Protein AF-A0AAV6UPG5-F1 (afdb_monomer)

Radius of gyration: 33.21 Å; Cα contacts (8 Å, |Δi|>4): 533; chains: 1; bounding box: 89×56×79 Å

Nearest PDB structures (foldseek):
  2osa-assembly1_A  TM=9.180E-01  e=3.222E-10  Homo sapiens
  7tpb-assembly1_B  TM=8.578E-01  e=3.713E-10  Homo sapiens
  3byi-assembly1_A  TM=8.315E-01  e=1.463E-09  Homo sapiens
  3fk2-assembly3_C  TM=8.828E-01  e=9.249E-09  Homo sapiens
  5irc-assembly1_A  TM=9.026E-01  e=1.971E-08  Rattus norvegicus

Structure (mmCIF, N/CA/C/O backbone):
data_AF-A0AAV6UPG5-F1
#
_entry.id   AF-A0AAV6UPG5-F1
#
loop_
_atom_site.group_PDB
_atom_site.id
_atom_site.type_symbol
_atom_site.label_atom_id
_atom_site.label_alt_id
_atom_site.label_comp_id
_atom_site.label_asym_id
_atom_site.label_entity_id
_atom_site.label_seq_id
_atom_site.pdbx_PDB_ins_code
_atom_site.Cartn_x
_atom_site.Cartn_y
_atom_site.Cartn_z
_atom_site.occupancy
_atom_site.B_iso_or_equiv
_atom_site.auth_seq_id
_atom_site.auth_comp_id
_atom_site.auth_asym_id
_atom_site.auth_atom_id
_atom_site.pdbx_PDB_model_num
ATOM 1 N N . MET A 1 1 ? -9.833 -21.333 -5.976 1.00 50.53 1 MET A N 1
ATOM 2 C CA . MET A 1 1 ? -8.833 -20.807 -6.927 1.00 50.53 1 MET A CA 1
ATOM 3 C C . MET A 1 1 ? -8.824 -21.712 -8.138 1.00 50.53 1 MET A C 1
ATOM 5 O O . MET A 1 1 ? -8.776 -22.925 -7.943 1.00 50.53 1 MET A O 1
ATOM 9 N N . THR A 1 2 ? -8.932 -21.158 -9.340 1.00 49.34 2 THR A N 1
ATOM 10 C CA . THR A 1 2 ? -8.814 -21.930 -10.591 1.00 49.34 2 THR A CA 1
ATOM 11 C C . THR A 1 2 ? -7.359 -22.386 -10.807 1.00 49.34 2 THR A C 1
ATOM 13 O O . THR A 1 2 ? -6.454 -21.905 -10.124 1.00 49.34 2 THR A O 1
ATOM 16 N N . GLY A 1 3 ? -7.116 -23.338 -11.718 1.00 43.69 3 GLY A N 1
ATOM 17 C CA . GLY A 1 3 ? -5.762 -23.833 -12.024 1.00 43.69 3 GLY A CA 1
ATOM 18 C C . GLY A 1 3 ? -4.802 -22.722 -12.472 1.00 43.69 3 GLY A C 1
ATOM 19 O O . GLY A 1 3 ? -3.713 -22.605 -11.929 1.00 43.69 3 GLY A O 1
ATOM 20 N N . SER A 1 4 ? -5.266 -21.812 -13.333 1.00 52.44 4 SER A N 1
ATOM 21 C CA . SER A 1 4 ? -4.477 -20.668 -13.811 1.00 52.44 4 SER A CA 1
ATOM 22 C C . SER A 1 4 ? -4.194 -19.607 -12.736 1.00 52.44 4 SER A C 1
ATOM 24 O O . SER A 1 4 ? -3.104 -19.043 -12.705 1.00 52.44 4 SER A O 1
ATOM 26 N N . GLU A 1 5 ? -5.127 -19.365 -11.800 1.00 49.47 5 GLU A N 1
ATOM 27 C CA . GLU A 1 5 ? -4.894 -18.483 -10.641 1.00 49.47 5 GLU A CA 1
ATOM 28 C C . GLU A 1 5 ? -3.805 -19.039 -9.712 1.00 49.47 5 GLU A C 1
ATOM 30 O O . GLU A 1 5 ? -3.084 -18.274 -9.067 1.00 49.47 5 GLU A O 1
ATOM 35 N N . LYS A 1 6 ? -3.693 -20.372 -9.619 1.00 53.06 6 LYS A N 1
ATOM 36 C CA . LYS A 1 6 ? -2.618 -21.016 -8.864 1.00 53.06 6 LYS A CA 1
ATOM 37 C C . LYS A 1 6 ? -1.289 -20.852 -9.584 1.00 53.06 6 LYS A C 1
ATOM 39 O O . LYS A 1 6 ? -0.326 -20.524 -8.908 1.00 53.06 6 LYS A O 1
ATOM 44 N N . ASP A 1 7 ? -1.225 -20.996 -10.902 1.00 51.62 7 ASP A N 1
ATOM 45 C CA . ASP A 1 7 ? 0.039 -20.939 -11.647 1.00 51.62 7 ASP A CA 1
ATOM 46 C C . ASP A 1 7 ? 0.721 -19.565 -11.572 1.00 51.62 7 ASP A C 1
ATOM 48 O O . ASP A 1 7 ? 1.932 -19.509 -11.371 1.00 51.62 7 ASP A O 1
ATOM 52 N N . LEU A 1 8 ? -0.020 -18.448 -11.580 1.00 52.41 8 LEU A N 1
ATOM 53 C CA . LEU A 1 8 ? 0.573 -17.132 -11.292 1.00 52.41 8 LEU A CA 1
ATOM 54 C C . LEU A 1 8 ? 0.845 -16.889 -9.828 1.00 52.41 8 LEU A C 1
ATOM 56 O O . LEU A 1 8 ? 1.891 -16.346 -9.505 1.00 52.41 8 LEU A O 1
ATOM 60 N N . ALA A 1 9 ? -0.056 -17.277 -8.927 1.00 50.84 9 ALA A N 1
ATOM 61 C CA . ALA A 1 9 ? 0.263 -17.215 -7.506 1.00 50.84 9 ALA A CA 1
ATOM 62 C C . ALA A 1 9 ? 1.505 -18.067 -7.187 1.00 50.84 9 ALA A C 1
ATOM 64 O O . ALA A 1 9 ? 2.165 -17.850 -6.178 1.00 50.84 9 ALA A O 1
ATOM 65 N N . THR A 1 10 ? 1.835 -19.044 -8.033 1.00 50.22 10 THR A N 1
ATOM 66 C CA . THR A 1 10 ? 3.072 -19.822 -7.972 1.00 50.22 10 THR A CA 1
ATOM 67 C C . THR A 1 10 ? 4.206 -19.092 -8.706 1.00 50.22 10 THR A C 1
ATOM 69 O O . THR A 1 10 ? 5.287 -18.987 -8.155 1.00 50.22 10 THR A O 1
ATOM 72 N N . SER A 1 11 ? 3.993 -18.472 -9.869 1.00 50.41 11 SER A N 1
ATOM 73 C CA . SER A 1 11 ? 4.990 -17.636 -10.568 1.00 50.41 11 SER A CA 1
ATOM 74 C C . SER A 1 11 ? 5.444 -16.415 -9.740 1.00 50.41 11 SER A C 1
ATOM 76 O O . SER A 1 11 ? 6.641 -16.232 -9.546 1.00 50.41 11 SER A O 1
ATOM 78 N N . LEU A 1 12 ? 4.519 -15.675 -9.117 1.00 50.09 12 LEU A N 1
ATOM 79 C CA . LEU A 1 12 ? 4.795 -14.603 -8.145 1.00 50.09 12 LEU A CA 1
ATOM 80 C C . LEU A 1 12 ? 5.460 -15.122 -6.858 1.00 50.09 12 LEU A C 1
ATOM 82 O O . LEU A 1 12 ? 6.153 -14.363 -6.187 1.00 50.09 12 LEU A O 1
ATOM 86 N N . ARG A 1 13 ? 5.303 -16.413 -6.520 1.00 45.56 13 ARG A N 1
ATOM 87 C CA . ARG A 1 13 ? 6.084 -17.062 -5.447 1.00 45.56 13 ARG A CA 1
ATOM 88 C C . ARG A 1 13 ? 7.546 -17.298 -5.829 1.00 45.56 13 ARG A C 1
ATOM 90 O O . ARG A 1 13 ? 8.367 -17.418 -4.925 1.00 45.56 13 ARG A O 1
ATOM 97 N N . HIS A 1 14 ? 7.887 -17.373 -7.118 1.00 42.31 14 HIS A N 1
ATOM 98 C CA . HIS A 1 14 ? 9.269 -17.603 -7.558 1.00 42.31 14 HIS A CA 1
ATOM 99 C C . HIS A 1 14 ? 10.127 -16.327 -7.531 1.00 42.31 14 HIS A C 1
ATOM 101 O O . HIS A 1 14 ? 11.352 -16.424 -7.470 1.00 42.31 14 HIS A O 1
ATOM 107 N N . SER A 1 15 ? 9.525 -15.133 -7.508 1.00 50.78 15 SER A N 1
ATOM 108 C CA . SER A 1 15 ? 10.230 -13.895 -7.162 1.00 50.78 15 SER A CA 1
ATOM 109 C C . SER A 1 15 ? 10.254 -13.718 -5.644 1.00 50.78 15 SER A C 1
ATOM 111 O O . SER A 1 15 ? 9.316 -13.183 -5.058 1.00 50.78 15 SER A O 1
ATOM 113 N N . SER A 1 16 ? 11.331 -14.158 -4.990 1.00 59.00 16 SER A N 1
ATOM 114 C CA . SER A 1 16 ? 11.506 -13.979 -3.541 1.00 59.00 16 SER A CA 1
ATOM 115 C C . SER A 1 16 ? 11.828 -12.536 -3.138 1.00 59.00 16 SER A C 1
ATOM 117 O O . SER A 1 16 ? 11.778 -12.212 -1.957 1.00 59.00 16 SER A O 1
ATOM 119 N N . THR A 1 17 ? 12.197 -11.675 -4.093 1.00 75.00 17 THR A N 1
ATOM 120 C CA . THR A 1 17 ? 12.638 -10.304 -3.818 1.00 75.00 17 THR A CA 1
ATOM 121 C C . THR A 1 17 ? 11.449 -9.361 -3.686 1.00 75.00 17 THR A C 1
ATOM 123 O O . THR A 1 17 ? 10.757 -9.067 -4.666 1.00 75.00 17 THR A O 1
ATOM 126 N N . GLN A 1 18 ? 11.238 -8.845 -2.477 1.00 80.62 18 GLN A N 1
ATOM 127 C CA . GLN A 1 18 ? 10.305 -7.752 -2.245 1.00 80.62 18 GLN A CA 1
ATOM 128 C C . GLN A 1 18 ? 10.967 -6.429 -2.626 1.00 80.62 18 GLN A C 1
ATOM 130 O O . GLN A 1 18 ? 12.177 -6.245 -2.500 1.00 80.62 18 GLN A O 1
ATOM 135 N N . ILE A 1 19 ? 10.170 -5.454 -3.056 1.00 79.38 19 ILE A N 1
ATOM 136 C CA . ILE A 1 19 ? 10.675 -4.105 -3.366 1.00 79.38 19 ILE A CA 1
ATOM 137 C C . ILE A 1 19 ? 11.372 -3.436 -2.169 1.00 79.38 19 ILE A C 1
ATOM 139 O O . ILE A 1 19 ? 12.278 -2.624 -2.355 1.00 79.38 19 ILE A O 1
ATOM 143 N N . GLY A 1 20 ? 10.975 -3.798 -0.945 1.00 74.25 20 GLY A N 1
ATOM 144 C CA . GLY A 1 20 ? 11.604 -3.338 0.291 1.00 74.25 20 GLY A CA 1
ATOM 145 C C . GLY A 1 20 ? 13.021 -3.878 0.520 1.00 74.25 20 GLY A C 1
ATOM 146 O O . GLY A 1 20 ? 13.750 -3.283 1.310 1.00 74.25 20 GLY A O 1
ATOM 147 N N . ASP A 1 21 ? 13.419 -4.945 -0.179 1.00 76.44 21 ASP A N 1
ATOM 148 C CA . ASP A 1 21 ? 14.760 -5.545 -0.099 1.00 76.44 21 ASP A CA 1
ATOM 149 C C . ASP A 1 21 ? 15.759 -4.860 -1.049 1.00 76.44 21 ASP A C 1
ATOM 151 O O . ASP A 1 21 ? 16.958 -5.143 -1.026 1.00 76.44 21 ASP A O 1
ATOM 155 N N . LEU A 1 22 ? 15.272 -3.970 -1.921 1.00 76.69 22 LEU A N 1
ATOM 156 C CA . LEU A 1 22 ? 16.082 -3.294 -2.927 1.00 76.69 22 LEU A CA 1
ATOM 157 C C . LEU A 1 22 ? 16.762 -2.036 -2.376 1.00 76.69 22 LEU A C 1
ATOM 159 O O . LEU A 1 22 ? 16.161 -1.239 -1.646 1.00 76.69 22 LEU A O 1
ATOM 163 N N . GLY A 1 23 ? 17.996 -1.805 -2.835 1.00 75.94 23 GLY A N 1
ATOM 164 C CA . GLY A 1 23 ? 18.682 -0.522 -2.683 1.00 75.94 23 GLY A CA 1
ATOM 165 C C . GLY A 1 23 ? 17.895 0.625 -3.326 1.00 75.94 23 GLY A C 1
ATOM 166 O O . GLY A 1 23 ? 17.046 0.406 -4.191 1.00 75.94 23 GLY A O 1
ATOM 167 N N . GLU A 1 24 ? 18.157 1.858 -2.894 1.00 79.50 24 GLU A N 1
ATOM 168 C CA . GLU A 1 24 ? 17.377 3.033 -3.304 1.00 79.50 24 GLU A CA 1
ATOM 169 C C . GLU A 1 24 ? 17.365 3.257 -4.823 1.00 79.50 24 GLU A C 1
ATOM 171 O O . GLU A 1 24 ? 16.297 3.486 -5.393 1.00 79.50 24 GLU A O 1
ATOM 176 N N . ASP A 1 25 ? 18.505 3.091 -5.494 1.00 77.62 25 ASP A N 1
ATOM 177 C CA . ASP A 1 25 ? 18.604 3.240 -6.950 1.00 77.62 25 ASP A CA 1
ATOM 178 C C . ASP A 1 25 ? 17.781 2.183 -7.697 1.00 77.62 25 ASP A C 1
ATOM 180 O O . ASP A 1 25 ? 16.990 2.511 -8.585 1.00 77.62 25 ASP A O 1
ATOM 184 N N . ASP A 1 26 ? 17.920 0.906 -7.323 1.00 79.25 26 ASP A N 1
ATOM 185 C CA . ASP A 1 26 ? 17.150 -0.201 -7.909 1.00 79.25 26 ASP A CA 1
ATOM 186 C C . ASP A 1 26 ? 15.649 0.022 -7.686 1.00 79.25 26 ASP A C 1
ATOM 188 O O . ASP A 1 26 ? 14.854 -0.110 -8.616 1.00 79.25 26 ASP A O 1
ATOM 192 N N . ARG A 1 27 ? 15.256 0.439 -6.478 1.00 85.56 27 ARG A N 1
ATOM 193 C CA . ARG A 1 27 ? 13.862 0.715 -6.116 1.00 85.56 27 ARG A CA 1
ATOM 194 C C . ARG A 1 27 ? 13.270 1.878 -6.914 1.00 85.56 27 ARG A C 1
ATOM 196 O O . ARG A 1 27 ? 12.132 1.792 -7.379 1.00 85.56 27 ARG A O 1
ATOM 203 N N . ASN A 1 28 ? 14.029 2.955 -7.103 1.00 85.12 28 ASN A N 1
ATOM 204 C CA . ASN A 1 28 ? 13.602 4.125 -7.872 1.00 85.12 28 ASN A CA 1
ATOM 205 C C . ASN A 1 28 ? 13.377 3.795 -9.350 1.00 85.12 28 ASN A C 1
ATOM 207 O O . ASN A 1 28 ? 12.384 4.238 -9.942 1.00 85.12 28 ASN A O 1
ATOM 211 N N . LEU A 1 29 ? 14.260 2.985 -9.935 1.00 85.19 29 LEU A N 1
ATOM 212 C CA . LEU A 1 29 ? 14.090 2.518 -11.304 1.00 85.19 29 LEU A CA 1
ATOM 213 C C . LEU A 1 29 ? 12.943 1.523 -11.425 1.00 85.19 29 LEU A C 1
ATOM 215 O O . LEU A 1 29 ? 12.107 1.705 -12.301 1.00 85.19 29 LEU A O 1
ATOM 219 N N . VAL A 1 30 ? 12.842 0.536 -10.530 1.00 88.88 30 VAL A N 1
ATOM 220 C CA . VAL A 1 30 ? 11.719 -0.417 -10.490 1.00 88.88 30 VAL A CA 1
ATOM 221 C C . VAL A 1 30 ? 10.383 0.319 -10.455 1.00 88.88 30 VAL A C 1
ATOM 223 O O . VAL A 1 30 ? 9.509 0.032 -11.267 1.00 88.88 30 VAL A O 1
ATOM 226 N N . ARG A 1 31 ? 10.244 1.330 -9.593 1.00 90.69 31 ARG A N 1
ATOM 227 C CA . ARG A 1 31 ? 9.048 2.178 -9.526 1.00 90.69 31 ARG A CA 1
ATOM 228 C C . ARG A 1 31 ? 8.759 2.884 -10.853 1.00 90.69 31 ARG A C 1
ATOM 230 O O . ARG A 1 31 ? 7.617 2.906 -11.303 1.00 90.69 31 ARG A O 1
ATOM 237 N N . SER A 1 32 ? 9.784 3.444 -11.493 1.00 86.56 32 SER A N 1
ATOM 238 C CA . SER A 1 32 ? 9.642 4.146 -12.778 1.00 86.56 32 SER A CA 1
ATOM 239 C C . SER A 1 32 ? 9.251 3.196 -13.915 1.00 86.56 32 SER A C 1
ATOM 241 O O . SER A 1 32 ? 8.372 3.515 -14.712 1.00 86.56 32 SER A O 1
ATOM 243 N N . LEU A 1 33 ? 9.866 2.014 -13.963 1.00 86.69 33 LEU A N 1
ATOM 244 C CA . LEU A 1 33 ? 9.565 0.966 -14.934 1.00 86.69 33 LEU A CA 1
ATOM 245 C C . LEU A 1 33 ? 8.162 0.393 -14.724 1.00 86.69 33 LEU A C 1
ATOM 247 O O . LEU A 1 33 ? 7.437 0.216 -15.695 1.00 86.69 33 LEU A O 1
ATOM 251 N N . ALA A 1 34 ? 7.741 0.188 -13.474 1.00 90.69 34 ALA A N 1
ATOM 252 C CA . ALA A 1 34 ? 6.402 -0.293 -13.156 1.00 90.69 34 ALA A CA 1
ATOM 253 C C . ALA A 1 34 ? 5.309 0.663 -13.663 1.00 90.69 34 ALA A C 1
ATOM 255 O O . ALA A 1 34 ? 4.293 0.210 -14.177 1.00 90.69 34 ALA A O 1
ATOM 256 N N . ILE A 1 35 ? 5.525 1.983 -13.591 1.00 88.00 35 ILE A N 1
ATOM 257 C CA . ILE A 1 35 ? 4.587 2.974 -14.149 1.00 88.00 35 ILE A CA 1
ATOM 258 C C . ILE A 1 35 ? 4.452 2.820 -15.669 1.00 88.00 35 ILE A C 1
ATOM 260 O O . ILE A 1 35 ? 3.342 2.909 -16.195 1.00 88.00 35 ILE A O 1
ATOM 264 N N . ILE A 1 36 ? 5.570 2.605 -16.368 1.00 86.88 36 ILE A N 1
ATOM 265 C CA . ILE A 1 36 ? 5.588 2.412 -17.825 1.00 86.88 36 ILE A CA 1
ATOM 266 C C . ILE A 1 36 ? 4.877 1.106 -18.188 1.00 86.88 36 ILE A C 1
ATOM 268 O O . ILE A 1 36 ? 4.034 1.102 -19.079 1.00 86.88 36 ILE A O 1
ATOM 272 N N . GLU A 1 37 ? 5.164 0.029 -17.460 1.00 88.88 37 GLU A N 1
ATOM 273 C CA . GLU A 1 37 ? 4.570 -1.287 -17.695 1.00 88.88 37 GLU A CA 1
ATOM 274 C C . GLU A 1 37 ? 3.057 -1.283 -17.449 1.00 88.88 37 GLU A C 1
ATOM 276 O O . GLU A 1 37 ? 2.294 -1.819 -18.245 1.00 88.88 37 GLU A O 1
ATOM 281 N N . VAL A 1 38 ? 2.589 -0.607 -16.392 1.00 89.81 38 VAL A N 1
ATOM 282 C CA . VAL A 1 38 ? 1.149 -0.413 -16.150 1.00 89.81 38 VAL A CA 1
ATOM 283 C C . VAL A 1 38 ? 0.493 0.321 -17.314 1.00 89.81 38 VAL A C 1
ATOM 285 O O . VAL A 1 38 ? -0.597 -0.065 -17.726 1.00 89.81 38 VAL A O 1
ATOM 288 N N . ALA A 1 39 ? 1.126 1.375 -17.839 1.00 87.88 39 ALA A N 1
ATOM 289 C CA . ALA A 1 39 ? 0.583 2.102 -18.981 1.00 87.88 39 ALA A CA 1
ATOM 290 C C . ALA A 1 39 ? 0.492 1.196 -20.218 1.00 87.88 39 ALA A C 1
ATOM 292 O O . ALA A 1 39 ? -0.577 1.100 -20.811 1.00 87.88 39 ALA A O 1
ATOM 293 N N . ALA A 1 40 ? 1.561 0.459 -20.531 1.00 87.69 40 ALA A N 1
ATOM 294 C CA . ALA A 1 40 ? 1.584 -0.478 -21.650 1.00 87.69 40 ALA A CA 1
ATOM 295 C C . ALA A 1 40 ? 0.514 -1.577 -21.516 1.00 87.69 40 ALA A C 1
ATOM 297 O O . ALA A 1 40 ? -0.215 -1.835 -22.469 1.00 87.69 40 ALA A O 1
ATOM 298 N N . LEU A 1 41 ? 0.367 -2.183 -20.332 1.00 88.62 41 LEU A N 1
ATOM 299 C CA . LEU A 1 41 ? -0.652 -3.206 -20.068 1.00 88.62 41 LEU A CA 1
ATOM 300 C C . LEU A 1 41 ? -2.079 -2.664 -20.165 1.00 88.62 41 LEU A C 1
ATOM 302 O O . LEU A 1 41 ? -2.979 -3.366 -20.608 1.00 88.62 41 LEU A O 1
ATOM 306 N N . LEU A 1 42 ? -2.324 -1.431 -19.732 1.00 88.25 42 LEU A N 1
ATOM 307 C CA . LEU A 1 42 ? -3.643 -0.829 -19.893 1.00 88.25 42 LEU A CA 1
ATOM 308 C C . LEU A 1 42 ? -3.927 -0.505 -21.367 1.00 88.25 42 LEU A C 1
ATOM 310 O O . LEU A 1 42 ? -5.041 -0.740 -21.833 1.00 88.25 42 LEU A O 1
ATOM 314 N N . ASP A 1 43 ? -2.923 -0.042 -22.113 1.00 89.31 43 ASP A N 1
ATOM 315 C CA . ASP A 1 43 ? -3.040 0.263 -23.540 1.00 89.31 43 ASP A CA 1
ATOM 316 C C . ASP A 1 43 ? -3.324 -0.992 -24.383 1.00 89.31 43 ASP A C 1
ATOM 318 O O . ASP A 1 43 ? -4.155 -0.934 -25.291 1.00 89.31 43 ASP A O 1
ATOM 322 N N . THR A 1 44 ? -2.721 -2.147 -24.064 1.00 90.62 44 THR A N 1
ATOM 323 C CA . THR A 1 44 ? -3.003 -3.418 -24.770 1.00 90.62 44 THR A CA 1
ATOM 324 C C . THR A 1 44 ? -4.450 -3.883 -24.606 1.00 90.62 44 THR A C 1
ATOM 326 O O . THR A 1 44 ? -4.982 -4.541 -25.498 1.00 90.62 44 THR A O 1
ATOM 329 N N . HIS A 1 45 ? -5.107 -3.498 -23.508 1.00 89.00 45 HIS A N 1
ATOM 330 C CA . HIS A 1 45 ? -6.532 -3.750 -23.261 1.00 89.00 45 HIS A CA 1
ATOM 331 C C . HIS A 1 45 ? -7.440 -2.586 -23.703 1.00 89.00 45 HIS A C 1
ATOM 333 O O . HIS A 1 45 ? -8.650 -2.634 -23.486 1.00 89.00 45 HIS A O 1
ATOM 339 N N . GLY A 1 46 ? -6.892 -1.530 -24.319 1.00 86.69 46 GLY A N 1
ATOM 340 C CA . GLY A 1 46 ? -7.648 -0.344 -24.743 1.00 86.69 46 GLY A CA 1
ATOM 341 C C . GLY A 1 46 ? -8.151 0.531 -23.585 1.00 86.69 46 GLY A C 1
ATOM 342 O O . GLY A 1 46 ? -9.067 1.336 -23.761 1.00 86.69 46 GLY A O 1
ATOM 343 N N . LEU A 1 47 ? -7.573 0.384 -22.391 1.00 86.00 47 LEU A N 1
ATOM 344 C CA . LEU A 1 47 ? -8.000 1.020 -21.144 1.00 86.00 47 LEU A CA 1
ATOM 345 C C . LEU A 1 47 ? -7.170 2.273 -20.835 1.00 86.00 47 LEU A C 1
ATOM 347 O O . LEU A 1 47 ? -6.498 2.355 -19.810 1.00 86.00 47 LEU A O 1
ATOM 351 N N . VAL A 1 48 ? -7.222 3.290 -21.694 1.00 72.19 48 VAL A N 1
ATOM 352 C CA . VAL A 1 48 ? -6.445 4.521 -21.473 1.00 72.19 48 VAL A CA 1
ATOM 353 C C . VAL A 1 48 ? -7.041 5.338 -20.310 1.00 72.19 48 VAL A C 1
ATOM 355 O O . VAL A 1 48 ? -8.217 5.719 -20.368 1.00 72.19 48 VAL A O 1
ATOM 358 N N . PRO A 1 49 ? -6.271 5.684 -19.256 1.00 64.12 49 PRO A N 1
ATOM 359 C CA . PRO A 1 49 ? -6.756 6.552 -18.186 1.00 64.12 49 PRO A CA 1
ATOM 360 C C . PRO A 1 49 ? -7.122 7.939 -18.734 1.00 64.12 49 PRO A C 1
ATOM 362 O O . PRO A 1 49 ? -6.265 8.735 -19.113 1.00 64.12 49 PRO A O 1
ATOM 365 N N . THR A 1 50 ? -8.415 8.258 -18.764 1.00 54.56 50 THR A N 1
ATOM 366 C CA . THR A 1 50 ? -8.944 9.428 -19.484 1.00 54.56 50 THR A CA 1
ATOM 367 C C . THR A 1 50 ? -8.572 10.784 -18.875 1.00 54.56 50 THR A C 1
ATOM 369 O O . THR A 1 50 ? -8.711 11.810 -19.539 1.00 54.56 50 THR A O 1
ATOM 372 N N . ARG A 1 51 ? -8.138 10.842 -17.606 1.00 56.44 51 ARG A N 1
ATOM 373 C CA . ARG A 1 51 ? -7.775 12.092 -16.914 1.00 56.44 51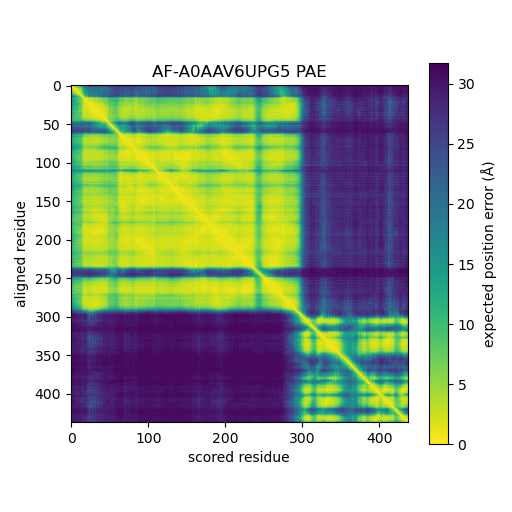 ARG A CA 1
ATOM 374 C C . ARG A 1 51 ? -6.737 11.818 -15.830 1.00 56.44 51 ARG A C 1
ATOM 376 O O . ARG A 1 51 ? -6.883 10.873 -15.079 1.00 56.44 51 ARG A O 1
ATOM 383 N N . ARG A 1 52 ? -5.728 12.681 -15.680 1.00 55.69 52 ARG A N 1
ATOM 384 C CA . ARG A 1 52 ? -4.909 12.709 -14.455 1.00 55.69 52 ARG A CA 1
ATOM 385 C C . ARG A 1 52 ? -5.651 13.516 -13.391 1.00 55.69 52 ARG A C 1
ATOM 387 O O . ARG A 1 52 ? -5.913 14.705 -13.602 1.00 55.69 52 ARG A O 1
ATOM 394 N N . ARG A 1 53 ? -5.979 12.911 -12.244 1.00 62.66 53 ARG A N 1
ATOM 395 C CA . ARG A 1 53 ? -6.512 13.664 -11.095 1.00 62.66 53 ARG A CA 1
ATOM 396 C C . ARG A 1 53 ? -5.463 14.672 -10.637 1.00 62.66 53 ARG A C 1
ATOM 398 O O . ARG A 1 53 ? -4.334 14.309 -10.317 1.00 62.66 53 ARG A O 1
ATOM 405 N N . LYS A 1 54 ? -5.823 15.960 -10.617 1.00 56.91 54 LYS A N 1
ATOM 406 C CA . LYS A 1 54 ? -4.915 17.004 -10.125 1.00 56.91 54 LYS A CA 1
ATOM 407 C C . LYS A 1 54 ? -4.604 16.743 -8.644 1.00 56.91 54 LYS A C 1
ATOM 409 O O . LYS A 1 54 ? -5.543 16.475 -7.889 1.00 56.91 54 LYS A O 1
ATOM 414 N N . PRO A 1 55 ? -3.334 16.861 -8.213 1.00 55.03 55 PRO A N 1
ATOM 415 C CA . PRO A 1 55 ? -2.985 16.738 -6.807 1.00 55.03 55 PRO A CA 1
ATOM 416 C C . PRO A 1 55 ? -3.750 17.798 -6.020 1.00 55.03 55 PRO A C 1
ATOM 418 O O . PRO A 1 55 ? -3.641 19.002 -6.274 1.00 55.03 55 PRO A O 1
ATOM 421 N N . ASN A 1 56 ? -4.578 17.346 -5.085 1.00 55.31 56 ASN A N 1
ATOM 422 C CA . ASN A 1 56 ? -5.367 18.244 -4.265 1.00 55.31 56 ASN A CA 1
ATOM 423 C C . ASN A 1 56 ? -4.463 18.800 -3.161 1.00 55.31 56 ASN A C 1
ATOM 425 O O . ASN A 1 56 ? -4.303 18.184 -2.110 1.00 55.31 56 ASN A O 1
ATOM 429 N N . ARG A 1 57 ? -3.842 19.961 -3.403 1.00 53.06 57 ARG A N 1
ATOM 430 C CA . ARG A 1 57 ? -3.072 20.691 -2.385 1.00 53.06 57 ARG A CA 1
ATOM 431 C C . ARG A 1 57 ? -4.031 21.275 -1.351 1.00 53.06 57 ARG A C 1
ATOM 433 O O . ARG A 1 57 ? -4.308 22.471 -1.344 1.00 53.06 57 ARG A O 1
ATOM 440 N N . LYS A 1 58 ? -4.558 20.436 -0.464 1.00 54.44 58 LYS A N 1
ATOM 441 C CA . LYS A 1 58 ? -5.052 20.947 0.811 1.00 54.44 58 LYS A CA 1
ATOM 442 C C . LYS A 1 58 ? -3.835 21.387 1.610 1.00 54.44 58 LYS A C 1
ATOM 444 O O . LYS A 1 58 ? -2.942 20.578 1.846 1.00 54.44 58 LYS A O 1
ATOM 449 N N . LYS A 1 59 ? -3.826 22.634 2.077 1.00 48.44 59 LYS A N 1
ATOM 450 C CA . LYS A 1 59 ? -3.158 22.909 3.349 1.00 48.44 59 LYS A CA 1
ATOM 451 C C . LYS A 1 59 ? -3.887 22.047 4.379 1.00 48.44 59 LYS A C 1
ATOM 453 O O . LYS A 1 59 ? -5.115 22.134 4.471 1.00 48.44 59 LYS A O 1
ATOM 458 N N . GLY A 1 60 ? -3.170 21.144 5.047 1.00 53.06 60 GLY A N 1
ATOM 459 C CA . GLY A 1 60 ? -3.720 20.476 6.222 1.00 53.06 60 GLY A CA 1
ATOM 460 C C . GLY A 1 60 ? -4.253 21.543 7.179 1.00 53.06 60 GLY A C 1
ATOM 461 O O . GLY A 1 60 ? -3.747 22.665 7.194 1.00 53.06 60 GLY A O 1
ATOM 462 N N . LYS A 1 61 ? -5.293 21.222 7.954 1.00 54.88 61 LYS A N 1
ATOM 463 C CA . LYS A 1 61 ? -5.478 21.951 9.218 1.00 54.88 61 LYS A CA 1
ATOM 464 C C . LYS A 1 61 ? -4.178 21.797 10.019 1.00 54.88 61 LYS A C 1
ATOM 466 O O . LYS A 1 61 ? -3.501 20.792 9.815 1.00 54.88 61 LYS A O 1
ATOM 471 N N . ASP A 1 62 ? -3.871 22.715 10.933 1.00 63.41 62 ASP A N 1
ATOM 472 C CA . ASP A 1 62 ? -2.663 22.698 11.792 1.00 63.41 62 ASP A CA 1
ATOM 473 C C . ASP A 1 62 ? -2.587 21.496 12.769 1.00 63.41 62 ASP A C 1
ATOM 475 O O . ASP A 1 62 ? -1.872 21.507 13.765 1.00 63.41 62 ASP A O 1
ATOM 479 N N . ASN A 1 63 ? -3.351 20.448 12.483 1.00 76.44 63 ASN A N 1
ATOM 480 C CA . ASN A 1 63 ? -3.377 19.169 13.149 1.00 76.44 63 ASN A CA 1
ATOM 481 C C . ASN A 1 63 ? -2.098 18.383 12.847 1.00 76.44 63 ASN A C 1
ATOM 483 O O . ASN A 1 63 ? -1.643 18.312 11.702 1.00 76.44 63 ASN A O 1
ATOM 487 N N . VAL A 1 64 ? -1.559 17.737 13.875 1.00 86.00 64 VAL A N 1
ATOM 488 C CA . VAL A 1 64 ? -0.323 16.958 13.787 1.00 86.00 64 VAL A CA 1
ATOM 489 C C . VAL A 1 64 ? -0.597 15.575 13.203 1.00 86.00 64 VAL A C 1
ATOM 491 O O . VAL A 1 64 ? 0.244 15.049 12.478 1.00 86.00 64 VAL A O 1
ATOM 494 N N . VAL A 1 65 ? -1.762 14.986 13.501 1.00 91.62 65 VAL A N 1
ATOM 495 C CA . VAL A 1 65 ? -2.084 13.597 13.142 1.00 91.62 65 VAL A CA 1
ATOM 496 C C . VAL A 1 65 ? -3.175 13.501 12.082 1.00 91.62 65 VAL A C 1
ATOM 498 O O . VAL A 1 65 ? -2.951 13.012 10.973 1.00 91.62 65 VAL A O 1
ATOM 501 N N . PHE A 1 66 ? -4.378 13.975 12.387 1.00 92.12 66 PHE A N 1
ATOM 502 C CA . PHE A 1 66 ? -5.542 13.855 11.520 1.00 92.12 66 PHE A CA 1
ATOM 503 C C . PHE A 1 66 ? -5.504 14.907 10.415 1.00 92.12 66 PHE A C 1
ATOM 505 O O . PHE A 1 66 ? -5.761 16.091 10.634 1.00 92.12 66 PHE A O 1
ATOM 512 N N . GLY A 1 67 ? -5.249 14.447 9.190 1.00 89.44 67 GLY A N 1
ATOM 513 C CA . GLY A 1 67 ? -5.126 15.309 8.015 1.00 89.44 67 GLY A CA 1
ATOM 514 C C . GLY A 1 67 ? -3.700 15.780 7.730 1.00 89.44 67 GLY A C 1
ATOM 515 O O . GLY A 1 67 ? -3.506 16.512 6.757 1.00 89.44 67 GLY A O 1
ATOM 516 N N . ALA A 1 68 ? -2.716 15.336 8.517 1.00 91.56 68 ALA A N 1
ATOM 517 C CA . ALA A 1 68 ? -1.307 15.461 8.174 1.00 91.56 68 ALA A CA 1
ATOM 518 C C . ALA A 1 68 ? -0.958 14.570 6.971 1.00 91.56 68 ALA A C 1
ATOM 520 O O . ALA A 1 68 ? -1.652 13.596 6.667 1.00 91.56 68 ALA A O 1
ATOM 521 N N . SER A 1 69 ? 0.110 14.915 6.247 1.00 93.19 69 SER A N 1
ATOM 522 C CA . SER A 1 69 ? 0.601 14.051 5.171 1.00 93.19 69 SER A CA 1
ATOM 523 C C . SER A 1 69 ? 1.265 12.801 5.754 1.00 93.19 69 SER A C 1
ATOM 525 O O . SER A 1 69 ? 1.904 12.871 6.806 1.00 93.19 69 SER A O 1
ATOM 527 N N . LEU A 1 70 ? 1.144 11.666 5.059 1.00 94.94 70 LEU A N 1
ATOM 528 C CA . LEU A 1 70 ? 1.767 10.409 5.480 1.00 94.94 70 LEU A CA 1
ATOM 529 C C . LEU A 1 70 ? 3.288 10.559 5.655 1.00 94.94 70 LEU A C 1
ATOM 531 O O . LEU A 1 70 ? 3.843 10.091 6.647 1.00 94.94 70 LEU A O 1
ATOM 535 N N . ASN A 1 71 ? 3.943 11.276 4.739 1.00 93.56 71 ASN A N 1
ATOM 536 C CA . ASN A 1 71 ? 5.382 11.534 4.812 1.00 93.56 71 ASN A CA 1
ATOM 537 C C . ASN A 1 71 ? 5.750 12.396 6.026 1.00 93.56 71 ASN A C 1
ATOM 539 O O . ASN A 1 71 ? 6.685 12.054 6.738 1.00 93.56 71 ASN A O 1
ATOM 543 N N . SER A 1 72 ? 4.985 13.455 6.319 1.00 93.06 72 SER A N 1
ATOM 544 C CA . SER A 1 72 ? 5.235 14.311 7.491 1.00 93.06 72 SER A CA 1
ATOM 545 C C . SER A 1 72 ? 5.110 13.540 8.807 1.00 93.06 72 SER A C 1
ATOM 547 O O . SER A 1 72 ? 5.921 13.729 9.709 1.00 93.06 72 SER A O 1
ATOM 549 N N . LEU A 1 73 ? 4.118 12.649 8.908 1.00 94.25 73 LEU A N 1
ATOM 550 C CA . LEU A 1 73 ? 3.959 11.766 10.064 1.00 94.25 73 LEU A CA 1
ATOM 551 C C . LEU A 1 73 ? 5.129 10.795 10.208 1.00 94.25 73 LEU A C 1
ATOM 553 O O . LEU A 1 73 ? 5.682 10.642 11.295 1.00 94.25 73 LEU A O 1
ATOM 557 N N . LEU A 1 74 ? 5.536 10.172 9.102 1.00 95.38 74 LEU A N 1
ATOM 558 C CA . LEU A 1 74 ? 6.654 9.239 9.102 1.00 95.38 74 LEU A CA 1
ATOM 559 C C . LEU A 1 74 ? 7.975 9.935 9.463 1.00 95.38 74 LEU A C 1
ATOM 561 O O . LEU A 1 74 ? 8.762 9.392 10.230 1.00 95.38 74 LEU A O 1
ATOM 565 N N . GLU A 1 75 ? 8.221 11.136 8.942 1.00 93.88 75 GLU A N 1
ATOM 566 C CA . GLU A 1 75 ? 9.400 11.942 9.274 1.00 93.88 75 GLU A CA 1
ATOM 567 C C . GLU A 1 75 ? 9.437 12.341 10.750 1.00 93.88 75 GLU A C 1
ATOM 569 O O . GLU A 1 75 ? 10.499 12.270 11.370 1.00 93.88 75 GLU A O 1
ATOM 574 N N . LEU A 1 76 ? 8.294 12.736 11.323 1.00 93.19 76 LEU A N 1
ATOM 575 C CA . LEU A 1 76 ? 8.181 13.052 12.747 1.00 93.19 76 LEU A CA 1
ATOM 576 C C . LEU A 1 76 ? 8.588 11.851 13.608 1.00 93.19 76 LEU A C 1
ATOM 578 O O . LEU A 1 76 ? 9.389 11.995 14.533 1.00 93.19 76 LEU A O 1
ATOM 582 N N . ASP A 1 77 ? 8.070 10.670 13.286 1.00 94.94 77 ASP A N 1
ATOM 583 C CA . ASP A 1 77 ? 8.321 9.466 14.071 1.00 94.94 77 ASP A CA 1
ATOM 584 C C . ASP A 1 77 ? 9.720 8.880 13.837 1.00 94.94 77 ASP A C 1
ATOM 586 O O . ASP A 1 77 ? 10.331 8.372 14.777 1.00 94.94 77 ASP A O 1
ATOM 590 N N . LYS A 1 78 ? 10.293 9.025 12.633 1.00 94.19 78 LYS A N 1
ATOM 591 C CA . LYS A 1 78 ? 11.678 8.611 12.334 1.00 94.19 78 LYS A CA 1
ATOM 592 C C . LYS A 1 78 ? 12.715 9.318 13.207 1.00 94.19 78 LYS A C 1
ATOM 594 O O . LYS A 1 78 ? 13.770 8.746 13.466 1.00 94.19 78 LYS A O 1
ATOM 599 N N . ARG A 1 79 ? 12.421 10.532 13.693 1.00 91.06 79 ARG A N 1
ATOM 600 C CA . ARG A 1 79 ? 13.284 11.248 14.655 1.00 91.06 79 ARG A CA 1
ATOM 601 C C . ARG A 1 79 ? 13.361 10.548 16.012 1.00 91.06 79 ARG A C 1
ATOM 603 O O . ARG A 1 79 ? 14.327 10.747 16.736 1.00 91.06 79 ARG A O 1
ATOM 610 N N . ARG A 1 80 ? 12.337 9.770 16.364 1.00 89.88 80 ARG A N 1
ATOM 611 C CA . ARG A 1 80 ? 12.235 9.036 17.634 1.00 89.88 80 ARG A CA 1
ATOM 612 C C . ARG A 1 80 ? 12.693 7.594 17.478 1.00 89.88 80 ARG A C 1
ATOM 614 O O . ARG A 1 80 ? 13.408 7.080 18.328 1.00 89.88 80 ARG A O 1
ATOM 621 N N . CYS A 1 81 ? 12.281 6.965 16.383 1.00 90.25 81 CYS A N 1
ATOM 622 C CA . CYS A 1 81 ? 12.570 5.577 16.065 1.00 90.25 81 CYS A CA 1
ATOM 623 C C . CYS A 1 81 ? 13.148 5.503 14.645 1.00 90.25 81 CYS A C 1
ATOM 625 O O . CYS A 1 81 ? 12.392 5.377 13.676 1.00 90.25 81 CYS A O 1
ATOM 627 N N . PRO A 1 82 ? 14.481 5.605 14.488 1.00 89.94 82 PRO A N 1
ATOM 628 C CA . PRO A 1 82 ? 15.125 5.426 13.194 1.00 89.94 82 PRO A CA 1
ATOM 629 C C . PRO A 1 82 ? 14.787 4.053 12.597 1.00 89.94 82 PRO A C 1
ATOM 631 O O . PRO A 1 82 ? 14.733 3.054 13.307 1.00 89.94 82 PRO A O 1
ATOM 634 N N . GLY A 1 83 ? 14.559 3.999 11.284 1.00 87.06 83 GLY A N 1
ATOM 635 C CA . GLY A 1 83 ? 14.306 2.743 10.564 1.00 87.06 83 GLY A CA 1
ATOM 636 C C . GLY A 1 83 ? 12.840 2.307 10.466 1.00 87.06 83 GLY A C 1
ATOM 637 O O . GLY A 1 83 ? 12.552 1.363 9.733 1.00 87.06 83 GLY A O 1
ATOM 638 N N . ILE A 1 84 ? 11.894 3.002 11.111 1.00 93.44 84 ILE A N 1
ATOM 639 C CA . ILE A 1 84 ? 10.467 2.723 10.892 1.00 93.44 84 ILE A CA 1
ATOM 640 C C . ILE A 1 84 ? 10.060 3.013 9.438 1.00 93.44 84 ILE A C 1
ATOM 642 O O . ILE A 1 84 ? 10.502 3.992 8.820 1.00 93.44 84 ILE A O 1
ATOM 646 N N . LYS A 1 85 ? 9.183 2.162 8.901 1.00 92.50 85 LYS A N 1
ATOM 647 C CA . LYS A 1 85 ? 8.680 2.254 7.521 1.00 92.50 85 LYS A CA 1
ATOM 648 C C . LYS A 1 85 ? 7.282 2.872 7.424 1.00 92.50 85 LYS A C 1
ATOM 650 O O . LYS A 1 85 ? 6.959 3.489 6.412 1.00 92.50 85 LYS A O 1
ATOM 655 N N . ILE A 1 86 ? 6.495 2.775 8.497 1.00 96.50 86 ILE A N 1
ATOM 656 C CA . ILE A 1 86 ? 5.157 3.369 8.633 1.00 96.50 86 ILE A CA 1
ATOM 657 C C . ILE A 1 86 ? 5.045 4.162 9.950 1.00 96.50 86 ILE A C 1
ATOM 659 O O . ILE A 1 86 ? 5.750 3.814 10.904 1.00 96.50 86 ILE A O 1
ATOM 663 N N . PRO A 1 87 ? 4.195 5.209 10.038 1.00 96.88 87 PRO A N 1
ATOM 664 C CA . PRO A 1 87 ? 4.058 6.009 11.259 1.00 96.88 87 PRO A CA 1
ATOM 665 C C . PRO A 1 87 ? 3.584 5.188 12.463 1.00 96.88 87 PRO A C 1
ATOM 667 O O . PRO A 1 87 ? 2.780 4.263 12.311 1.00 96.88 87 PRO A O 1
ATOM 670 N N . LEU A 1 88 ? 4.027 5.565 13.665 1.00 96.69 88 LEU A N 1
ATOM 671 C CA . LEU A 1 88 ? 3.785 4.808 14.900 1.00 96.69 88 LEU A CA 1
ATOM 672 C C . LEU A 1 88 ? 2.294 4.656 15.209 1.00 96.69 88 LEU A C 1
ATOM 674 O O . LEU A 1 88 ? 1.857 3.576 15.601 1.00 96.69 88 LEU A O 1
ATOM 678 N N . ILE A 1 89 ? 1.492 5.693 14.939 1.00 97.44 89 ILE A N 1
ATOM 679 C CA . ILE A 1 89 ? 0.036 5.631 15.117 1.00 97.44 89 ILE A CA 1
ATOM 680 C C . ILE A 1 89 ? -0.598 4.451 14.369 1.00 97.44 89 ILE A C 1
ATOM 682 O O . ILE A 1 89 ? -1.484 3.789 14.906 1.00 97.44 89 ILE A O 1
ATOM 686 N N . PHE A 1 90 ? -0.135 4.150 13.152 1.00 98.12 90 PHE A N 1
ATOM 687 C CA . PHE A 1 90 ? -0.650 3.020 12.381 1.00 98.12 90 PHE A CA 1
ATOM 688 C C . PHE A 1 90 ? -0.150 1.690 12.936 1.00 98.12 90 PHE A C 1
ATOM 690 O O . PHE A 1 90 ? -0.942 0.756 13.006 1.00 98.12 90 PHE A O 1
ATOM 697 N N . GLN A 1 91 ? 1.108 1.613 13.383 1.00 97.56 91 GLN A N 1
ATOM 698 C CA . GLN A 1 91 ? 1.650 0.403 14.012 1.00 97.56 91 GLN A CA 1
ATOM 699 C C . GLN A 1 91 ? 0.845 0.020 15.257 1.00 97.56 91 GLN A C 1
ATOM 701 O O . GLN A 1 91 ? 0.390 -1.115 15.360 1.00 97.56 91 GLN A O 1
ATOM 706 N N . TRP A 1 92 ? 0.588 0.971 16.160 1.00 98.00 92 TRP A N 1
ATOM 707 C CA . TRP A 1 92 ? -0.182 0.714 17.380 1.00 98.00 92 TRP A CA 1
ATOM 708 C C . TRP A 1 92 ? -1.624 0.311 17.089 1.00 98.00 92 TRP A C 1
ATOM 710 O O . TRP A 1 92 ? -2.124 -0.646 17.672 1.00 98.00 92 TRP A O 1
ATOM 720 N N . ILE A 1 93 ? -2.290 1.015 16.169 1.00 98.38 93 ILE A N 1
ATOM 721 C CA . ILE A 1 93 ? -3.670 0.705 15.779 1.00 98.38 93 ILE A CA 1
ATOM 722 C C . ILE A 1 93 ? -3.756 -0.694 15.164 1.00 98.38 93 ILE A C 1
ATOM 724 O O . ILE A 1 93 ? -4.597 -1.488 15.580 1.00 98.38 93 ILE A O 1
ATOM 728 N N . LEU A 1 94 ? -2.902 -1.005 14.184 1.00 98.31 94 LEU A N 1
ATOM 729 C CA . LEU A 1 94 ? -2.920 -2.298 13.499 1.00 98.31 94 LEU A CA 1
ATOM 730 C C . LEU A 1 94 ? -2.560 -3.432 14.461 1.00 98.31 94 LEU A C 1
ATOM 732 O O . LEU A 1 94 ? -3.267 -4.435 14.491 1.00 98.31 94 LEU A O 1
ATOM 736 N N . HIS A 1 95 ? -1.536 -3.250 15.299 1.00 98.06 95 HIS A N 1
ATOM 737 C CA . HIS A 1 95 ? -1.158 -4.231 16.314 1.00 98.06 95 HIS A CA 1
ATOM 738 C C . HIS A 1 95 ? -2.295 -4.484 17.312 1.00 98.06 95 HIS A C 1
ATOM 740 O O . HIS A 1 95 ? -2.659 -5.632 17.561 1.00 98.06 95 HIS A O 1
ATOM 746 N N . TYR A 1 96 ? -2.909 -3.425 17.847 1.00 98.44 96 TYR A N 1
ATOM 747 C CA . TYR A 1 96 ? -4.014 -3.550 18.793 1.00 98.44 96 TYR A CA 1
ATOM 748 C C . TYR A 1 96 ? -5.220 -4.277 18.183 1.00 98.44 96 TYR A C 1
ATOM 750 O O . TYR A 1 96 ? -5.762 -5.195 18.803 1.00 98.44 96 TYR A O 1
ATOM 758 N N . LEU A 1 97 ? -5.623 -3.904 16.963 1.00 98.12 97 LEU A N 1
ATOM 759 C CA . LEU A 1 97 ? -6.744 -4.541 16.269 1.00 98.12 97 LEU A CA 1
ATOM 760 C C . LEU A 1 97 ? -6.439 -5.990 15.880 1.00 98.12 97 LEU A C 1
ATOM 762 O O . LEU A 1 97 ? -7.335 -6.828 15.931 1.00 98.12 97 LEU A O 1
ATOM 766 N N . HIS A 1 98 ? -5.196 -6.302 15.518 1.00 97.31 98 HIS A N 1
ATOM 767 C CA . HIS A 1 98 ? -4.782 -7.670 15.231 1.00 97.31 98 HIS A CA 1
ATOM 768 C C . HIS A 1 98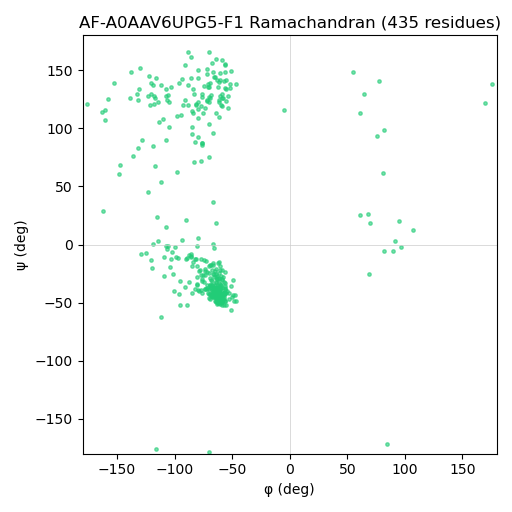 ? -4.832 -8.545 16.493 1.00 97.31 98 HIS A C 1
ATOM 770 O O . HIS A 1 98 ? -5.349 -9.656 16.463 1.00 97.31 98 HIS A O 1
ATOM 776 N N . SER A 1 99 ? -4.343 -8.040 17.625 1.00 97.31 99 SER A N 1
ATOM 777 C CA . SER A 1 99 ? -4.288 -8.812 18.872 1.00 97.31 99 SER A CA 1
ATOM 778 C C . SER A 1 99 ? -5.655 -8.987 19.543 1.00 97.31 99 SER A C 1
ATOM 780 O O . SER A 1 99 ? -5.887 -10.012 20.174 1.00 97.31 99 SER A O 1
ATOM 782 N N . ASN A 1 100 ? -6.564 -8.013 19.410 1.00 97.12 100 ASN A N 1
ATOM 783 C CA . ASN A 1 100 ? -7.816 -7.984 20.183 1.00 97.12 100 ASN A CA 1
ATOM 784 C C . ASN A 1 100 ? -9.088 -8.016 19.326 1.00 97.12 100 ASN A C 1
ATOM 786 O O . ASN A 1 100 ? -10.157 -8.318 19.838 1.00 97.12 100 ASN A O 1
ATOM 790 N N . GLY A 1 101 ? -9.010 -7.660 18.041 1.00 95.62 101 GLY A N 1
ATOM 791 C CA . GLY A 1 101 ? -10.188 -7.413 17.207 1.00 95.62 101 GLY A CA 1
ATOM 792 C C . GLY A 1 101 ? -10.540 -8.522 16.221 1.00 95.62 101 GLY A C 1
ATOM 793 O O . GLY A 1 101 ? -11.673 -8.550 15.756 1.00 95.62 101 GLY A O 1
ATOM 794 N N . LEU A 1 102 ? -9.619 -9.431 15.878 1.00 97.12 102 LEU A N 1
ATOM 795 C CA . LEU A 1 102 ? -9.815 -10.355 14.746 1.00 97.12 102 LEU A CA 1
ATOM 796 C C . LEU A 1 102 ? -11.055 -11.251 14.863 1.00 97.12 102 LEU A C 1
ATOM 798 O O . LEU A 1 102 ? -11.647 -11.580 13.841 1.00 97.12 102 LEU A O 1
ATOM 802 N N . LYS A 1 103 ? -11.472 -11.610 16.081 1.00 96.25 103 LYS A N 1
ATOM 803 C CA . LYS A 1 103 ? -12.649 -12.462 16.335 1.00 96.25 103 LYS A CA 1
ATOM 804 C C . LYS A 1 103 ? -13.905 -11.678 16.722 1.00 96.25 103 LYS A C 1
ATOM 806 O O . LYS A 1 103 ? -14.957 -12.279 16.907 1.00 96.25 103 LYS A O 1
ATOM 811 N N . GLU A 1 104 ? -13.805 -10.356 16.832 1.00 96.88 104 GLU A N 1
ATOM 812 C CA . GLU A 1 104 ? -14.901 -9.491 17.269 1.00 96.88 104 GLU A CA 1
ATOM 813 C C . GLU A 1 104 ? -15.924 -9.296 16.150 1.00 96.88 104 GLU A C 1
ATOM 815 O O . GLU A 1 104 ? -15.590 -8.899 15.027 1.00 96.88 104 GLU A O 1
ATOM 820 N N . GLU A 1 105 ? -17.193 -9.570 16.456 1.00 95.00 105 GLU A N 1
ATOM 821 C CA . GLU A 1 105 ? -18.255 -9.555 15.456 1.00 95.00 105 GLU A CA 1
ATOM 822 C C . GLU A 1 105 ? -18.401 -8.168 14.817 1.00 95.00 105 GLU A C 1
ATOM 824 O O . GLU A 1 105 ? -18.561 -7.142 15.478 1.00 95.00 105 GLU A O 1
ATOM 829 N N . GLY A 1 106 ? -18.375 -8.125 13.486 1.00 90.81 106 GLY A N 1
ATOM 830 C CA . GLY A 1 106 ? -18.572 -6.897 12.736 1.00 90.81 106 GLY A CA 1
ATOM 831 C C . GLY A 1 106 ? -17.442 -5.877 12.894 1.00 90.81 106 GLY A C 1
ATOM 832 O O . GLY A 1 106 ? -17.689 -4.679 12.712 1.00 90.81 106 GLY A O 1
ATOM 833 N N . LEU A 1 107 ? -16.211 -6.312 13.197 1.00 92.56 107 LEU A N 1
ATOM 834 C CA . LEU A 1 107 ? -15.017 -5.469 13.101 1.00 92.56 107 LEU A CA 1
ATOM 835 C C . LEU A 1 107 ? -15.004 -4.702 11.762 1.00 92.56 107 LEU A C 1
ATOM 837 O O . LEU A 1 107 ? -15.359 -5.234 10.715 1.00 92.56 107 LEU A O 1
ATOM 841 N N . MET A 1 108 ? -14.633 -3.417 11.774 1.00 87.94 108 MET A N 1
ATOM 842 C CA . MET A 1 108 ? -14.730 -2.494 10.624 1.00 87.94 108 MET A CA 1
ATOM 843 C C . MET A 1 108 ? -16.150 -2.095 10.202 1.00 87.94 108 MET A C 1
ATOM 845 O O . MET A 1 108 ? -16.304 -0.994 9.665 1.00 87.94 108 MET A O 1
ATOM 849 N N . ARG A 1 109 ? -17.185 -2.895 10.471 1.00 90.62 109 ARG A N 1
ATOM 850 C CA . ARG A 1 109 ? -18.577 -2.608 10.088 1.00 90.62 109 ARG A CA 1
ATOM 851 C C . ARG A 1 109 ? -19.337 -1.821 11.144 1.00 90.62 109 ARG A C 1
ATOM 853 O O . ARG A 1 109 ? -19.945 -0.806 10.809 1.00 90.62 109 ARG A O 1
ATOM 860 N N . LEU A 1 110 ? -19.327 -2.298 12.388 1.00 86.81 110 LEU A N 1
ATOM 861 C CA . LEU A 1 110 ? -20.142 -1.724 13.456 1.00 86.81 110 LEU A CA 1
ATOM 862 C C . LEU A 1 110 ? -19.693 -0.302 13.803 1.00 86.81 110 LEU A C 1
ATOM 864 O O . LEU A 1 110 ? -18.507 0.044 13.751 1.00 86.81 110 LEU A O 1
ATOM 868 N N . ALA A 1 111 ? -20.674 0.535 14.133 1.00 76.75 111 ALA A N 1
ATOM 869 C CA . ALA A 1 111 ? -20.434 1.892 14.585 1.00 76.75 111 ALA A CA 1
ATOM 870 C C . ALA A 1 111 ? -20.040 1.873 16.068 1.00 76.75 111 ALA A C 1
ATOM 872 O O . ALA A 1 111 ? -20.827 1.479 16.922 1.00 76.75 111 ALA A O 1
ATOM 873 N N . GLY A 1 112 ? -18.820 2.314 16.364 1.00 78.75 112 GLY A N 1
ATOM 874 C CA . GLY A 1 112 ? -18.413 2.727 17.703 1.00 78.75 112 GLY A CA 1
ATOM 875 C C . GLY A 1 112 ? -19.074 4.041 18.138 1.00 78.75 112 GLY A C 1
ATOM 876 O O . GLY A 1 112 ? -19.861 4.656 17.409 1.00 78.75 112 GLY A O 1
ATOM 877 N N . SER A 1 113 ? -18.732 4.503 19.338 1.00 89.94 113 SER A N 1
ATOM 878 C CA . SER A 1 113 ? -19.289 5.735 19.891 1.00 89.94 113 SER A CA 1
ATOM 879 C C . SER A 1 113 ? -18.651 6.948 19.224 1.00 89.94 113 SER A C 1
ATOM 881 O O . SER A 1 113 ? -17.478 7.254 19.436 1.00 89.94 113 SER A O 1
ATOM 883 N N . VAL A 1 114 ? -19.447 7.694 18.452 1.00 89.38 114 VAL A N 1
ATOM 884 C CA . VAL A 1 114 ? -18.991 8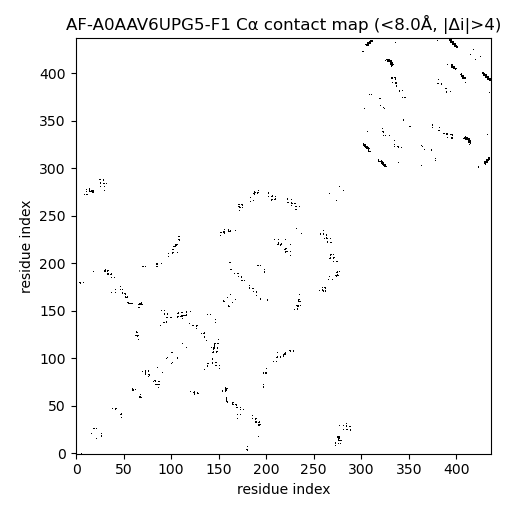.922 17.782 1.00 89.38 114 VAL A CA 1
ATOM 885 C C . VAL A 1 114 ? -18.349 9.885 18.783 1.00 89.38 114 VAL A C 1
ATOM 887 O O . VAL A 1 114 ? -17.294 10.439 18.491 1.00 89.38 114 VAL A O 1
ATOM 890 N N . GLN A 1 115 ? -18.939 10.044 19.971 1.00 93.81 115 GLN A N 1
ATOM 891 C CA . GLN A 1 115 ? -18.408 10.913 21.023 1.00 93.81 115 GLN A CA 1
ATOM 892 C C . GLN A 1 115 ? -17.046 10.426 21.536 1.00 93.81 115 GLN A C 1
ATOM 894 O O . GLN A 1 115 ? -16.103 11.216 21.561 1.00 93.81 115 GLN A O 1
ATOM 899 N N . LYS A 1 116 ? -16.908 9.132 21.870 1.00 94.25 116 LYS A N 1
ATOM 900 C CA . LYS A 1 116 ? -15.627 8.563 22.330 1.00 94.25 116 LYS A CA 1
ATOM 901 C C . LYS A 1 116 ? -14.541 8.684 21.268 1.00 94.25 116 LYS A C 1
ATOM 903 O O . LYS A 1 116 ? -13.424 9.066 21.588 1.00 94.25 116 LYS A O 1
ATOM 908 N N . VAL A 1 117 ? -14.876 8.440 20.000 1.00 94.81 117 VAL A N 1
ATOM 909 C CA . VAL A 1 117 ? -13.933 8.606 18.888 1.00 94.81 117 VAL A CA 1
ATOM 910 C C . VAL A 1 117 ? -13.490 10.064 18.752 1.00 94.81 117 VAL A C 1
ATOM 912 O O . VAL A 1 117 ? -12.310 10.306 18.526 1.00 94.81 117 VAL A O 1
ATOM 915 N N . GLN A 1 118 ? -14.382 11.053 18.891 1.00 94.75 118 GLN A N 1
ATOM 916 C CA . GLN A 1 118 ? -13.955 12.460 18.834 1.00 94.75 118 GLN A CA 1
ATOM 917 C C . GLN A 1 118 ? -13.048 12.846 20.009 1.00 94.75 118 GLN A C 1
ATOM 919 O O . GLN A 1 118 ? -12.066 13.552 19.784 1.00 94.75 118 GLN A O 1
ATOM 924 N N . LEU A 1 119 ? -13.338 12.365 21.223 1.00 95.81 119 LEU A N 1
ATOM 925 C CA . LEU A 1 119 ? -12.477 12.579 22.393 1.00 95.81 119 LEU A CA 1
ATOM 926 C C . LEU A 1 119 ? -11.100 11.941 22.188 1.00 95.81 119 LEU A C 1
ATOM 928 O O . LEU A 1 119 ? -10.093 12.638 22.259 1.00 95.81 119 LEU A O 1
ATOM 932 N N . LEU A 1 120 ? -11.064 10.664 21.792 1.00 96.50 120 LEU A N 1
ATOM 933 C CA . LEU A 1 120 ? -9.827 9.944 21.492 1.00 96.50 120 LEU A CA 1
ATOM 934 C C . LEU A 1 120 ? -8.987 10.681 20.442 1.00 96.50 120 LEU A C 1
ATOM 936 O O . LEU A 1 120 ? -7.777 10.806 20.587 1.00 96.50 120 LEU A O 1
ATOM 940 N N . LYS A 1 121 ? -9.614 11.220 19.392 1.00 95.56 121 LYS A N 1
ATOM 941 C CA . LYS A 1 121 ? -8.905 12.015 18.381 1.00 95.56 121 LYS A CA 1
ATOM 942 C C . LYS A 1 121 ? -8.283 13.283 18.958 1.00 95.56 121 LYS A C 1
ATOM 944 O O . LYS A 1 121 ? -7.153 13.601 18.601 1.00 95.56 121 LYS A O 1
ATOM 949 N N . ALA A 1 122 ? -9.014 14.009 19.802 1.00 95.12 122 ALA A N 1
ATOM 950 C CA . ALA A 1 122 ? -8.511 15.223 20.435 1.00 95.12 122 ALA A CA 1
ATOM 951 C C . ALA A 1 122 ? -7.323 14.921 21.363 1.00 95.12 122 ALA A C 1
ATOM 953 O O . ALA A 1 122 ? -6.315 15.627 21.313 1.00 95.12 122 ALA A O 1
ATOM 954 N N . ASP A 1 123 ? -7.409 13.839 22.139 1.00 95.94 123 ASP A N 1
ATOM 955 C CA . ASP A 1 123 ? -6.329 13.400 23.024 1.00 95.94 123 ASP A CA 1
ATOM 956 C C . ASP A 1 123 ? -5.093 12.955 22.231 1.00 95.94 123 ASP A C 1
ATOM 958 O O . ASP A 1 123 ? -3.970 13.335 22.564 1.00 95.94 123 ASP A O 1
ATOM 962 N N . ILE A 1 124 ? -5.291 12.232 21.123 1.00 96.56 124 ILE A N 1
ATOM 963 C CA . ILE A 1 124 ? -4.205 11.852 20.212 1.00 96.56 124 ILE A CA 1
ATOM 964 C C . ILE A 1 124 ? -3.510 13.092 19.651 1.00 96.56 124 ILE A C 1
ATOM 966 O O . ILE A 1 124 ? -2.292 13.183 19.747 1.00 9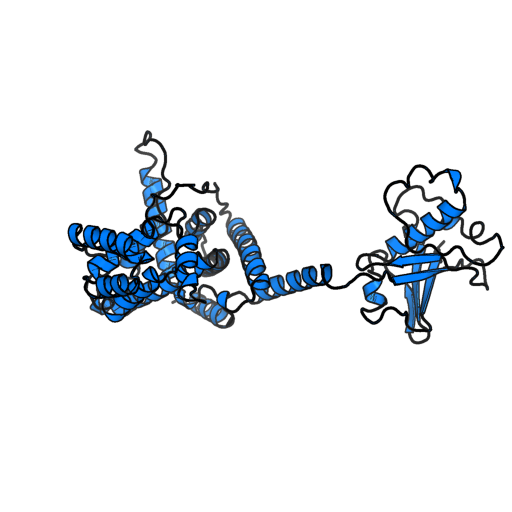6.56 124 ILE A O 1
ATOM 970 N N . GLU A 1 125 ? -4.248 14.064 19.111 1.00 94.69 125 GLU A N 1
ATOM 971 C CA . GLU A 1 125 ? -3.653 15.297 18.565 1.00 94.69 125 GLU A CA 1
ATOM 972 C C . GLU A 1 125 ? -2.831 16.056 19.607 1.00 94.69 125 GLU A C 1
ATOM 974 O O . GLU A 1 125 ? -1.730 16.525 19.317 1.00 94.69 125 GLU A O 1
ATOM 979 N N . LYS A 1 126 ? -3.342 16.144 20.839 1.00 94.25 126 LYS A N 1
ATOM 980 C CA . LYS A 1 126 ? -2.679 16.850 21.937 1.00 94.25 126 LYS A CA 1
ATOM 981 C C . LYS A 1 126 ? -1.405 16.142 22.402 1.00 94.25 126 LYS A C 1
ATOM 983 O O . LYS A 1 126 ? -0.431 16.806 22.761 1.00 94.25 126 LYS A O 1
ATOM 988 N N . SER A 1 127 ? -1.413 14.811 22.425 1.00 94.75 127 SER A N 1
ATOM 989 C CA . SER A 1 127 ? -0.359 14.011 23.055 1.00 94.75 127 SER A CA 1
ATOM 990 C C . SER A 1 127 ? 0.627 13.381 22.073 1.00 94.75 127 SER A C 1
ATOM 992 O O . SER A 1 127 ? 1.689 12.946 22.507 1.00 94.75 127 SER A O 1
ATOM 994 N N . TYR A 1 128 ? 0.361 13.355 20.762 1.00 95.00 128 TYR A N 1
ATOM 995 C CA . TYR A 1 128 ? 1.220 12.643 19.805 1.00 95.00 128 TYR A CA 1
ATOM 996 C C . TYR A 1 128 ? 2.661 13.164 19.765 1.00 95.00 128 TYR A C 1
ATOM 998 O O . TYR A 1 128 ? 3.608 12.381 19.653 1.00 95.00 128 TYR A O 1
ATOM 1006 N N . VAL A 1 129 ? 2.853 14.484 19.874 1.00 92.19 129 VAL A N 1
ATOM 1007 C CA . VAL A 1 129 ? 4.186 15.119 19.841 1.00 92.19 129 VAL A CA 1
ATOM 1008 C C . VAL A 1 129 ? 4.909 15.014 21.188 1.00 92.19 129 VAL A C 1
ATOM 1010 O O . VAL A 1 129 ? 6.118 14.795 21.235 1.00 92.19 129 VAL A O 1
ATOM 1013 N N . THR A 1 130 ? 4.184 15.168 22.288 1.00 92.56 130 THR A N 1
ATOM 1014 C CA . THR A 1 130 ? 4.766 15.318 23.629 1.00 92.56 130 THR A CA 1
ATOM 1015 C C . THR A 1 130 ? 4.849 14.002 24.395 1.00 92.56 130 THR A C 1
ATOM 1017 O O . THR A 1 130 ? 5.751 13.811 25.204 1.00 92.56 130 THR A O 1
ATOM 1020 N N . SER A 1 131 ? 3.916 13.079 24.170 1.00 93.19 131 SER A N 1
ATOM 1021 C CA . SER A 1 131 ? 3.776 11.833 24.929 1.00 93.19 131 SER A CA 1
ATOM 1022 C C . SER A 1 131 ? 3.239 10.695 24.045 1.00 93.19 131 SER A C 1
ATOM 1024 O O . SER A 1 131 ? 2.123 10.221 24.255 1.00 93.19 131 SER A O 1
ATOM 1026 N N . PRO A 1 132 ? 4.025 10.211 23.064 1.00 91.06 132 PRO A N 1
ATOM 1027 C CA . PRO A 1 132 ? 3.609 9.140 22.151 1.00 91.06 132 PRO A CA 1
ATOM 1028 C C . PRO A 1 132 ? 3.167 7.849 22.863 1.00 91.06 132 PRO A C 1
ATOM 1030 O O . PRO A 1 132 ? 2.181 7.239 22.469 1.00 91.06 132 PRO A O 1
ATOM 1033 N N . MET A 1 133 ? 3.819 7.466 23.964 1.00 93.56 133 MET A N 1
ATOM 1034 C CA . MET A 1 133 ? 3.438 6.276 24.746 1.00 93.56 133 MET A CA 1
ATOM 1035 C C . MET A 1 133 ? 2.062 6.410 25.416 1.00 93.56 133 MET A C 1
ATOM 1037 O O . MET A 1 133 ? 1.365 5.418 25.624 1.00 93.56 133 MET A O 1
ATOM 1041 N N . LEU A 1 134 ? 1.634 7.638 25.733 1.00 95.94 134 LEU A N 1
ATOM 1042 C CA . LEU A 1 134 ? 0.275 7.874 26.218 1.00 95.94 134 LEU A CA 1
ATOM 1043 C C . LEU A 1 134 ? -0.742 7.595 25.109 1.00 95.94 134 LEU A C 1
ATOM 1045 O O . LEU A 1 134 ? -1.781 7.006 25.383 1.00 95.94 134 LEU A O 1
ATOM 1049 N N . VAL A 1 135 ? -0.431 7.963 23.862 1.00 96.69 135 VAL A N 1
ATOM 1050 C CA . VAL A 1 135 ? -1.290 7.672 22.706 1.00 96.69 135 VAL A CA 1
ATOM 1051 C C . VAL A 1 135 ? -1.460 6.168 22.506 1.00 96.69 135 VAL A C 1
ATOM 1053 O O . VAL A 1 135 ? -2.588 5.707 22.346 1.00 96.69 135 VAL A O 1
ATOM 1056 N N . GLU A 1 136 ? -0.377 5.397 22.583 1.00 96.81 136 GLU A N 1
ATOM 1057 C CA . GLU A 1 136 ? -0.447 3.934 22.525 1.00 96.81 136 GLU A CA 1
ATOM 1058 C C . GLU A 1 136 ? -1.363 3.363 23.620 1.00 96.81 136 GLU A C 1
ATOM 1060 O O . GLU A 1 136 ? -2.264 2.571 23.336 1.00 96.81 136 GLU A O 1
ATOM 1065 N N . LYS A 1 137 ? -1.211 3.835 24.862 1.00 97.12 137 LYS A N 1
ATOM 1066 C CA . LYS A 1 137 ? -2.065 3.422 25.984 1.00 97.12 137 LYS A CA 1
ATOM 1067 C C . LYS A 1 137 ? -3.539 3.789 25.769 1.00 97.12 137 LYS A C 1
ATOM 1069 O O . LYS A 1 137 ? -4.413 2.977 26.059 1.00 97.12 137 LYS A O 1
ATOM 1074 N N . LEU A 1 138 ? -3.829 4.984 25.249 1.00 97.44 138 LEU A N 1
ATOM 1075 C CA . LEU A 1 138 ? -5.198 5.418 24.940 1.00 97.44 138 LEU A CA 1
ATOM 1076 C C . LEU A 1 138 ? -5.858 4.512 23.891 1.00 97.44 138 LEU A C 1
ATOM 1078 O O . LEU A 1 138 ? -7.040 4.188 24.012 1.00 97.44 138 LEU A O 1
ATOM 1082 N N . ILE A 1 139 ? -5.097 4.066 22.888 1.00 97.50 139 ILE A N 1
ATOM 1083 C CA . ILE A 1 139 ? -5.568 3.097 21.888 1.00 97.50 139 ILE A CA 1
ATOM 1084 C C . ILE A 1 139 ? -5.894 1.761 22.559 1.00 97.50 139 ILE A C 1
ATOM 1086 O O . ILE A 1 139 ? -6.980 1.233 22.342 1.00 97.50 139 ILE A O 1
ATOM 1090 N N . GLN A 1 140 ? -5.005 1.254 23.419 1.00 96.94 140 GLN A N 1
ATOM 1091 C CA . GLN A 1 140 ? -5.201 -0.017 24.127 1.00 96.94 140 GLN A CA 1
ATOM 1092 C C . GLN A 1 140 ? -6.412 -0.014 25.077 1.00 96.94 140 GLN A C 1
ATOM 1094 O O . GLN A 1 140 ? -7.025 -1.055 25.299 1.00 96.94 140 GLN A O 1
ATOM 1099 N N . GLN A 1 141 ? -6.764 1.148 25.635 1.00 96.38 141 GLN A N 1
ATOM 1100 C CA . GLN A 1 141 ? -7.911 1.326 26.536 1.00 96.38 141 GLN A CA 1
ATOM 1101 C C . GLN A 1 141 ? -9.241 1.580 25.808 1.00 96.38 141 GLN A C 1
ATOM 1103 O O . GLN A 1 141 ? -10.301 1.585 26.437 1.00 96.38 141 GLN A O 1
ATOM 1108 N N . SER A 1 142 ? -9.197 1.831 24.500 1.00 96.56 142 SER A N 1
ATOM 1109 C CA . SER A 1 142 ? -10.381 2.105 23.684 1.00 96.56 142 SER A CA 1
ATOM 1110 C C . SER A 1 142 ? -11.020 0.810 23.183 1.00 96.56 142 SER A C 1
ATOM 1112 O O . SER A 1 142 ? -10.380 -0.231 23.162 1.00 96.56 142 SER A O 1
ATOM 1114 N N . SER A 1 143 ? -12.285 0.847 22.753 1.00 96.44 143 SER A N 1
ATOM 1115 C CA . SER A 1 143 ? -12.902 -0.342 22.148 1.00 96.44 143 SER A CA 1
ATOM 1116 C C . SER A 1 143 ? -12.334 -0.616 20.750 1.00 96.44 143 SER A C 1
ATOM 1118 O O . SER A 1 143 ? -12.004 0.315 20.008 1.00 96.44 143 SER A O 1
ATOM 1120 N N . VAL A 1 144 ? -12.308 -1.885 20.331 1.00 96.56 144 VAL A N 1
ATOM 1121 C CA . VAL A 1 144 ? -11.876 -2.274 18.975 1.00 96.56 144 VAL A CA 1
ATOM 1122 C C . VAL A 1 144 ? -12.689 -1.582 17.873 1.00 96.56 144 VAL A C 1
ATOM 1124 O O . VAL A 1 144 ? -12.145 -1.245 16.822 1.00 96.56 144 VAL A O 1
ATOM 1127 N N . HIS A 1 145 ? -13.973 -1.292 18.112 1.00 96.19 145 HIS A N 1
ATOM 1128 C CA . HIS A 1 145 ? -14.830 -0.594 17.151 1.00 96.19 145 HIS A CA 1
ATOM 1129 C C . HIS A 1 145 ? -14.485 0.898 17.045 1.00 96.19 145 HIS A C 1
ATOM 1131 O O . HIS A 1 145 ? -14.473 1.445 15.939 1.00 96.19 145 HIS A O 1
ATOM 1137 N N . ASP A 1 146 ? -14.149 1.553 18.160 1.00 96.31 146 ASP A N 1
ATOM 1138 C CA . ASP A 1 146 ? -13.707 2.952 18.158 1.00 96.31 146 ASP A CA 1
ATOM 1139 C C . ASP A 1 146 ? -12.352 3.091 17.439 1.00 96.31 146 ASP A C 1
ATOM 1141 O O . ASP A 1 146 ? -12.194 3.942 16.558 1.00 96.31 146 ASP A O 1
ATOM 1145 N N . VAL A 1 147 ? -11.401 2.196 17.736 1.00 97.31 147 VAL A N 1
ATOM 1146 C CA . VAL A 1 147 ? -10.076 2.159 17.090 1.00 97.31 147 VAL A CA 1
ATOM 1147 C C . VAL A 1 147 ? -10.189 1.815 15.599 1.00 97.31 147 VAL A C 1
ATOM 1149 O O . VAL A 1 147 ? -9.521 2.412 14.754 1.00 97.31 147 VAL A O 1
ATOM 1152 N N . SER A 1 148 ? -11.104 0.921 15.232 1.00 96.25 148 SER A N 1
ATOM 1153 C CA . SER A 1 148 ? -11.423 0.612 13.838 1.00 96.25 148 SER A CA 1
ATOM 1154 C C . SER A 1 148 ? -11.966 1.828 13.070 1.00 96.25 148 SER A C 1
ATOM 1156 O O . SER A 1 148 ? -11.597 2.068 11.912 1.00 96.25 148 SER A O 1
ATOM 1158 N N . ILE A 1 149 ? -12.826 2.642 13.694 1.00 95.50 149 ILE A N 1
ATOM 1159 C CA . ILE A 1 149 ? -13.271 3.912 13.103 1.00 95.50 149 ILE A CA 1
ATOM 1160 C C . ILE A 1 149 ? -12.087 4.855 12.916 1.00 95.50 149 ILE A C 1
ATOM 1162 O O . ILE A 1 149 ? -11.983 5.486 11.859 1.00 95.50 149 ILE A O 1
ATOM 1166 N N . LEU A 1 150 ? -11.205 4.940 13.911 1.00 96.06 150 LEU A N 1
ATOM 1167 C CA . LEU A 1 150 ? -10.009 5.770 13.863 1.00 96.06 150 LEU A CA 1
ATOM 1168 C C . LEU A 1 150 ? -9.128 5.421 12.657 1.00 96.06 150 LEU A C 1
ATOM 1170 O O . LEU A 1 150 ? -8.788 6.315 11.882 1.00 96.06 150 LEU A O 1
ATOM 1174 N N . LEU A 1 151 ? -8.857 4.128 12.440 1.00 97.25 151 LEU A N 1
ATOM 1175 C CA . LEU A 1 151 ? -8.091 3.626 11.295 1.00 97.25 151 LEU A CA 1
ATOM 1176 C C . LEU A 1 151 ? -8.695 4.091 9.963 1.00 97.25 151 LEU A C 1
ATOM 1178 O O . LEU A 1 151 ? -8.012 4.707 9.143 1.00 97.25 151 LEU A O 1
ATOM 1182 N N . LYS A 1 152 ? -10.002 3.857 9.769 1.00 95.19 152 LYS A N 1
ATOM 1183 C CA . LYS A 1 152 ? -10.725 4.272 8.551 1.00 95.19 152 LYS A CA 1
ATOM 1184 C C . LYS A 1 152 ? -10.633 5.784 8.333 1.00 95.19 152 LYS A C 1
ATOM 1186 O O . LYS A 1 152 ? -10.445 6.248 7.208 1.00 95.19 152 LYS A O 1
ATOM 1191 N N . GLN A 1 153 ? -10.770 6.564 9.406 1.00 93.75 153 GLN A N 1
ATOM 1192 C CA . GLN A 1 153 ? -10.692 8.019 9.340 1.00 93.75 153 GLN A CA 1
ATOM 1193 C C . GLN A 1 153 ? -9.291 8.517 8.988 1.00 93.75 153 GLN A C 1
ATOM 1195 O O . GLN A 1 153 ? -9.201 9.406 8.147 1.00 93.75 153 GLN A O 1
ATOM 1200 N N . LEU A 1 154 ? -8.234 7.955 9.581 1.00 95.44 154 LEU A N 1
ATOM 1201 C CA . LEU A 1 154 ? -6.845 8.325 9.292 1.00 95.44 154 LEU A CA 1
ATOM 1202 C C . LEU A 1 154 ? -6.517 8.118 7.812 1.00 95.44 154 LEU A C 1
ATOM 1204 O O . LEU A 1 154 ? -6.120 9.067 7.138 1.00 95.44 154 LEU A O 1
ATOM 1208 N N . VAL A 1 155 ? -6.797 6.921 7.283 1.00 95.50 155 VAL A N 1
ATOM 1209 C CA . VAL A 1 155 ? -6.551 6.586 5.869 1.00 95.50 155 VAL A CA 1
ATOM 1210 C C . VAL A 1 155 ? -7.310 7.530 4.930 1.00 95.50 155 VAL A C 1
ATOM 1212 O O . VAL A 1 155 ? -6.753 8.028 3.955 1.00 95.50 155 VAL A O 1
ATOM 1215 N N . ARG A 1 156 ? -8.576 7.839 5.239 1.00 93.06 156 ARG A N 1
ATOM 1216 C CA . ARG A 1 156 ? -9.411 8.717 4.403 1.00 93.06 156 ARG A CA 1
ATOM 1217 C C . ARG A 1 156 ? -9.031 10.199 4.491 1.00 93.06 156 ARG A C 1
ATOM 1219 O O . ARG A 1 156 ? -9.370 10.976 3.595 1.00 93.06 156 ARG A O 1
ATOM 1226 N N . GLN A 1 157 ? -8.433 10.633 5.600 1.00 91.06 157 GLN A N 1
ATOM 1227 C CA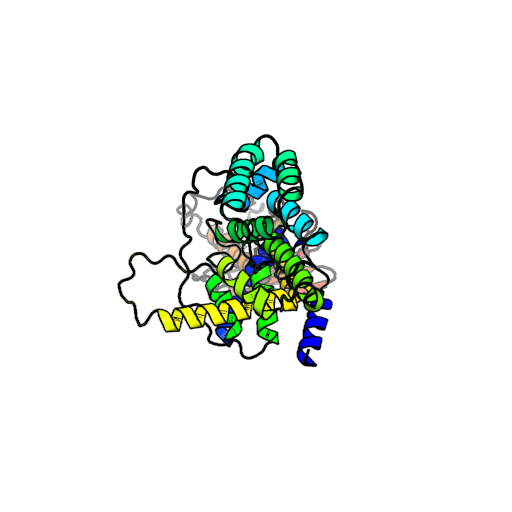 . GLN A 1 157 ? -8.173 12.050 5.871 1.00 91.06 157 GLN A CA 1
ATOM 1228 C C . GLN A 1 157 ? -6.851 12.552 5.305 1.00 91.06 157 GLN A C 1
ATOM 1230 O O . GLN A 1 157 ? -6.668 13.772 5.281 1.00 91.06 157 GLN A O 1
ATOM 1235 N N . PHE A 1 158 ? -5.987 11.670 4.794 1.00 90.88 158 PHE A N 1
ATOM 1236 C CA . PHE A 1 158 ? -4.761 12.100 4.138 1.00 90.88 158 PHE A CA 1
ATOM 1237 C C . PHE A 1 158 ? -5.037 13.161 3.049 1.00 90.88 158 PHE A C 1
ATOM 1239 O O . PHE A 1 158 ? -6.010 13.050 2.289 1.00 90.88 158 PHE A O 1
ATOM 1246 N N . PRO A 1 159 ? -4.207 14.220 2.957 1.00 89.25 159 PRO A N 1
ATOM 1247 C CA . PRO A 1 159 ? -4.301 15.206 1.882 1.00 89.25 159 PRO A CA 1
ATOM 1248 C C . PRO A 1 159 ? -4.209 14.562 0.494 1.00 89.25 159 PRO A C 1
ATOM 1250 O O . PRO A 1 159 ? -4.986 14.905 -0.401 1.00 89.25 159 PRO A O 1
ATOM 1253 N N . GLU A 1 160 ? -3.301 13.596 0.356 1.00 89.44 160 GLU A N 1
ATOM 1254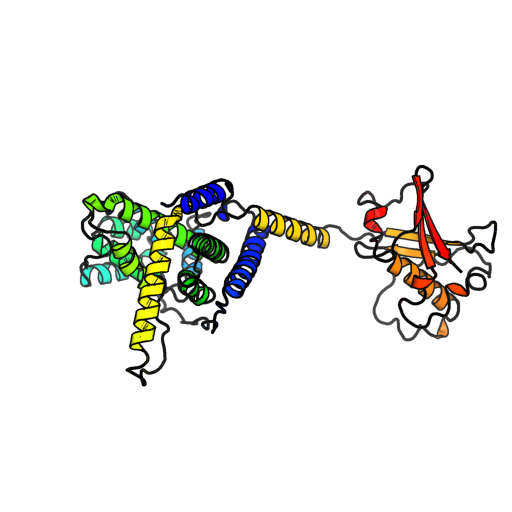 C CA . GLU A 1 160 ? -3.170 12.701 -0.787 1.00 89.44 160 GLU A CA 1
ATOM 1255 C C . GLU A 1 160 ? -3.643 11.290 -0.394 1.00 89.44 160 GLU A C 1
ATOM 1257 O O . GLU A 1 160 ? -3.166 10.775 0.615 1.00 89.44 160 GLU A O 1
ATOM 1262 N N . PRO A 1 161 ? -4.563 10.656 -1.148 1.00 93.06 161 PRO A N 1
ATOM 1263 C CA . PRO A 1 161 ? -5.034 9.305 -0.841 1.00 93.06 161 PRO A CA 1
ATOM 1264 C C . PRO A 1 161 ? -3.889 8.292 -0.750 1.00 93.06 161 PRO A C 1
ATOM 1266 O O . PRO A 1 161 ? -2.863 8.450 -1.411 1.00 93.06 161 PRO A O 1
ATOM 1269 N N . LEU A 1 162 ? -4.093 7.207 0.002 1.00 95.50 162 LEU A N 1
ATOM 1270 C CA . LEU A 1 162 ? -3.072 6.168 0.176 1.00 95.50 162 LEU A CA 1
ATOM 1271 C C . LEU A 1 162 ? -2.601 5.581 -1.167 1.00 95.50 162 LEU A C 1
ATOM 1273 O O . LEU A 1 162 ? -1.406 5.401 -1.360 1.00 95.50 162 LEU A O 1
ATOM 1277 N N . LEU A 1 163 ? -3.519 5.397 -2.121 1.00 95.31 163 LEU A N 1
ATOM 1278 C CA . LEU A 1 163 ? -3.228 4.911 -3.479 1.00 95.31 163 LEU A CA 1
ATOM 1279 C C . LEU A 1 163 ? -2.684 5.985 -4.445 1.00 95.31 163 LEU A C 1
ATOM 1281 O O . LEU A 1 163 ? -2.543 5.692 -5.626 1.00 95.31 163 LEU A O 1
ATOM 1285 N N . THR A 1 164 ? -2.418 7.198 -3.939 1.00 92.31 164 THR A N 1
ATOM 1286 C CA . THR A 1 164 ? -2.016 8.431 -4.645 1.00 92.31 164 THR A CA 1
ATOM 1287 C C . THR A 1 164 ? -2.958 8.882 -5.760 1.00 92.31 164 THR A C 1
ATOM 1289 O O . THR A 1 164 ? -3.591 8.097 -6.461 1.00 92.31 164 THR A O 1
ATOM 1292 N N . ASN A 1 165 ? -3.054 10.195 -5.986 1.00 88.50 165 ASN A N 1
ATOM 1293 C CA . ASN A 1 165 ? -3.943 10.705 -7.042 1.00 88.50 165 ASN A CA 1
ATOM 1294 C C . ASN A 1 165 ? -3.471 10.308 -8.454 1.00 88.50 165 ASN A C 1
ATOM 1296 O O . ASN A 1 165 ? -4.294 10.239 -9.366 1.00 88.50 165 ASN A O 1
ATOM 1300 N N . SER A 1 166 ? -2.170 10.055 -8.636 1.00 87.81 166 SER A N 1
ATOM 1301 C CA . SER A 1 166 ? -1.574 9.689 -9.926 1.00 87.81 166 SER A CA 1
ATOM 1302 C C . SER A 1 166 ? -1.993 8.308 -10.418 1.00 87.81 166 SER A C 1
ATOM 1304 O O . SER A 1 166 ? -2.068 8.114 -11.629 1.00 87.81 166 SER A O 1
ATOM 1306 N N . HIS A 1 167 ? -2.269 7.371 -9.507 1.00 90.56 167 HIS A N 1
ATOM 1307 C CA . HIS A 1 167 ? -2.550 5.975 -9.848 1.00 90.56 167 HIS A CA 1
ATOM 1308 C C . HIS A 1 167 ? -4.016 5.579 -9.640 1.00 90.56 167 HIS A C 1
ATOM 1310 O O . HIS A 1 167 ? -4.421 4.528 -10.129 1.00 90.56 167 HIS A O 1
ATOM 1316 N N . MET A 1 168 ? -4.836 6.413 -8.978 1.00 90.44 168 MET A N 1
ATOM 1317 C CA . MET A 1 168 ? -6.254 6.116 -8.701 1.00 90.44 168 MET A CA 1
ATOM 1318 C C . MET A 1 168 ? -7.034 5.628 -9.924 1.00 90.44 168 MET A C 1
ATOM 1320 O O . MET A 1 168 ? -7.759 4.642 -9.826 1.00 90.44 168 MET A O 1
ATOM 1324 N N . ASP A 1 169 ? -6.921 6.325 -11.055 1.00 90.25 169 ASP A N 1
ATOM 1325 C CA . ASP A 1 169 ? -7.707 5.969 -12.236 1.00 90.25 169 ASP A CA 1
ATOM 1326 C C . ASP A 1 169 ? -7.193 4.667 -12.864 1.00 90.25 169 ASP A C 1
ATOM 1328 O O . ASP A 1 169 ? -8.002 3.840 -13.264 1.00 90.25 169 ASP A O 1
ATOM 1332 N N . SER A 1 170 ? -5.880 4.411 -12.840 1.00 93.62 170 SER A N 1
ATOM 1333 C CA . SER A 1 170 ? -5.307 3.122 -13.253 1.00 93.62 170 SER A CA 1
ATOM 1334 C C . SER A 1 170 ? -5.799 1.967 -12.377 1.00 93.62 170 SER A C 1
ATOM 1336 O O . SER A 1 170 ? -6.212 0.946 -12.914 1.00 93.62 170 SER A O 1
ATOM 1338 N N . PHE A 1 171 ? -5.843 2.137 -11.047 1.00 95.62 171 PHE A N 1
ATOM 1339 C CA . PHE A 1 171 ? -6.448 1.146 -10.147 1.00 95.62 171 PHE A CA 1
ATOM 1340 C C . PHE A 1 171 ? -7.906 0.873 -10.518 1.00 95.62 171 PHE A C 1
ATOM 1342 O O . PHE A 1 171 ? -8.316 -0.282 -10.577 1.00 95.62 171 PHE A O 1
ATOM 1349 N N . LEU A 1 172 ? -8.687 1.923 -10.787 1.00 93.94 172 LEU A N 1
ATOM 1350 C CA . LEU A 1 172 ? -10.094 1.786 -11.151 1.00 93.94 172 LEU A CA 1
ATOM 1351 C C . LEU A 1 172 ? -10.302 1.127 -12.517 1.00 93.94 172 LEU A C 1
ATOM 1353 O O . LEU A 1 172 ? -11.372 0.574 -12.710 1.00 93.94 172 LEU A O 1
ATOM 1357 N N . GLN A 1 173 ? -9.327 1.137 -13.430 1.00 93.44 173 GLN A N 1
ATOM 1358 C CA . GLN A 1 173 ? -9.435 0.430 -14.713 1.00 93.44 173 GLN A CA 1
ATOM 1359 C C . GLN A 1 173 ? -9.174 -1.074 -14.604 1.00 93.44 173 GLN A C 1
ATOM 1361 O O . GLN A 1 173 ? -9.667 -1.827 -15.438 1.00 93.44 173 GLN A O 1
ATOM 1366 N N . VAL A 1 174 ? -8.452 -1.531 -13.575 1.00 95.25 174 VAL A N 1
ATOM 1367 C CA . VAL A 1 174 ? -8.085 -2.949 -13.418 1.00 95.25 174 VAL A CA 1
ATOM 1368 C C . VAL A 1 174 ? -9.277 -3.907 -13.564 1.00 95.25 174 VAL A C 1
ATOM 1370 O O . VAL A 1 174 ? -9.135 -4.881 -14.295 1.00 95.25 174 VAL A O 1
ATOM 1373 N N . PRO A 1 175 ? -10.461 -3.677 -12.957 1.00 95.19 175 PRO A N 1
ATOM 1374 C CA . PRO A 1 175 ? -11.593 -4.597 -13.094 1.00 95.19 175 PRO A CA 1
ATOM 1375 C C . PRO A 1 175 ? -12.090 -4.799 -14.531 1.00 95.19 175 PRO A C 1
ATOM 1377 O O . PRO A 1 175 ? -12.789 -5.778 -14.776 1.00 95.19 175 PRO A O 1
ATOM 1380 N N . ASN A 1 176 ? -11.755 -3.894 -15.457 1.00 94.00 176 ASN A N 1
ATOM 1381 C CA . ASN A 1 176 ? -12.124 -3.997 -16.870 1.00 94.00 176 ASN A CA 1
ATOM 1382 C C . ASN A 1 176 ? -11.189 -4.916 -17.667 1.00 94.00 176 ASN A C 1
ATOM 1384 O O . ASN A 1 176 ? -11.512 -5.271 -18.797 1.00 94.00 176 ASN A O 1
ATOM 1388 N N . ILE A 1 177 ? -10.044 -5.308 -17.103 1.00 94.44 177 ILE A N 1
ATOM 1389 C CA . ILE A 1 177 ? -9.133 -6.263 -17.734 1.00 94.44 177 ILE A CA 1
ATOM 1390 C C . ILE A 1 177 ? -9.806 -7.648 -17.713 1.00 94.44 177 ILE A C 1
ATOM 1392 O O . ILE A 1 177 ? -10.125 -8.134 -16.626 1.00 94.44 177 ILE A O 1
ATOM 1396 N N . PRO A 1 178 ? -10.023 -8.324 -18.857 1.00 90.81 178 PRO A N 1
ATOM 1397 C CA . PRO A 1 178 ? -10.783 -9.580 -18.891 1.00 90.81 178 PRO A CA 1
ATOM 1398 C C . PRO A 1 178 ? -10.140 -10.715 -18.087 1.00 90.81 178 PRO A C 1
ATOM 1400 O O . PRO A 1 178 ? -10.830 -11.533 -17.479 1.00 90.81 178 PRO A O 1
ATOM 1403 N N . ASN A 1 179 ? -8.808 -10.770 -18.086 1.00 91.00 179 ASN A N 1
ATOM 1404 C CA . ASN A 1 179 ? -8.054 -11.842 -17.459 1.00 91.00 179 ASN A CA 1
ATOM 1405 C C . ASN A 1 179 ? -7.677 -11.487 -16.012 1.00 91.00 179 ASN A C 1
ATOM 1407 O O . ASN A 1 179 ? -6.938 -10.535 -15.773 1.00 91.00 179 ASN A O 1
ATOM 1411 N N . VAL A 1 180 ? -8.128 -12.292 -15.041 1.00 89.56 180 VAL A N 1
ATOM 1412 C CA . VAL A 1 180 ? -7.802 -12.133 -13.604 1.00 89.56 180 VAL A CA 1
ATOM 1413 C C . VAL A 1 180 ? -6.292 -12.130 -13.365 1.00 89.56 180 VAL A C 1
ATOM 1415 O O . VAL A 1 180 ? -5.785 -11.433 -12.492 1.00 89.56 180 VAL A O 1
ATOM 1418 N N . GLN A 1 181 ? -5.573 -12.890 -14.175 1.00 88.88 181 GLN A N 1
ATOM 1419 C CA . GLN A 1 181 ? -4.127 -12.965 -14.179 1.00 88.88 181 GLN A CA 1
ATOM 1420 C C . GLN A 1 181 ? -3.463 -11.601 -14.396 1.00 88.88 181 GLN A C 1
ATOM 1422 O O . GLN A 1 181 ? -2.632 -11.153 -13.603 1.00 88.88 181 GLN A O 1
ATOM 1427 N N . ASP A 1 182 ? -3.892 -10.928 -15.457 1.00 91.00 182 ASP A N 1
ATOM 1428 C CA . ASP A 1 182 ? -3.406 -9.610 -15.827 1.00 91.00 182 ASP A CA 1
ATOM 1429 C C . ASP A 1 182 ? -3.882 -8.577 -14.805 1.00 91.00 182 ASP A C 1
ATOM 1431 O O . ASP A 1 182 ? -3.107 -7.704 -14.436 1.00 91.00 182 ASP A O 1
ATOM 1435 N N . GLN A 1 183 ? -5.091 -8.730 -14.242 1.00 93.69 183 GLN A N 1
ATOM 1436 C CA . GLN A 1 183 ? -5.551 -7.884 -13.133 1.00 93.69 183 GLN A CA 1
ATOM 1437 C C . GLN A 1 183 ? -4.584 -7.926 -11.945 1.00 93.69 183 GLN A C 1
ATOM 1439 O O . GLN A 1 183 ? -4.200 -6.880 -11.424 1.00 93.69 183 GLN A O 1
ATOM 1444 N N . ILE A 1 184 ? -4.181 -9.125 -11.510 1.00 93.31 184 ILE A N 1
ATOM 1445 C CA . ILE A 1 184 ? -3.256 -9.298 -10.382 1.00 93.31 184 ILE A CA 1
ATOM 1446 C C . ILE A 1 184 ? -1.886 -8.710 -10.728 1.00 93.31 184 ILE A C 1
ATOM 1448 O O . ILE A 1 184 ? -1.319 -7.982 -9.913 1.00 93.31 184 ILE A O 1
ATOM 1452 N N . ASN A 1 185 ? -1.374 -8.972 -11.934 1.00 92.44 185 ASN A N 1
ATOM 1453 C CA . ASN A 1 185 ? -0.096 -8.425 -12.383 1.00 92.44 185 ASN A CA 1
ATOM 1454 C C . ASN A 1 185 ? -0.113 -6.886 -12.422 1.00 92.44 185 ASN A C 1
ATOM 1456 O O . ASN A 1 185 ? 0.767 -6.236 -11.859 1.00 92.44 185 ASN A O 1
ATOM 1460 N N . THR A 1 186 ? -1.155 -6.283 -13.001 1.00 94.81 186 THR A N 1
ATOM 1461 C CA . THR A 1 186 ? -1.322 -4.826 -13.039 1.00 94.81 186 THR A CA 1
ATOM 1462 C C . THR A 1 186 ? -1.434 -4.237 -11.632 1.00 94.81 186 THR A C 1
ATOM 1464 O O . THR A 1 186 ? -0.817 -3.209 -11.360 1.00 94.81 186 THR A O 1
ATOM 1467 N N . LEU A 1 187 ? -2.153 -4.882 -10.703 1.00 96.44 187 LEU A N 1
ATOM 1468 C CA . LEU A 1 187 ? -2.212 -4.437 -9.302 1.00 96.44 187 LEU A CA 1
ATOM 1469 C C . LEU A 1 187 ? -0.857 -4.530 -8.601 1.00 96.44 187 LEU A C 1
ATOM 1471 O O . LEU A 1 187 ? -0.512 -3.624 -7.844 1.00 96.44 187 LEU A O 1
ATOM 1475 N N . ASN A 1 188 ? -0.082 -5.583 -8.864 1.00 95.38 188 ASN A N 1
ATOM 1476 C CA . ASN A 1 188 ? 1.268 -5.717 -8.330 1.00 95.38 188 ASN A CA 1
ATOM 1477 C C . ASN A 1 188 ? 2.157 -4.561 -8.806 1.00 95.38 188 ASN A C 1
ATOM 1479 O O . ASN A 1 188 ? 2.744 -3.855 -7.989 1.00 95.38 188 ASN A O 1
ATOM 1483 N N . LEU A 1 189 ? 2.186 -4.298 -10.115 1.00 94.88 189 LEU A N 1
ATOM 1484 C CA . LEU A 1 189 ? 2.956 -3.193 -10.687 1.00 94.88 189 LEU A CA 1
ATOM 1485 C C . LEU A 1 189 ? 2.485 -1.826 -10.164 1.00 94.88 189 LEU A C 1
ATOM 1487 O O . LEU A 1 189 ? 3.310 -0.966 -9.862 1.00 94.88 189 LEU A O 1
ATOM 1491 N N . LEU A 1 190 ? 1.177 -1.630 -9.978 1.00 96.50 190 LEU A N 1
ATOM 1492 C CA . LEU A 1 190 ? 0.635 -0.419 -9.358 1.00 96.50 190 LEU A CA 1
ATOM 1493 C C . LEU A 1 190 ? 1.123 -0.235 -7.916 1.00 96.50 190 LEU A C 1
ATOM 1495 O O . LEU A 1 190 ? 1.412 0.890 -7.519 1.00 96.50 190 LEU A O 1
ATOM 1499 N N . ILE A 1 191 ? 1.262 -1.313 -7.141 1.00 96.12 191 ILE A N 1
ATOM 1500 C CA . ILE A 1 191 ? 1.842 -1.266 -5.791 1.00 96.12 191 ILE A CA 1
ATOM 1501 C C . ILE A 1 191 ? 3.336 -0.930 -5.845 1.00 96.12 191 ILE A C 1
ATOM 1503 O O . ILE A 1 191 ? 3.795 -0.104 -5.056 1.00 96.12 191 ILE A O 1
ATOM 1507 N N . LEU A 1 192 ? 4.088 -1.498 -6.794 1.00 94.19 192 LEU A N 1
ATOM 1508 C CA . LEU A 1 192 ? 5.501 -1.156 -7.018 1.00 94.19 192 LEU A CA 1
ATOM 1509 C C . LEU A 1 192 ? 5.689 0.309 -7.452 1.00 94.19 192 LEU A C 1
ATOM 1511 O O . LEU A 1 192 ? 6.712 0.919 -7.144 1.00 94.19 192 LEU A O 1
ATOM 1515 N N . ALA A 1 193 ? 4.695 0.883 -8.134 1.00 94.56 193 ALA A N 1
ATOM 1516 C CA . ALA A 1 193 ? 4.684 2.279 -8.560 1.00 94.56 193 ALA A CA 1
ATOM 1517 C C . ALA A 1 193 ? 4.447 3.278 -7.405 1.00 94.56 193 ALA A C 1
ATOM 1519 O O . ALA A 1 193 ? 4.802 4.455 -7.527 1.00 94.56 193 ALA A O 1
ATOM 1520 N N . LEU A 1 194 ? 3.862 2.837 -6.283 1.00 95.50 194 LEU A N 1
ATOM 1521 C CA . LEU A 1 194 ? 3.559 3.713 -5.150 1.00 95.50 194 LEU A CA 1
ATOM 1522 C C . LEU A 1 194 ? 4.838 4.237 -4.464 1.00 95.50 194 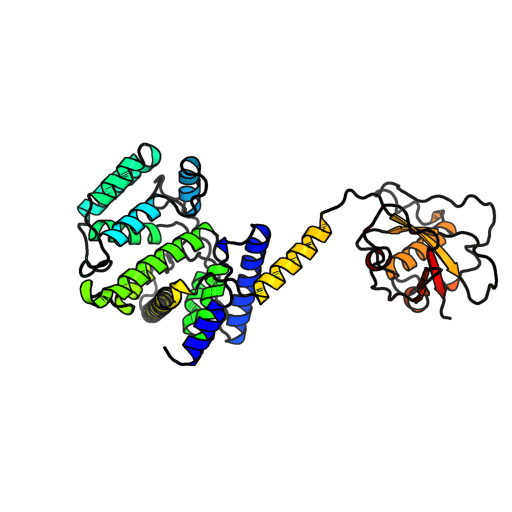LEU A C 1
ATOM 1524 O O . LEU A 1 194 ? 5.845 3.526 -4.381 1.00 95.50 194 LEU A O 1
ATOM 1528 N N . PRO A 1 195 ? 4.801 5.463 -3.902 1.00 94.00 195 PRO A N 1
ATOM 1529 C CA . PRO A 1 195 ? 5.848 5.950 -3.008 1.00 94.00 195 PRO A CA 1
ATOM 1530 C C . PRO A 1 195 ? 6.060 5.009 -1.818 1.00 94.00 195 PRO A C 1
ATOM 1532 O O . PRO A 1 195 ? 5.097 4.428 -1.319 1.00 94.00 195 PRO A O 1
ATOM 1535 N N . ASP A 1 196 ? 7.294 4.930 -1.312 1.00 92.31 196 ASP A N 1
ATOM 1536 C CA . ASP A 1 196 ? 7.678 3.973 -0.265 1.00 92.31 196 ASP A CA 1
ATOM 1537 C C . ASP A 1 196 ? 6.729 4.000 0.941 1.00 92.31 196 ASP A C 1
ATOM 1539 O O . ASP A 1 196 ? 6.092 2.997 1.235 1.00 92.31 196 ASP A O 1
ATOM 1543 N N . ALA A 1 197 ? 6.525 5.158 1.576 1.00 94.44 197 ALA A N 1
ATOM 1544 C CA . ALA A 1 197 ? 5.651 5.258 2.750 1.00 94.44 197 ALA A CA 1
ATOM 1545 C C . ALA A 1 197 ? 4.200 4.808 2.474 1.00 94.44 197 ALA A C 1
ATOM 1547 O O . ALA A 1 197 ? 3.568 4.177 3.320 1.00 94.44 197 ALA A O 1
ATOM 1548 N N . HIS A 1 198 ? 3.677 5.120 1.283 1.00 96.31 198 HIS A N 1
ATOM 1549 C CA . HIS A 1 198 ? 2.324 4.748 0.866 1.00 96.31 198 HIS A CA 1
ATOM 1550 C C . HIS A 1 198 ? 2.201 3.243 0.642 1.00 96.31 198 HIS A C 1
ATOM 1552 O O . HIS A 1 198 ? 1.221 2.632 1.065 1.00 96.31 198 HIS A O 1
ATOM 1558 N N . ARG A 1 199 ? 3.206 2.653 -0.007 1.00 95.81 199 ARG A N 1
ATOM 1559 C CA . ARG A 1 199 ? 3.277 1.224 -0.289 1.00 95.81 199 ARG A CA 1
ATOM 1560 C C . ARG A 1 199 ? 3.365 0.402 0.993 1.00 95.81 199 ARG A C 1
ATOM 1562 O O . ARG A 1 199 ? 2.571 -0.515 1.159 1.00 95.81 199 ARG A O 1
ATOM 1569 N N . GLU A 1 200 ? 4.272 0.760 1.900 1.00 95.62 200 GLU A N 1
ATOM 1570 C CA . GLU A 1 200 ? 4.479 0.033 3.160 1.00 95.62 200 GLU A CA 1
ATOM 1571 C C . GLU A 1 200 ? 3.204 0.068 4.019 1.00 95.62 200 GLU A C 1
ATOM 1573 O O . GLU A 1 200 ? 2.737 -0.967 4.489 1.00 95.62 200 GLU A O 1
ATOM 1578 N N . LEU A 1 201 ? 2.557 1.236 4.148 1.00 97.88 201 LEU A N 1
ATOM 1579 C CA . LEU A 1 201 ? 1.295 1.340 4.888 1.00 97.88 201 LEU A CA 1
ATOM 1580 C C . LEU A 1 201 ? 0.156 0.567 4.211 1.00 97.88 201 LEU A C 1
ATOM 1582 O O . LEU A 1 201 ? -0.665 -0.042 4.898 1.00 97.88 201 LEU A O 1
ATOM 1586 N N . LEU A 1 202 ? 0.086 0.582 2.878 1.00 97.81 202 LEU A N 1
ATOM 1587 C CA . LEU A 1 202 ? -0.905 -0.201 2.146 1.00 97.81 202 LEU A CA 1
ATOM 1588 C C . LEU A 1 202 ? -0.703 -1.701 2.369 1.00 97.81 202 LEU A C 1
ATOM 1590 O O . LEU A 1 202 ? -1.683 -2.394 2.620 1.00 97.81 202 LEU A O 1
ATOM 1594 N N . GLN A 1 203 ? 0.531 -2.201 2.303 1.00 95.56 203 GLN A N 1
ATOM 1595 C CA . GLN A 1 203 ? 0.825 -3.617 2.523 1.00 95.56 203 GLN A CA 1
ATOM 1596 C C . GLN A 1 203 ? 0.448 -4.051 3.941 1.00 95.56 203 GLN A C 1
ATOM 1598 O O . GLN A 1 203 ? -0.298 -5.014 4.087 1.00 95.56 203 GLN A O 1
ATOM 1603 N N . GLU A 1 204 ? 0.864 -3.317 4.975 1.00 97.00 204 GLU A N 1
ATOM 1604 C CA . GLU A 1 204 ? 0.483 -3.602 6.370 1.00 97.00 204 GLU A CA 1
ATOM 1605 C C . GLU A 1 204 ? -1.042 -3.617 6.561 1.00 97.00 204 GLU A C 1
ATOM 1607 O O . GLU A 1 204 ? -1.604 -4.525 7.180 1.00 97.00 204 GLU A O 1
ATOM 1612 N N . LEU A 1 205 ? -1.743 -2.654 5.952 1.00 98.19 205 LEU A N 1
ATOM 1613 C CA . LEU A 1 205 ? -3.202 -2.618 5.970 1.00 98.19 205 LEU A CA 1
ATOM 1614 C C . LEU A 1 205 ? -3.812 -3.838 5.260 1.00 98.19 205 LEU A C 1
ATOM 1616 O O . LEU A 1 205 ? -4.732 -4.448 5.797 1.00 98.19 205 LEU A O 1
ATOM 1620 N N . LEU A 1 206 ? -3.331 -4.204 4.069 1.00 97.88 206 LEU A N 1
ATOM 1621 C CA . LEU A 1 206 ? -3.853 -5.342 3.307 1.00 97.88 206 LEU A CA 1
ATOM 1622 C C . LEU A 1 206 ? -3.605 -6.679 4.018 1.00 97.88 206 LEU A C 1
ATOM 1624 O O . LEU A 1 206 ? -4.499 -7.524 4.017 1.00 97.88 206 LEU A O 1
ATOM 1628 N N . HIS A 1 207 ? -2.450 -6.855 4.665 1.00 96.38 207 HIS A N 1
ATOM 1629 C CA . HIS A 1 207 ? -2.157 -8.036 5.480 1.00 96.38 207 HIS A CA 1
ATOM 1630 C C . HIS A 1 207 ? -3.102 -8.143 6.679 1.00 96.38 207 HIS A C 1
ATOM 1632 O O . HIS A 1 207 ? -3.691 -9.200 6.906 1.00 96.38 207 HIS A O 1
ATOM 1638 N N . PHE A 1 208 ? -3.315 -7.044 7.408 1.00 98.00 208 PHE A N 1
ATOM 1639 C CA . PHE A 1 208 ? -4.287 -7.012 8.500 1.00 98.00 208 PHE A CA 1
ATOM 1640 C C . PHE A 1 208 ? -5.703 -7.350 8.010 1.00 98.00 208 PHE A C 1
ATOM 1642 O O . PHE A 1 208 ? -6.385 -8.182 8.604 1.00 98.00 208 PHE A O 1
ATOM 1649 N N . LEU A 1 209 ? -6.150 -6.751 6.902 1.00 98.19 209 LEU A N 1
ATOM 1650 C CA . LEU A 1 209 ? -7.482 -7.015 6.352 1.00 98.19 209 LEU A CA 1
ATOM 1651 C C . LEU A 1 209 ? -7.640 -8.461 5.868 1.00 98.19 209 LEU A C 1
ATOM 1653 O O . LEU A 1 209 ? -8.719 -9.026 6.026 1.00 98.19 209 LEU A O 1
ATOM 1657 N N . ALA A 1 210 ? -6.585 -9.074 5.323 1.00 97.69 210 ALA A N 1
ATOM 1658 C CA . ALA A 1 210 ? -6.591 -10.494 4.983 1.00 97.69 210 ALA A CA 1
ATOM 1659 C C . ALA A 1 210 ? -6.801 -11.363 6.232 1.00 97.69 210 ALA A C 1
ATOM 1661 O O . ALA A 1 210 ? -7.654 -12.245 6.207 1.00 97.69 210 ALA A O 1
ATOM 1662 N N . LYS A 1 211 ? -6.144 -11.043 7.357 1.00 97.94 211 LYS A N 1
ATOM 1663 C CA . LYS A 1 211 ? -6.364 -11.733 8.643 1.00 97.94 211 LYS A CA 1
ATOM 1664 C C . LYS A 1 211 ? -7.788 -11.577 9.173 1.00 97.94 211 LYS A C 1
ATOM 1666 O O . LYS A 1 211 ? -8.349 -12.530 9.700 1.00 97.94 211 LYS A O 1
ATOM 1671 N N . VAL A 1 212 ? -8.406 -10.407 8.994 1.00 97.75 212 VAL A N 1
ATOM 1672 C CA . VAL A 1 212 ? -9.828 -10.214 9.333 1.00 97.75 212 VAL A CA 1
ATOM 1673 C C . VAL A 1 212 ? -10.715 -11.138 8.495 1.00 97.75 212 VAL A C 1
ATOM 1675 O O . VAL A 1 212 ? -11.613 -11.769 9.038 1.00 97.75 212 VAL A O 1
ATOM 1678 N N . VAL A 1 213 ? -10.460 -11.246 7.190 1.00 97.69 213 VAL A N 1
ATOM 1679 C CA . VAL A 1 213 ? -11.236 -12.125 6.300 1.00 97.69 213 VAL A CA 1
ATOM 1680 C C . VAL A 1 213 ? -11.005 -13.609 6.615 1.00 97.69 213 VAL A C 1
ATOM 1682 O O . VAL A 1 213 ? -11.937 -14.398 6.522 1.00 97.69 213 VAL A O 1
ATOM 1685 N N . GLU A 1 214 ? -9.796 -14.007 7.018 1.00 97.19 214 GLU A N 1
ATOM 1686 C CA . GLU A 1 214 ? -9.505 -15.387 7.440 1.00 97.19 214 GLU A CA 1
ATOM 1687 C C . GLU A 1 214 ? -10.333 -15.819 8.665 1.00 97.19 214 GLU A C 1
ATOM 1689 O O . GLU A 1 214 ? -10.743 -16.974 8.752 1.00 97.19 214 GLU A O 1
ATOM 1694 N N . GLU A 1 215 ? -10.642 -14.891 9.573 1.00 97.62 215 GLU A N 1
ATOM 1695 C CA . GLU A 1 215 ? -11.450 -15.129 10.779 1.00 97.62 215 GLU A CA 1
ATOM 1696 C C . GLU A 1 215 ? -12.962 -14.896 10.552 1.00 97.62 215 GLU A C 1
ATOM 1698 O O . GLU A 1 215 ? -13.721 -14.700 11.509 1.00 97.62 215 GLU A O 1
ATOM 1703 N N . GLU A 1 216 ? -13.431 -14.941 9.294 1.00 97.19 216 GLU A N 1
ATOM 1704 C CA . GLU A 1 216 ? -14.835 -14.705 8.907 1.00 97.19 216 GLU A CA 1
ATOM 1705 C C . GLU A 1 216 ? -15.832 -15.540 9.727 1.00 97.19 216 GLU A C 1
ATOM 1707 O O . GLU A 1 216 ? -16.905 -15.048 10.083 1.00 97.19 216 GLU A O 1
ATOM 1712 N N . SER A 1 217 ? -15.483 -16.780 10.086 1.00 97.19 217 SER A N 1
ATOM 1713 C CA . SER A 1 217 ? -16.350 -17.654 10.885 1.00 97.19 217 SER A CA 1
ATOM 1714 C C . SER A 1 217 ? -16.667 -17.101 12.278 1.00 97.19 217 SER A C 1
ATOM 1716 O O . SER A 1 217 ? -17.728 -17.402 12.819 1.00 97.19 217 SER A O 1
ATOM 1718 N N . ALA A 1 218 ? -15.764 -16.306 12.861 1.00 96.88 218 ALA A N 1
ATOM 1719 C CA . ALA A 1 218 ? -15.949 -15.687 14.171 1.00 96.88 218 ALA A CA 1
ATOM 1720 C C . ALA A 1 218 ? -16.506 -14.263 14.041 1.00 96.88 218 ALA A C 1
ATOM 1722 O O . ALA A 1 218 ? -17.541 -13.938 14.621 1.00 96.88 218 ALA A O 1
ATOM 1723 N N . ASN A 1 219 ? -15.859 -13.420 13.234 1.00 96.81 219 ASN A N 1
ATOM 1724 C CA . ASN A 1 219 ? -16.193 -11.998 13.152 1.00 96.81 219 ASN A CA 1
ATOM 1725 C C . ASN A 1 219 ? -17.333 -11.668 12.162 1.00 96.81 219 ASN A C 1
ATOM 1727 O O . ASN A 1 219 ? -17.822 -10.535 12.142 1.00 96.81 219 ASN A O 1
ATOM 1731 N N . ARG A 1 220 ? -17.775 -12.631 11.340 1.00 97.00 220 ARG A N 1
ATOM 1732 C CA . ARG A 1 220 ? -18.831 -12.490 10.315 1.00 97.00 220 ARG A CA 1
ATOM 1733 C C . ARG A 1 220 ? -18.528 -11.458 9.217 1.00 97.00 220 ARG A C 1
ATOM 1735 O O . ARG A 1 220 ? -19.445 -10.887 8.611 1.00 97.00 220 ARG A O 1
ATOM 1742 N N . MET A 1 221 ? -17.250 -11.192 8.960 1.00 96.88 221 MET A N 1
ATOM 1743 C CA . MET A 1 221 ? -16.775 -10.219 7.979 1.00 96.88 221 MET A CA 1
ATOM 1744 C C . MET A 1 221 ? -16.176 -10.903 6.748 1.00 96.88 221 MET A C 1
ATOM 1746 O O . MET A 1 221 ? -14.973 -11.114 6.658 1.00 96.88 221 MET A O 1
ATOM 1750 N N . SER A 1 222 ? -17.025 -11.167 5.751 1.00 97.50 222 SER A N 1
ATOM 1751 C CA . SER A 1 222 ? -16.589 -11.691 4.452 1.00 97.50 222 SER A CA 1
ATOM 1752 C C . SER A 1 222 ? -15.691 -10.726 3.676 1.00 97.50 222 SER A C 1
ATOM 1754 O O . SER A 1 222 ? -15.742 -9.505 3.867 1.00 97.50 222 SER A O 1
ATOM 1756 N N . LEU A 1 223 ? -14.930 -11.257 2.710 1.00 97.75 223 LEU A N 1
ATOM 1757 C CA . LEU A 1 223 ? -14.102 -10.463 1.788 1.00 97.75 223 LEU A CA 1
ATOM 1758 C C . LEU A 1 223 ? -14.883 -9.305 1.143 1.00 97.75 223 LEU A C 1
ATOM 1760 O O . LEU A 1 223 ? -14.388 -8.179 1.060 1.00 97.75 223 LEU A O 1
ATOM 1764 N N . GLY A 1 224 ? -16.119 -9.571 0.708 1.00 97.25 224 GLY A N 1
ATOM 1765 C CA . GLY A 1 224 ? -16.997 -8.561 0.116 1.00 97.25 224 GLY A CA 1
ATOM 1766 C C . GLY A 1 224 ? -17.400 -7.474 1.116 1.00 97.25 224 GLY A C 1
ATOM 1767 O O . GLY A 1 224 ? -17.330 -6.287 0.787 1.00 97.25 224 GLY A O 1
ATOM 1768 N N . ASN A 1 225 ? -17.752 -7.863 2.347 1.00 96.62 225 ASN A N 1
ATOM 1769 C CA . ASN A 1 225 ? -18.133 -6.932 3.413 1.00 96.62 225 ASN A CA 1
ATOM 1770 C C . ASN A 1 225 ? -16.969 -6.005 3.781 1.00 96.62 225 ASN A C 1
ATOM 1772 O O . ASN A 1 225 ? -17.138 -4.785 3.838 1.00 96.62 225 ASN A O 1
ATOM 1776 N N . VAL A 1 226 ? -15.777 -6.570 3.989 1.00 97.62 226 VAL A N 1
ATOM 1777 C CA . VAL A 1 226 ? -14.568 -5.800 4.313 1.00 97.62 226 VAL A CA 1
ATOM 1778 C C . VAL A 1 226 ? -14.219 -4.843 3.173 1.00 97.62 226 VAL A C 1
ATOM 1780 O O . VAL A 1 226 ? -14.010 -3.650 3.408 1.00 97.62 226 VAL A O 1
ATOM 1783 N N . ALA A 1 227 ? -14.219 -5.322 1.928 1.00 97.69 227 ALA A N 1
ATOM 1784 C CA . ALA A 1 227 ? -13.879 -4.494 0.778 1.00 97.69 227 ALA A CA 1
ATOM 1785 C C . ALA A 1 227 ? -14.857 -3.333 0.567 1.00 97.69 227 ALA A C 1
ATOM 1787 O O . ALA A 1 227 ? -14.419 -2.219 0.289 1.00 97.69 227 ALA A O 1
ATOM 1788 N N . MET A 1 228 ? -16.162 -3.549 0.750 1.00 96.00 228 MET A N 1
ATOM 1789 C CA . MET A 1 228 ? -17.174 -2.490 0.650 1.00 96.00 228 MET A CA 1
ATOM 1790 C C . MET A 1 228 ? -16.941 -1.361 1.665 1.00 96.00 228 MET A C 1
ATOM 1792 O O . MET A 1 228 ? -17.154 -0.191 1.354 1.00 96.00 228 MET A O 1
ATOM 1796 N N . ILE A 1 229 ? -16.466 -1.695 2.866 1.00 95.38 229 ILE A N 1
ATOM 1797 C CA . ILE A 1 229 ? -16.179 -0.723 3.927 1.00 95.38 229 ILE A CA 1
ATOM 1798 C C . ILE A 1 229 ? -14.865 0.020 3.670 1.00 95.38 229 ILE A C 1
ATOM 1800 O O . ILE A 1 229 ? -14.773 1.219 3.944 1.00 95.38 229 ILE A O 1
ATOM 1804 N N . ILE A 1 230 ? -13.836 -0.675 3.179 1.00 97.12 230 ILE A N 1
ATOM 1805 C CA . ILE A 1 230 ? -12.488 -0.121 2.993 1.00 97.12 230 ILE A CA 1
ATOM 1806 C C . ILE A 1 230 ? -12.356 0.677 1.698 1.00 97.12 230 ILE A C 1
ATOM 1808 O O . ILE A 1 230 ? -11.734 1.743 1.721 1.00 97.12 230 ILE A O 1
ATOM 1812 N N . ALA A 1 231 ? -12.987 0.229 0.610 1.00 96.56 231 ALA A N 1
ATOM 1813 C CA . ALA A 1 231 ? -12.956 0.885 -0.694 1.00 96.56 231 ALA A CA 1
ATOM 1814 C C . ALA A 1 231 ? -13.193 2.408 -0.637 1.00 96.56 231 ALA A C 1
ATOM 1816 O O . ALA A 1 231 ? -12.350 3.131 -1.159 1.00 96.56 231 ALA A O 1
ATOM 1817 N N . PRO A 1 232 ? -14.217 2.959 0.051 1.00 94.25 232 PRO A N 1
ATOM 1818 C CA . PRO A 1 232 ? -14.419 4.414 0.106 1.00 94.25 232 PRO A CA 1
ATOM 1819 C C . PRO A 1 232 ? -13.324 5.185 0.866 1.00 94.25 232 PRO A C 1
ATOM 1821 O O . PRO A 1 232 ? -13.244 6.409 0.747 1.00 94.25 232 PRO A O 1
ATOM 1824 N N . ASN A 1 233 ? -12.485 4.511 1.663 1.00 95.06 233 ASN A N 1
ATOM 1825 C CA . ASN A 1 233 ? -11.342 5.136 2.336 1.00 95.06 233 ASN A CA 1
ATOM 1826 C C . ASN A 1 233 ? -10.084 5.122 1.448 1.00 95.06 233 ASN A C 1
ATOM 1828 O O . ASN A 1 233 ? -9.305 6.069 1.511 1.00 95.06 233 ASN A O 1
ATOM 1832 N N . LEU A 1 234 ? -9.914 4.099 0.599 1.00 95.88 234 LEU A N 1
ATOM 1833 C CA . LEU A 1 234 ? -8.831 4.022 -0.395 1.00 95.88 234 LEU A CA 1
ATOM 1834 C C . LEU A 1 234 ? -9.132 4.838 -1.663 1.00 95.88 234 LEU A C 1
ATOM 1836 O O . LEU A 1 234 ? -8.231 5.443 -2.242 1.00 95.88 234 LEU A O 1
ATOM 1840 N N . PHE A 1 235 ? -10.407 4.893 -2.055 1.00 93.88 235 PHE A N 1
ATOM 1841 C CA . PHE A 1 235 ? -10.925 5.576 -3.237 1.00 93.88 235 PHE A CA 1
ATOM 1842 C C . PHE A 1 235 ? -11.891 6.701 -2.846 1.00 93.88 235 PHE A C 1
ATOM 1844 O O . PHE A 1 235 ? -13.093 6.611 -3.109 1.00 93.88 235 PHE A O 1
ATOM 1851 N N . PRO A 1 236 ? -11.406 7.779 -2.204 1.00 87.81 236 PRO A N 1
ATOM 1852 C CA . PRO A 1 236 ? -12.278 8.881 -1.838 1.00 87.81 236 PRO A CA 1
ATOM 1853 C C . PRO A 1 236 ? -12.888 9.513 -3.102 1.00 87.81 236 PRO A C 1
ATOM 1855 O O . PRO A 1 236 ? -12.185 9.685 -4.109 1.00 87.81 236 PRO A O 1
ATOM 1858 N N . PRO A 1 237 ? -14.178 9.894 -3.068 1.00 78.44 237 PRO A N 1
ATOM 1859 C CA . PRO A 1 237 ? -14.827 10.507 -4.215 1.00 78.44 237 PRO A CA 1
ATOM 1860 C C . PRO A 1 237 ? -14.114 11.815 -4.592 1.00 78.44 237 PRO A C 1
ATOM 1862 O O . PRO A 1 237 ? -13.691 12.574 -3.704 1.00 78.44 237 PRO A O 1
ATOM 1865 N N . PRO A 1 238 ? -13.966 12.108 -5.897 1.00 67.75 238 PRO A N 1
ATOM 1866 C CA . PRO A 1 238 ? -13.414 13.377 -6.340 1.00 67.75 238 PRO A CA 1
ATOM 1867 C C . PRO A 1 238 ? -14.290 14.514 -5.805 1.00 67.75 238 PRO A C 1
ATOM 1869 O O . PRO A 1 238 ? -15.504 14.530 -5.980 1.00 67.75 238 PRO A O 1
ATOM 1872 N N . ARG A 1 239 ? -13.678 15.480 -5.113 1.00 60.84 239 ARG A N 1
ATOM 1873 C CA . ARG A 1 239 ? -14.402 16.636 -4.568 1.00 60.84 239 ARG A CA 1
ATOM 1874 C C . ARG A 1 239 ? -14.706 17.617 -5.704 1.00 60.84 239 ARG A C 1
ATOM 1876 O O . ARG A 1 239 ? -13.916 18.529 -5.943 1.00 60.84 239 ARG A O 1
ATOM 1883 N N . SER A 1 240 ? -15.807 17.420 -6.426 1.00 53.94 240 SER A N 1
ATOM 1884 C CA . SER A 1 240 ? -16.301 18.393 -7.406 1.00 53.94 240 SER A CA 1
ATOM 1885 C C . SER A 1 240 ? -16.822 19.651 -6.695 1.00 53.94 240 SER A C 1
ATOM 1887 O O . SER A 1 240 ? -17.442 19.593 -5.630 1.00 53.94 240 SER A O 1
ATOM 1889 N N . LYS A 1 241 ? -16.518 20.827 -7.257 1.00 45.94 241 LYS A N 1
ATOM 1890 C CA . LYS A 1 241 ? -17.123 22.098 -6.842 1.00 45.94 241 LYS A CA 1
ATOM 1891 C C . LYS A 1 241 ? -18.508 22.184 -7.497 1.00 45.94 241 LYS A C 1
ATOM 1893 O O . LYS A 1 241 ? -18.571 22.152 -8.715 1.00 45.94 241 LYS A O 1
ATOM 1898 N N . LYS A 1 242 ? -19.548 22.338 -6.666 1.00 43.62 242 LYS A N 1
ATOM 1899 C CA . LYS A 1 242 ? -20.980 22.538 -6.984 1.00 43.62 242 LYS A CA 1
ATOM 1900 C C . LYS A 1 242 ? -21.661 21.398 -7.772 1.00 43.62 242 LYS A C 1
ATOM 1902 O O . LYS A 1 242 ? -21.359 21.115 -8.922 1.00 43.62 242 LYS A O 1
ATOM 1907 N N . ARG A 1 243 ? -22.599 20.740 -7.078 1.00 49.84 243 ARG A N 1
ATOM 1908 C CA . ARG A 1 243 ? -23.522 19.702 -7.560 1.00 49.84 243 ARG A CA 1
ATOM 1909 C C . ARG A 1 243 ? -24.653 20.348 -8.371 1.00 49.84 243 ARG A C 1
ATOM 1911 O O . ARG A 1 243 ? -25.701 20.615 -7.791 1.00 49.84 243 ARG A O 1
ATOM 1918 N N . ASP A 1 244 ? -24.462 20.558 -9.669 1.00 50.09 244 ASP A N 1
ATOM 1919 C CA . ASP A 1 244 ? -25.533 21.096 -10.529 1.00 50.09 244 ASP A CA 1
ATOM 1920 C C . ASP A 1 244 ? -26.153 20.064 -11.506 1.00 50.09 244 ASP A C 1
ATOM 1922 O O . ASP A 1 244 ? -27.153 20.373 -12.144 1.00 50.09 244 ASP A O 1
ATOM 1926 N N . HIS A 1 245 ? -25.698 18.797 -11.559 1.00 52.31 245 HIS A N 1
ATOM 1927 C CA . HIS A 1 245 ? -26.275 17.776 -12.466 1.00 52.31 245 HIS A CA 1
ATOM 1928 C C . HIS A 1 245 ? -26.594 16.429 -11.783 1.00 52.31 245 HIS A C 1
ATOM 1930 O O . HIS A 1 245 ? -25.838 15.470 -11.846 1.00 52.31 245 HIS A O 1
ATOM 1936 N N . LYS A 1 246 ? -27.762 16.335 -11.131 1.00 54.78 246 LYS A N 1
ATOM 1937 C CA . LYS A 1 246 ? -28.109 15.248 -10.189 1.00 54.78 246 LYS A CA 1
ATOM 1938 C C . LYS A 1 246 ? -28.443 13.859 -10.771 1.00 54.78 246 LYS A C 1
ATOM 1940 O O . LYS A 1 246 ? -28.469 12.918 -9.986 1.00 54.78 246 LYS A O 1
ATOM 1945 N N . ASN A 1 247 ? -28.674 13.687 -12.078 1.00 53.91 247 ASN A N 1
ATOM 1946 C CA . ASN A 1 247 ? -29.188 12.402 -12.602 1.00 53.91 247 ASN A CA 1
ATOM 1947 C C . ASN A 1 247 ? -28.186 11.576 -13.428 1.00 53.91 247 ASN A C 1
ATOM 1949 O O . ASN A 1 247 ? -28.294 10.354 -13.435 1.00 53.91 247 ASN A O 1
ATOM 1953 N N . GLN A 1 248 ? -27.196 12.195 -14.081 1.00 52.62 248 GLN A N 1
ATOM 1954 C CA . GLN A 1 248 ? -26.175 11.456 -14.843 1.00 52.62 248 GLN A CA 1
ATOM 1955 C C . GLN A 1 248 ? -25.005 10.978 -13.959 1.00 52.62 248 GLN A C 1
ATOM 1957 O O . GLN A 1 248 ? -24.312 10.026 -14.312 1.00 52.62 248 GLN A O 1
ATOM 1962 N N . ASP A 1 249 ? -24.847 11.574 -12.773 1.00 68.25 249 ASP A N 1
ATOM 1963 C CA . ASP A 1 249 ? -23.784 11.247 -11.816 1.00 68.25 249 ASP A CA 1
ATOM 1964 C C . ASP A 1 249 ? -24.030 9.933 -11.049 1.00 68.25 249 ASP A C 1
ATOM 1966 O O . ASP A 1 249 ? -23.070 9.242 -10.720 1.00 68.25 249 ASP A O 1
ATOM 1970 N N . LEU A 1 250 ? -25.283 9.517 -10.805 1.00 77.38 250 LEU A N 1
ATOM 1971 C CA . LEU A 1 250 ? -25.552 8.361 -9.932 1.00 77.38 250 LEU A CA 1
ATOM 1972 C C . LEU A 1 250 ? -25.090 7.026 -10.540 1.00 77.38 250 LEU A C 1
ATOM 1974 O O . LEU A 1 250 ? -24.472 6.219 -9.853 1.00 77.38 250 LEU A O 1
ATOM 1978 N N . ALA A 1 251 ? -25.352 6.786 -11.829 1.00 81.81 251 ALA A N 1
ATOM 1979 C CA . ALA A 1 251 ? -24.917 5.557 -12.499 1.00 81.81 251 ALA A CA 1
ATOM 1980 C C . ALA A 1 251 ? -23.381 5.456 -12.565 1.00 81.81 251 ALA A C 1
ATOM 1982 O O . ALA A 1 251 ? -22.809 4.380 -12.370 1.00 81.81 251 ALA A O 1
ATOM 1983 N N . ALA A 1 252 ? -22.706 6.589 -12.777 1.00 82.06 252 ALA A N 1
ATOM 1984 C CA . ALA A 1 252 ? -21.251 6.672 -12.745 1.00 82.06 252 ALA A CA 1
ATOM 1985 C C . ALA A 1 252 ? -20.703 6.442 -11.324 1.00 82.06 252 ALA A C 1
ATOM 1987 O O . ALA A 1 252 ? -19.760 5.671 -11.153 1.00 82.06 252 ALA A O 1
ATOM 1988 N N . GLU A 1 253 ? -21.315 7.038 -10.295 1.00 84.06 253 GLU A N 1
ATOM 1989 C CA . GLU A 1 253 ? -20.949 6.825 -8.888 1.00 84.06 253 GLU A CA 1
ATOM 1990 C C . GLU A 1 253 ? -21.114 5.359 -8.465 1.00 84.06 253 GLU A C 1
ATOM 1992 O O . GLU A 1 253 ? -20.210 4.795 -7.845 1.00 84.06 253 GLU A O 1
ATOM 1997 N N . VAL A 1 254 ? -22.223 4.716 -8.846 1.00 87.56 254 VAL A N 1
ATOM 1998 C CA . VAL A 1 254 ? -22.473 3.288 -8.587 1.00 87.56 254 VAL A CA 1
ATOM 1999 C C . VAL A 1 254 ? -21.430 2.418 -9.288 1.00 87.56 254 VAL A C 1
ATOM 2001 O O . VAL A 1 254 ? -20.892 1.495 -8.675 1.00 87.56 254 VAL A O 1
ATOM 2004 N N . THR A 1 255 ? -21.086 2.742 -10.537 1.00 90.12 255 THR A N 1
ATOM 2005 C CA . THR A 1 255 ? -20.042 2.030 -11.288 1.00 90.12 255 THR A CA 1
ATOM 2006 C C . THR A 1 255 ? -18.690 2.152 -10.584 1.00 90.12 255 THR A C 1
ATOM 2008 O O . THR A 1 255 ? -18.051 1.142 -10.301 1.00 90.12 255 THR A O 1
ATOM 2011 N N . VAL A 1 256 ? -18.276 3.363 -10.195 1.00 89.88 256 VAL A N 1
ATOM 2012 C CA . VAL A 1 256 ? -17.015 3.590 -9.465 1.00 89.88 256 VAL A CA 1
ATOM 2013 C C . VAL A 1 256 ? -17.007 2.869 -8.113 1.00 89.88 256 VAL A C 1
ATOM 2015 O O . VAL A 1 256 ? -15.982 2.303 -7.724 1.00 89.88 256 VAL A O 1
ATOM 2018 N N . ALA A 1 257 ? -18.131 2.842 -7.395 1.00 92.25 257 ALA A N 1
ATOM 2019 C CA . ALA A 1 257 ? -18.255 2.106 -6.139 1.00 92.25 257 ALA A CA 1
ATOM 2020 C C . ALA A 1 257 ? -18.094 0.588 -6.343 1.00 92.25 257 ALA A C 1
ATOM 2022 O O . ALA A 1 257 ? -17.353 -0.061 -5.602 1.00 92.25 257 ALA A O 1
ATOM 2023 N N . ALA A 1 258 ? -18.719 0.024 -7.381 1.00 93.88 258 ALA A N 1
ATOM 2024 C CA . ALA A 1 258 ? -18.574 -1.388 -7.729 1.00 93.88 258 ALA A CA 1
ATOM 2025 C C . ALA A 1 258 ? -17.126 -1.732 -8.126 1.00 93.88 258 ALA A C 1
ATOM 2027 O O . ALA A 1 258 ? -16.553 -2.694 -7.611 1.00 93.88 258 ALA A O 1
ATOM 2028 N N . MET A 1 259 ? -16.502 -0.908 -8.974 1.00 94.69 259 MET A N 1
ATOM 2029 C CA . MET A 1 259 ? -15.114 -1.088 -9.411 1.00 94.69 259 MET A CA 1
ATOM 2030 C C . MET A 1 259 ? -14.130 -0.990 -8.242 1.00 94.69 259 MET A C 1
ATOM 2032 O O . MET A 1 259 ? -13.328 -1.895 -8.035 1.00 94.69 259 MET A O 1
ATOM 2036 N N . SER A 1 260 ? -14.216 0.065 -7.429 1.00 95.56 260 SER A N 1
ATOM 2037 C CA . SER A 1 260 ? -13.343 0.249 -6.258 1.00 95.56 260 SER A CA 1
ATOM 2038 C C . SER A 1 260 ? -13.499 -0.870 -5.228 1.00 95.56 260 SER A C 1
ATOM 2040 O O . SER A 1 260 ? -12.502 -1.319 -4.657 1.00 95.56 260 SER A O 1
ATOM 2042 N N . SER A 1 261 ? -14.717 -1.384 -5.025 1.00 96.75 261 SER A N 1
ATOM 2043 C CA . SER A 1 261 ? -14.939 -2.577 -4.206 1.00 96.75 261 SER A CA 1
ATOM 2044 C C . SER A 1 261 ? -14.246 -3.797 -4.813 1.00 96.75 261 SER A C 1
ATOM 2046 O O . SER A 1 261 ? -13.498 -4.477 -4.112 1.00 96.75 261 SER A O 1
ATOM 2048 N N . LYS A 1 262 ? -14.405 -4.046 -6.120 1.00 96.81 262 LYS A N 1
ATOM 2049 C CA . LYS A 1 262 ? -13.779 -5.186 -6.807 1.00 96.81 262 LYS A CA 1
ATOM 2050 C C . LYS A 1 262 ? -12.248 -5.143 -6.760 1.00 96.81 262 LYS A C 1
ATOM 2052 O O . LYS A 1 262 ? -11.617 -6.167 -6.490 1.00 96.81 262 LYS A O 1
ATOM 2057 N N . VAL A 1 263 ? -11.654 -3.966 -6.959 1.00 97.69 263 VAL A N 1
ATOM 2058 C CA . VAL A 1 263 ? -10.207 -3.749 -6.797 1.00 97.69 263 VAL A CA 1
ATOM 2059 C C . VAL A 1 263 ? -9.788 -4.069 -5.368 1.00 97.69 263 VAL A C 1
ATOM 2061 O O . VAL A 1 263 ? -8.863 -4.844 -5.159 1.00 97.69 263 VAL A O 1
ATOM 2064 N N . THR A 1 264 ? -10.511 -3.534 -4.382 1.00 98.06 264 THR A N 1
ATOM 2065 C CA . THR A 1 264 ? -10.209 -3.741 -2.959 1.00 98.06 264 THR A CA 1
ATOM 2066 C C . THR A 1 264 ? -10.296 -5.220 -2.566 1.00 98.06 264 THR A C 1
ATOM 2068 O O . THR A 1 264 ? -9.422 -5.711 -1.859 1.00 98.06 264 THR A O 1
ATOM 2071 N N . GLN A 1 265 ? -11.292 -5.963 -3.066 1.00 97.81 265 GLN A N 1
ATOM 2072 C CA . GLN A 1 265 ? -11.392 -7.416 -2.864 1.00 97.81 265 GLN A CA 1
ATOM 2073 C C . GLN A 1 265 ? -10.169 -8.145 -3.424 1.00 97.81 265 GLN A C 1
ATOM 2075 O O . GLN A 1 265 ? -9.622 -9.027 -2.769 1.00 97.81 265 GLN A O 1
ATOM 2080 N N . THR A 1 266 ? -9.732 -7.772 -4.627 1.00 96.75 266 THR A N 1
ATOM 2081 C CA . THR A 1 266 ? -8.579 -8.396 -5.290 1.00 96.75 266 THR A CA 1
ATOM 2082 C C . THR A 1 266 ? -7.285 -8.089 -4.532 1.00 96.75 266 THR A C 1
ATOM 2084 O O . THR A 1 266 ? -6.510 -8.999 -4.255 1.00 96.75 266 THR A O 1
ATOM 2087 N N . LEU A 1 267 ? -7.099 -6.841 -4.093 1.00 97.69 267 LEU A N 1
ATOM 2088 C CA . LEU A 1 267 ? -5.964 -6.431 -3.262 1.00 97.69 267 LEU A CA 1
ATOM 2089 C C . LEU A 1 267 ? -5.884 -7.212 -1.941 1.00 97.69 267 LEU A C 1
ATOM 2091 O O . LEU A 1 267 ? -4.806 -7.660 -1.567 1.00 97.69 267 LEU A O 1
ATOM 2095 N N . ILE A 1 268 ? -7.011 -7.397 -1.244 1.00 97.75 268 ILE A N 1
ATOM 2096 C CA . ILE A 1 268 ? -7.046 -8.155 0.018 1.00 97.75 268 ILE A CA 1
ATOM 2097 C C . ILE A 1 268 ? -6.791 -9.645 -0.244 1.00 97.75 268 ILE A C 1
ATOM 2099 O O . ILE A 1 268 ? -5.968 -10.252 0.434 1.00 97.75 268 ILE A O 1
ATOM 2103 N N . LYS A 1 269 ? -7.461 -10.233 -1.246 1.00 95.94 269 LYS A N 1
ATOM 2104 C CA . LYS A 1 269 ? -7.369 -11.669 -1.565 1.00 95.94 269 LYS A CA 1
ATOM 2105 C C . LYS A 1 269 ? -5.952 -12.101 -1.945 1.00 95.94 269 LYS A C 1
ATOM 2107 O O . LYS A 1 269 ? -5.555 -13.216 -1.621 1.00 95.94 269 LYS A O 1
ATOM 2112 N N . TYR A 1 270 ? -5.212 -11.247 -2.650 1.00 94.19 270 TYR A N 1
ATOM 2113 C CA . TYR A 1 270 ? -3.863 -11.552 -3.134 1.00 94.19 270 TYR A CA 1
ATOM 2114 C C . TYR A 1 270 ? -2.762 -10.804 -2.373 1.00 94.19 270 TYR A C 1
ATOM 2116 O O . TYR A 1 270 ? -1.627 -10.798 -2.836 1.00 94.19 270 TYR A O 1
ATOM 2124 N N . SER A 1 271 ? -3.064 -10.218 -1.209 1.00 93.38 271 SER A N 1
ATOM 2125 C CA . SER A 1 271 ? -2.150 -9.368 -0.426 1.00 93.38 271 SER A CA 1
ATOM 2126 C C . SER A 1 271 ? -0.749 -9.965 -0.241 1.00 93.38 271 SER A C 1
ATOM 2128 O O . SER A 1 271 ? 0.235 -9.274 -0.477 1.00 93.38 271 SER A O 1
ATOM 2130 N N . HIS A 1 272 ? -0.658 -11.263 0.060 1.00 86.88 272 HIS A N 1
ATOM 2131 C CA . HIS A 1 272 ? 0.605 -11.985 0.256 1.00 86.88 272 HIS A CA 1
ATOM 2132 C C . HIS A 1 272 ? 1.513 -12.075 -0.982 1.00 86.88 272 HIS A C 1
ATOM 2134 O O . HIS A 1 272 ? 2.704 -12.333 -0.839 1.00 86.88 272 HIS A O 1
ATOM 2140 N N . PHE A 1 273 ? 0.968 -11.910 -2.189 1.00 83.75 273 PHE A N 1
ATOM 2141 C CA . PHE A 1 273 ? 1.732 -11.973 -3.442 1.00 83.75 273 PHE A CA 1
ATOM 2142 C C . PHE A 1 273 ? 2.096 -10.584 -3.981 1.00 83.75 273 PHE A C 1
ATOM 2144 O O . PHE A 1 273 ? 2.874 -10.476 -4.926 1.00 83.75 273 PHE A O 1
ATOM 2151 N N . LEU A 1 274 ? 1.517 -9.524 -3.415 1.00 89.75 274 LEU A N 1
ATOM 2152 C CA . LEU A 1 274 ? 1.660 -8.163 -3.914 1.00 89.75 274 LEU A CA 1
ATOM 2153 C C . LEU A 1 274 ? 2.885 -7.464 -3.307 1.00 89.75 274 LEU A C 1
ATOM 2155 O O . LEU A 1 274 ? 3.120 -7.508 -2.102 1.00 89.75 274 LEU A O 1
ATOM 2159 N N . GLY A 1 275 ? 3.632 -6.749 -4.147 1.00 85.81 275 GLY A N 1
ATOM 2160 C CA . GLY A 1 275 ? 4.890 -6.079 -3.799 1.00 85.81 275 GLY A CA 1
ATOM 2161 C C . GLY A 1 275 ? 6.153 -6.873 -4.143 1.00 85.81 275 GLY A C 1
ATOM 2162 O O . GLY A 1 275 ? 7.261 -6.349 -3.988 1.00 85.81 275 GLY A O 1
ATOM 2163 N N . ALA A 1 276 ? 5.995 -8.092 -4.666 1.00 87.75 276 ALA A N 1
ATOM 2164 C CA . ALA A 1 276 ? 7.089 -8.852 -5.249 1.00 87.75 276 ALA A CA 1
ATOM 2165 C C . ALA A 1 276 ? 7.531 -8.209 -6.571 1.00 87.75 276 ALA A C 1
ATOM 2167 O O . ALA A 1 276 ? 6.699 -7.826 -7.400 1.00 87.75 276 ALA A O 1
ATOM 2168 N N . VAL A 1 277 ? 8.841 -8.081 -6.775 1.00 84.88 277 VAL A N 1
ATOM 2169 C CA . VAL A 1 277 ? 9.394 -7.470 -7.989 1.00 84.88 277 VAL A CA 1
ATOM 2170 C C . VAL A 1 277 ? 9.576 -8.548 -9.058 1.00 84.88 277 VAL A C 1
ATOM 2172 O O . VAL A 1 277 ? 10.350 -9.481 -8.824 1.00 84.88 277 VAL A O 1
ATOM 2175 N N . PRO A 1 278 ? 8.926 -8.432 -10.235 1.00 84.94 278 PRO A N 1
ATOM 2176 C CA . PRO A 1 278 ? 9.148 -9.369 -11.330 1.00 84.94 278 PRO A CA 1
ATOM 2177 C C . PRO A 1 278 ? 10.640 -9.433 -11.708 1.00 84.94 278 PRO A C 1
ATOM 2179 O O . PRO A 1 278 ? 11.274 -8.373 -11.822 1.00 84.94 278 PRO A O 1
ATOM 2182 N N . PRO A 1 279 ? 11.226 -10.630 -11.905 1.00 78.06 279 PRO A N 1
ATOM 2183 C CA . PRO A 1 279 ? 12.650 -10.779 -12.209 1.00 78.06 279 PRO A CA 1
ATOM 2184 C C . PRO A 1 279 ? 13.086 -9.990 -13.446 1.00 78.06 279 PRO A C 1
ATOM 2186 O O . PRO A 1 279 ? 14.179 -9.424 -13.465 1.00 78.06 279 PRO A O 1
ATOM 2189 N N . GLU A 1 280 ? 12.217 -9.902 -14.452 1.00 80.25 280 GLU A N 1
ATOM 2190 C CA . GLU A 1 280 ? 12.448 -9.175 -15.699 1.00 80.25 280 GLU A CA 1
ATOM 2191 C C . GLU A 1 280 ? 12.573 -7.670 -15.433 1.00 80.25 280 GLU A C 1
ATOM 2193 O O . GLU A 1 280 ? 13.514 -7.019 -15.897 1.00 80.25 280 GLU A O 1
ATOM 2198 N N . LEU A 1 281 ? 11.673 -7.130 -14.607 1.00 81.56 281 LEU A N 1
ATOM 2199 C CA . LEU A 1 281 ? 11.661 -5.723 -14.212 1.00 81.56 281 LEU A CA 1
ATOM 2200 C C . LEU A 1 281 ? 12.907 -5.374 -13.381 1.00 81.56 281 LEU A C 1
ATOM 2202 O O . LEU A 1 281 ? 13.537 -4.336 -13.597 1.00 81.56 281 LEU A O 1
ATOM 2206 N N . LEU A 1 282 ? 13.301 -6.261 -12.460 1.00 81.56 282 LEU A N 1
ATOM 2207 C CA . LEU A 1 282 ? 14.510 -6.097 -11.651 1.00 81.56 282 LEU A CA 1
ATOM 2208 C C . LEU A 1 282 ? 15.783 -6.166 -12.506 1.00 81.56 282 LEU A C 1
ATOM 2210 O O . LEU A 1 282 ? 16.699 -5.361 -12.324 1.00 81.56 282 LEU A O 1
ATOM 2214 N N . ALA A 1 283 ? 15.850 -7.104 -13.454 1.00 74.12 283 ALA A N 1
ATOM 2215 C CA . ALA A 1 283 ? 16.967 -7.218 -14.386 1.00 74.12 283 ALA A CA 1
ATOM 2216 C C . ALA A 1 283 ? 17.106 -5.951 -15.243 1.00 74.12 283 ALA A C 1
ATOM 2218 O O . ALA A 1 283 ? 18.215 -5.432 -15.403 1.00 74.12 283 ALA A O 1
ATOM 2219 N N . GLN A 1 284 ? 15.987 -5.407 -15.729 1.00 78.81 284 GLN A N 1
ATOM 2220 C CA . GLN A 1 284 ? 15.964 -4.156 -16.481 1.00 78.81 284 GLN A CA 1
ATOM 2221 C C . GLN A 1 284 ? 16.414 -2.959 -15.632 1.00 78.81 284 GLN A C 1
ATOM 2223 O O . GLN A 1 284 ? 17.242 -2.170 -16.098 1.00 78.81 284 GLN A O 1
ATOM 2228 N N . ALA A 1 285 ? 15.933 -2.840 -14.390 1.00 77.88 285 ALA A N 1
ATOM 2229 C CA . ALA A 1 285 ? 16.350 -1.784 -13.466 1.00 77.88 285 ALA A CA 1
ATOM 2230 C C . ALA A 1 285 ? 17.862 -1.836 -13.208 1.00 77.88 285 ALA A C 1
ATOM 2232 O O . ALA A 1 285 ? 18.568 -0.847 -13.402 1.00 77.88 285 ALA A O 1
ATOM 2233 N N . ARG A 1 286 ? 18.397 -3.018 -12.889 1.00 78.31 286 ARG A N 1
ATOM 2234 C CA . ARG A 1 286 ? 19.836 -3.208 -12.653 1.00 78.31 286 ARG A CA 1
ATOM 2235 C C . ARG A 1 286 ? 20.677 -2.931 -13.893 1.00 78.31 286 ARG A C 1
ATOM 2237 O O . ARG A 1 286 ? 21.762 -2.365 -13.782 1.00 78.31 286 ARG A O 1
ATOM 2244 N N . LEU A 1 287 ? 20.198 -3.292 -15.084 1.00 74.62 287 LEU A N 1
ATOM 2245 C CA . LEU A 1 287 ? 20.874 -2.963 -16.340 1.00 74.62 287 LEU A CA 1
ATOM 2246 C C . LEU A 1 287 ? 20.928 -1.446 -16.568 1.00 74.62 287 LEU A C 1
ATOM 2248 O O . LEU A 1 287 ? 21.961 -0.918 -16.979 1.00 74.62 287 LEU A O 1
ATOM 2252 N N . GLN A 1 288 ? 19.834 -0.736 -16.300 1.00 75.69 288 GLN A N 1
ATOM 2253 C CA . GLN A 1 288 ? 19.781 0.720 -16.410 1.00 75.69 288 GLN A CA 1
ATOM 2254 C C . GLN A 1 288 ? 20.636 1.419 -15.341 1.00 75.69 288 GLN A C 1
ATOM 2256 O O . GLN A 1 288 ? 21.310 2.396 -15.667 1.00 75.69 288 GLN A O 1
ATOM 2261 N N . ASN A 1 289 ? 20.695 0.890 -14.117 1.00 71.31 289 ASN A N 1
ATOM 2262 C CA . ASN A 1 289 ? 21.607 1.376 -13.083 1.00 71.31 289 ASN A CA 1
ATOM 2263 C C . ASN A 1 289 ? 23.061 1.173 -13.491 1.00 71.31 289 ASN A C 1
ATOM 2265 O O . ASN A 1 289 ? 23.807 2.142 -13.488 1.00 71.31 289 ASN A O 1
ATOM 2269 N N . ARG A 1 290 ? 23.438 -0.006 -14.002 1.00 61.41 290 ARG A N 1
ATOM 2270 C CA . ARG A 1 290 ? 24.778 -0.240 -14.575 1.00 61.41 290 ARG A CA 1
ATOM 2271 C C . ARG A 1 290 ? 25.116 0.745 -15.698 1.00 61.41 290 ARG A C 1
ATOM 2273 O O . ARG A 1 290 ? 26.239 1.224 -15.786 1.00 61.41 290 ARG A O 1
ATOM 2280 N N . ARG A 1 291 ? 24.148 1.091 -16.555 1.00 62.56 291 ARG A N 1
ATOM 2281 C CA . ARG A 1 291 ? 24.324 2.105 -17.615 1.00 62.56 291 ARG A CA 1
ATOM 2282 C C . ARG A 1 291 ? 24.452 3.533 -17.075 1.00 62.56 291 ARG A C 1
ATOM 2284 O O . ARG A 1 291 ? 25.011 4.374 -17.774 1.00 62.56 291 ARG A O 1
ATOM 2291 N N . SER A 1 292 ? 23.925 3.816 -15.886 1.00 53.03 292 SER A N 1
ATOM 2292 C CA . SER A 1 292 ? 23.983 5.130 -15.232 1.00 53.03 292 SER A CA 1
ATOM 2293 C C . SER A 1 292 ? 25.210 5.280 -14.327 1.00 53.03 292 SER A C 1
ATOM 2295 O O . SER A 1 292 ? 25.829 6.337 -14.341 1.00 53.03 292 SER A O 1
ATOM 2297 N N . THR A 1 293 ? 25.641 4.225 -13.631 1.00 45.09 293 THR A N 1
ATOM 2298 C CA . THR A 1 293 ? 26.912 4.186 -12.885 1.00 45.09 293 THR A CA 1
ATOM 2299 C C . THR A 1 293 ? 28.104 4.238 -13.840 1.00 45.09 293 THR A C 1
ATOM 2301 O O . THR A 1 293 ? 29.039 4.999 -13.615 1.00 45.09 293 THR A O 1
ATOM 2304 N N . ASN A 1 294 ? 28.009 3.582 -15.006 1.00 39.72 294 ASN A N 1
ATOM 2305 C CA . ASN A 1 294 ? 28.983 3.722 -16.099 1.00 39.72 294 ASN A CA 1
ATOM 2306 C C . ASN A 1 294 ? 29.009 5.132 -16.736 1.00 39.72 294 ASN A C 1
ATOM 2308 O O . ASN A 1 294 ? 29.803 5.368 -17.641 1.00 39.72 294 ASN A O 1
ATOM 2312 N N . LYS A 1 295 ? 28.139 6.069 -16.319 1.00 43.31 295 LYS A N 1
ATOM 2313 C CA . LYS A 1 295 ? 28.226 7.495 -16.687 1.00 43.31 295 LYS A CA 1
ATOM 2314 C C . LYS A 1 295 ? 28.919 8.358 -15.621 1.00 43.31 295 LYS A C 1
ATOM 2316 O O . LYS A 1 295 ? 29.190 9.513 -15.944 1.00 43.31 295 LYS A O 1
ATOM 2321 N N . HIS A 1 296 ? 29.162 7.861 -14.398 1.00 39.34 296 HIS A N 1
ATOM 2322 C CA . HIS A 1 296 ? 29.550 8.703 -13.253 1.00 39.34 296 HIS A CA 1
ATOM 2323 C C . HIS A 1 296 ? 30.794 8.293 -12.450 1.00 39.34 296 HIS A C 1
ATOM 2325 O O . HIS A 1 296 ? 31.266 9.130 -11.685 1.00 39.34 296 HIS A O 1
ATOM 2331 N N . ASP A 1 297 ? 31.403 7.127 -12.667 1.00 31.83 297 ASP A N 1
ATOM 2332 C CA . ASP A 1 297 ? 32.685 6.797 -12.027 1.00 31.83 297 ASP A CA 1
ATOM 2333 C C . ASP A 1 297 ? 33.851 6.897 -13.020 1.00 31.83 297 ASP A C 1
ATOM 2335 O O . ASP A 1 297 ? 34.011 6.006 -13.842 1.00 31.83 297 ASP A O 1
ATOM 2339 N N . PHE A 1 298 ? 34.616 8.003 -12.969 1.00 33.31 298 PHE A N 1
ATOM 2340 C CA . PHE A 1 298 ? 36.098 8.082 -12.918 1.00 33.31 298 PHE A CA 1
ATOM 2341 C C . PHE A 1 298 ? 36.576 9.559 -12.974 1.00 33.31 298 PHE A C 1
ATOM 2343 O O . PHE A 1 298 ? 36.072 10.341 -13.786 1.00 33.31 298 PHE A O 1
ATOM 2350 N N . PRO A 1 299 ? 37.586 9.981 -12.176 1.00 39.84 299 PRO A N 1
ATOM 2351 C CA . PRO A 1 299 ? 38.288 11.241 -12.412 1.00 39.84 299 PRO A CA 1
ATOM 2352 C C . PRO A 1 299 ? 39.028 11.150 -13.756 1.00 39.84 299 PRO A C 1
ATOM 2354 O O . PRO A 1 299 ? 39.935 10.340 -13.944 1.00 39.84 299 PRO A O 1
ATOM 2357 N N . ASN A 1 300 ? 38.582 11.961 -14.712 1.00 39.03 300 ASN A N 1
ATOM 2358 C CA . ASN A 1 300 ? 38.960 11.903 -16.120 1.00 39.03 300 ASN A CA 1
ATOM 2359 C C . ASN A 1 300 ? 40.420 12.351 -16.339 1.00 39.03 300 ASN A C 1
ATOM 2361 O O . ASN A 1 300 ? 40.720 13.546 -16.343 1.00 39.03 300 ASN A O 1
ATOM 2365 N N . ILE A 1 301 ? 41.329 11.397 -16.556 1.00 44.94 301 ILE A N 1
ATOM 2366 C CA . ILE A 1 301 ? 42.580 11.651 -17.281 1.00 44.94 301 ILE A CA 1
ATOM 2367 C C . ILE A 1 301 ? 42.301 11.260 -18.741 1.00 44.94 301 ILE A C 1
ATOM 2369 O O . ILE A 1 301 ? 42.105 10.070 -18.999 1.00 44.94 301 ILE A O 1
ATOM 2373 N N . PRO A 1 302 ? 42.256 12.207 -19.699 1.00 50.59 302 PRO A N 1
ATOM 2374 C CA . PRO A 1 302 ? 41.921 11.894 -21.084 1.00 50.59 302 PRO A CA 1
ATOM 2375 C C . PRO A 1 302 ? 42.946 10.921 -21.678 1.00 50.59 302 PRO A C 1
ATOM 2377 O O . PRO A 1 302 ? 44.149 11.195 -21.684 1.00 50.59 302 PRO A O 1
ATOM 2380 N N . GLN A 1 303 ? 42.472 9.783 -22.189 1.00 59.88 303 GLN A N 1
ATOM 2381 C CA . GLN A 1 303 ? 43.312 8.842 -22.925 1.00 59.88 303 GLN A CA 1
ATOM 2382 C C . GLN A 1 303 ? 43.564 9.401 -24.329 1.00 59.88 303 GLN A C 1
ATOM 2384 O O . GLN A 1 303 ? 42.631 9.807 -25.018 1.00 59.88 303 GLN A O 1
ATOM 2389 N N . VAL A 1 304 ? 44.822 9.446 -24.768 1.00 69.50 304 VAL A N 1
ATOM 2390 C CA . VAL A 1 304 ? 45.198 10.017 -26.072 1.00 69.50 304 VAL A CA 1
ATOM 2391 C C . VAL A 1 304 ? 45.643 8.905 -27.013 1.00 69.50 304 VAL A C 1
ATOM 2393 O O . VAL A 1 304 ? 46.734 8.363 -26.851 1.00 69.50 304 VAL A O 1
ATOM 2396 N N . LEU A 1 305 ? 44.828 8.582 -28.017 1.00 72.56 305 LEU A N 1
ATOM 2397 C CA . LEU A 1 305 ? 45.226 7.677 -29.093 1.00 72.56 305 LEU A CA 1
ATOM 2398 C C . LEU A 1 305 ? 46.187 8.376 -30.047 1.00 72.56 305 LEU A C 1
ATOM 2400 O O . LEU A 1 305 ? 45.934 9.499 -30.470 1.00 72.56 305 LEU A O 1
ATOM 2404 N N . ARG A 1 306 ? 47.257 7.692 -30.451 1.00 78.44 306 ARG A N 1
ATOM 2405 C CA . ARG A 1 306 ? 48.066 8.108 -31.600 1.00 78.44 306 ARG A CA 1
ATOM 2406 C C . ARG A 1 306 ? 47.622 7.305 -32.817 1.00 78.44 306 ARG A C 1
ATOM 2408 O O . ARG A 1 306 ? 47.847 6.100 -32.868 1.00 78.44 306 ARG A O 1
ATOM 2415 N N . VAL A 1 307 ? 46.983 7.981 -33.765 1.00 78.31 307 VAL A N 1
ATOM 2416 C CA . VAL A 1 307 ? 46.383 7.376 -34.958 1.00 78.31 307 VAL A CA 1
ATOM 2417 C C . VAL A 1 307 ? 47.253 7.671 -36.171 1.00 78.31 307 VAL A C 1
ATOM 2419 O O . VAL A 1 307 ? 47.533 8.827 -36.484 1.00 78.31 307 VAL A O 1
ATOM 2422 N N . HIS A 1 308 ? 47.702 6.622 -36.845 1.00 79.75 308 HIS A N 1
ATOM 2423 C CA . HIS A 1 308 ? 48.460 6.697 -38.087 1.00 79.75 308 HIS A CA 1
ATOM 2424 C C . HIS A 1 308 ? 47.513 6.665 -39.285 1.00 79.75 308 HIS A C 1
ATOM 2426 O O . HIS A 1 308 ? 46.401 6.153 -39.199 1.00 79.75 308 HIS A O 1
ATOM 2432 N N . ILE A 1 309 ? 47.939 7.224 -40.412 1.00 74.06 309 ILE A N 1
ATOM 2433 C CA . ILE A 1 309 ? 47.134 7.253 -41.631 1.00 74.06 309 ILE A CA 1
ATOM 2434 C C . ILE A 1 309 ? 47.893 6.469 -42.693 1.00 74.06 309 ILE A C 1
ATOM 2436 O O . ILE A 1 309 ? 49.030 6.806 -43.023 1.00 74.06 309 ILE A O 1
ATOM 2440 N N . CYS A 1 310 ? 47.273 5.416 -43.215 1.00 64.81 310 CYS A N 1
ATOM 2441 C CA . CYS A 1 310 ? 47.880 4.530 -44.200 1.00 64.81 310 CYS A CA 1
ATOM 2442 C C . CYS A 1 310 ? 47.098 4.596 -45.512 1.00 64.81 310 CYS A C 1
ATOM 2444 O O . CYS A 1 310 ? 45.887 4.376 -45.546 1.00 64.81 310 CYS A O 1
ATOM 2446 N N . SER A 1 311 ? 47.807 4.886 -46.606 1.00 56.97 311 SER A N 1
ATOM 2447 C CA . SER A 1 311 ? 47.270 4.802 -47.966 1.00 56.97 311 SER A CA 1
ATOM 2448 C C . SER A 1 311 ? 47.879 3.590 -48.679 1.00 56.97 311 SER A C 1
ATOM 2450 O O . SER A 1 311 ? 49.105 3.445 -48.642 1.00 56.97 311 SER A O 1
ATOM 2452 N N . PRO A 1 312 ? 47.082 2.751 -49.370 1.00 50.56 312 PRO A N 1
ATOM 2453 C CA . PRO A 1 312 ? 47.590 1.620 -50.155 1.00 50.56 312 PRO A CA 1
ATOM 2454 C C . PRO A 1 312 ? 48.631 2.019 -51.218 1.00 50.56 312 PRO A C 1
ATOM 2456 O O . PRO A 1 312 ? 49.461 1.202 -51.615 1.00 50.56 312 PRO A O 1
ATOM 2459 N N . ALA A 1 313 ? 48.617 3.285 -51.654 1.00 48.19 313 ALA A N 1
ATOM 2460 C CA . ALA A 1 313 ? 49.544 3.837 -52.642 1.00 48.19 313 ALA A CA 1
ATOM 2461 C C . ALA A 1 313 ? 50.954 4.148 -52.091 1.00 48.19 313 ALA A C 1
ATOM 2463 O O . ALA A 1 313 ? 51.874 4.390 -52.867 1.00 48.19 313 ALA A O 1
ATOM 2464 N N . LEU A 1 314 ? 51.151 4.139 -50.768 1.00 47.62 314 LEU A N 1
ATOM 2465 C CA . LEU A 1 314 ? 52.415 4.480 -50.108 1.00 47.62 314 LEU A CA 1
ATOM 2466 C C . LEU A 1 314 ? 52.921 3.267 -49.322 1.00 47.62 314 LEU A C 1
ATOM 2468 O O . LEU A 1 314 ? 52.672 3.122 -48.126 1.00 47.62 314 LEU A O 1
ATOM 2472 N N . ARG A 1 315 ? 53.634 2.364 -50.003 1.00 43.50 315 ARG A N 1
ATOM 2473 C CA . ARG A 1 315 ? 54.319 1.250 -49.336 1.00 43.50 315 ARG A CA 1
ATOM 2474 C C . ARG A 1 315 ? 55.544 1.801 -48.608 1.00 43.50 315 ARG A C 1
ATOM 2476 O O . ARG A 1 315 ? 56.458 2.306 -49.246 1.00 43.50 315 ARG A O 1
ATOM 2483 N N . HIS A 1 316 ? 55.536 1.654 -47.285 1.00 44.84 316 HIS A N 1
ATOM 2484 C CA . HIS A 1 316 ? 56.603 2.002 -46.340 1.00 44.84 316 HIS A CA 1
ATOM 2485 C C . HIS A 1 316 ? 56.751 3.500 -46.033 1.00 44.84 316 HIS A C 1
ATOM 2487 O O . HIS A 1 316 ? 57.442 4.223 -46.735 1.00 44.84 316 HIS A O 1
ATOM 2493 N N . HIS A 1 317 ? 56.094 3.948 -44.952 1.00 42.38 317 HIS A N 1
ATOM 2494 C CA . HIS A 1 317 ? 56.655 4.757 -43.851 1.00 42.38 317 HIS A CA 1
ATOM 2495 C C . HIS A 1 317 ? 55.514 5.283 -42.945 1.00 42.38 317 HIS A C 1
ATOM 2497 O O . HIS A 1 317 ? 54.655 6.017 -43.433 1.00 42.38 317 HIS A O 1
ATOM 2503 N N . PRO A 1 318 ? 55.493 4.993 -41.626 1.00 44.91 318 PRO A N 1
ATOM 2504 C CA . PRO A 1 318 ? 54.529 5.582 -40.697 1.00 44.91 318 PRO A CA 1
ATOM 2505 C C . PRO A 1 318 ? 55.022 6.967 -40.248 1.00 44.91 318 PRO A C 1
ATOM 2507 O O . PRO A 1 318 ? 55.478 7.150 -39.121 1.00 44.91 318 PRO A O 1
ATOM 2510 N N . THR A 1 319 ? 55.000 7.968 -41.127 1.00 50.81 319 THR A N 1
ATOM 2511 C CA . THR A 1 319 ? 55.434 9.324 -40.751 1.00 50.81 319 THR A CA 1
ATOM 2512 C C . THR A 1 319 ? 54.297 10.099 -40.093 1.00 50.81 319 THR A C 1
ATOM 2514 O O . THR A 1 319 ? 53.437 10.633 -40.781 1.00 50.81 319 THR A O 1
ATOM 2517 N N . GLY A 1 320 ? 54.337 10.170 -38.757 1.00 57.03 320 GLY A N 1
ATOM 2518 C CA . GLY A 1 320 ? 53.582 11.114 -37.922 1.00 57.03 320 GLY A CA 1
ATOM 2519 C C . GLY A 1 320 ? 52.131 10.719 -37.641 1.00 57.03 320 GLY A C 1
ATOM 2520 O O . GLY A 1 320 ? 51.243 10.972 -38.443 1.00 57.03 320 GLY A O 1
ATOM 2521 N N . GLY A 1 321 ? 51.874 10.132 -36.469 1.00 66.25 321 GLY A N 1
ATOM 2522 C CA . GLY A 1 321 ? 50.508 9.878 -36.004 1.00 66.25 321 GLY A CA 1
ATOM 2523 C C . GLY A 1 321 ? 49.857 11.128 -35.402 1.00 66.25 321 GLY A C 1
ATOM 2524 O O . GLY A 1 321 ? 50.520 11.901 -34.706 1.00 66.25 321 GLY A O 1
ATOM 2525 N N . VAL A 1 322 ? 48.556 11.300 -35.630 1.00 73.62 322 VAL A N 1
ATOM 2526 C CA . VAL A 1 322 ? 47.736 12.361 -35.032 1.00 73.62 322 VAL A CA 1
ATOM 2527 C C . VAL A 1 322 ? 47.283 11.915 -33.644 1.00 73.62 322 VAL A C 1
ATOM 2529 O O . VAL A 1 322 ? 46.780 10.807 -33.465 1.00 73.62 322 VAL A O 1
ATOM 2532 N N . ALA A 1 323 ? 47.495 12.770 -32.646 1.00 75.50 323 ALA A N 1
ATOM 2533 C CA . ALA A 1 323 ? 47.027 12.537 -31.288 1.00 75.50 323 ALA A CA 1
ATOM 2534 C C . ALA A 1 323 ? 45.545 12.921 -31.176 1.00 75.50 323 ALA A C 1
ATOM 2536 O O . ALA A 1 323 ? 45.188 14.070 -31.422 1.00 75.50 323 ALA A O 1
ATOM 2537 N N . VAL A 1 324 ? 44.696 11.972 -30.791 1.00 75.12 324 VAL A N 1
ATOM 2538 C CA . VAL A 1 324 ? 43.254 12.163 -30.624 1.00 75.12 324 VAL A CA 1
ATOM 2539 C C . VAL A 1 324 ? 42.885 11.826 -29.190 1.00 75.12 324 VAL A C 1
ATOM 2541 O O . VAL A 1 324 ? 43.086 10.700 -28.737 1.00 75.12 324 VAL A O 1
ATOM 2544 N N . ALA A 1 325 ? 42.335 12.799 -28.467 1.00 73.38 325 ALA A N 1
ATOM 2545 C CA . ALA A 1 325 ? 41.756 12.546 -27.157 1.00 73.38 325 ALA A CA 1
ATOM 2546 C C . ALA A 1 325 ? 40.487 11.699 -27.314 1.00 73.38 325 ALA A C 1
ATOM 2548 O O . ALA A 1 325 ? 39.587 12.031 -28.092 1.00 73.38 325 ALA A O 1
ATOM 2549 N N . VAL A 1 326 ? 40.422 10.609 -26.563 1.00 68.50 326 VAL A N 1
ATOM 2550 C CA . VAL A 1 326 ? 39.325 9.648 -26.568 1.00 68.50 326 VAL A CA 1
ATOM 2551 C C . VAL A 1 326 ? 38.746 9.579 -25.166 1.00 68.50 326 VAL A C 1
ATOM 2553 O O . VAL A 1 326 ? 39.469 9.423 -24.183 1.00 68.50 326 VAL A O 1
ATOM 2556 N N . GLY A 1 327 ? 37.425 9.705 -25.094 1.00 62.34 327 GLY A N 1
ATOM 2557 C CA . GLY A 1 327 ? 36.658 9.489 -23.874 1.00 62.34 327 GLY A CA 1
ATOM 2558 C C . GLY A 1 327 ? 35.697 8.314 -24.015 1.00 62.34 327 GLY A C 1
ATOM 2559 O O . GLY A 1 327 ? 35.618 7.665 -25.059 1.00 62.34 327 GLY A O 1
ATOM 2560 N N . ASP A 1 328 ? 34.903 8.097 -22.974 1.00 57.84 328 ASP A N 1
ATOM 2561 C CA . ASP A 1 328 ? 34.023 6.932 -22.811 1.00 57.84 328 ASP A CA 1
ATOM 2562 C C . ASP A 1 328 ? 32.928 6.793 -23.869 1.00 57.84 328 ASP A C 1
ATOM 2564 O O . ASP A 1 328 ? 32.335 5.732 -24.043 1.00 57.84 328 ASP A O 1
ATOM 2568 N N . ARG A 1 329 ? 32.675 7.870 -24.614 1.00 59.00 329 ARG A N 1
ATOM 2569 C CA . ARG A 1 329 ? 31.644 7.943 -25.654 1.00 59.00 329 ARG A CA 1
ATOM 2570 C C . ARG A 1 329 ? 32.207 8.127 -27.059 1.00 59.00 329 ARG A C 1
ATOM 2572 O O . ARG A 1 329 ? 31.426 8.291 -27.984 1.00 59.00 329 ARG A O 1
ATOM 2579 N N . THR A 1 330 ? 33.531 8.137 -27.220 1.00 66.19 330 THR A N 1
ATOM 2580 C CA . THR A 1 330 ? 34.173 8.321 -28.526 1.00 66.19 330 THR A CA 1
ATOM 2581 C C . THR A 1 330 ? 34.090 7.026 -29.330 1.00 66.19 330 THR A C 1
ATOM 2583 O O . THR A 1 330 ? 34.598 5.980 -28.914 1.00 66.19 330 THR A O 1
ATOM 2586 N N . THR A 1 331 ? 33.427 7.104 -30.476 1.00 72.69 331 THR A N 1
ATOM 2587 C CA . THR A 1 331 ? 33.282 6.014 -31.440 1.00 72.69 331 THR A CA 1
ATOM 2588 C C . THR A 1 331 ? 34.435 5.998 -32.447 1.00 72.69 331 THR A C 1
ATOM 2590 O O . THR A 1 331 ? 35.201 6.956 -32.559 1.00 72.69 331 THR A O 1
ATOM 2593 N N . ALA A 1 332 ? 34.583 4.904 -33.193 1.00 74.81 332 ALA A N 1
ATOM 2594 C CA . ALA A 1 332 ? 35.561 4.803 -34.271 1.00 74.81 332 ALA A CA 1
ATOM 2595 C C . ALA A 1 332 ? 35.320 5.844 -35.377 1.00 74.81 332 ALA A C 1
ATOM 2597 O O . ALA A 1 332 ? 36.288 6.370 -35.922 1.00 74.81 332 ALA A O 1
ATOM 2598 N N . GLY A 1 333 ? 34.058 6.188 -35.660 1.00 72.56 333 GLY A N 1
ATOM 2599 C CA . GLY A 1 333 ? 33.693 7.281 -36.563 1.00 72.56 333 GLY A CA 1
ATOM 2600 C C . GLY A 1 333 ? 34.177 8.640 -36.057 1.00 72.56 333 GLY A C 1
ATOM 2601 O O . GLY A 1 333 ? 34.854 9.351 -36.795 1.00 72.56 333 GLY A O 1
ATOM 2602 N N . ASP A 1 334 ? 33.956 8.942 -34.773 1.00 75.50 334 ASP A N 1
ATOM 2603 C CA . ASP A 1 334 ? 34.403 10.205 -34.163 1.00 75.50 334 ASP A CA 1
ATOM 2604 C C . ASP A 1 334 ? 35.927 10.382 -34.238 1.00 75.50 334 ASP A C 1
ATOM 2606 O O . ASP A 1 334 ? 36.428 11.496 -34.376 1.00 75.50 334 ASP A O 1
ATOM 2610 N N . VAL A 1 335 ? 36.692 9.290 -34.125 1.00 79.12 335 VAL A N 1
ATOM 2611 C CA . VAL A 1 335 ? 38.155 9.334 -34.267 1.00 79.12 335 VAL A CA 1
ATOM 2612 C C . VAL A 1 335 ? 38.554 9.672 -35.703 1.00 79.12 335 VAL A C 1
ATOM 2614 O O . VAL A 1 335 ? 39.443 10.497 -35.894 1.00 79.12 335 VAL A O 1
ATOM 2617 N N . VAL A 1 336 ? 37.899 9.074 -36.705 1.00 79.12 336 VAL A N 1
ATOM 2618 C CA . VAL A 1 336 ? 38.168 9.351 -38.127 1.00 79.12 336 VAL A CA 1
ATOM 2619 C C . VAL A 1 336 ? 37.860 10.810 -38.466 1.00 79.12 336 VAL A C 1
ATOM 2621 O O . VAL A 1 336 ? 38.697 11.482 -39.068 1.00 79.12 336 VAL A O 1
ATOM 2624 N N . GLU A 1 337 ? 36.715 11.324 -38.016 1.00 76.94 337 GLU A N 1
ATOM 2625 C CA . GLU A 1 337 ? 36.314 12.719 -38.236 1.00 76.94 337 GLU A CA 1
ATOM 2626 C C . GLU A 1 337 ? 37.260 13.705 -37.538 1.00 76.94 337 GLU A C 1
ATOM 2628 O O . GLU A 1 337 ? 37.730 14.652 -38.160 1.00 76.94 337 GLU A O 1
ATOM 2633 N N . ARG A 1 338 ? 37.657 13.445 -36.284 1.00 78.75 338 ARG A N 1
ATOM 2634 C CA . ARG A 1 338 ? 38.612 14.310 -35.561 1.00 78.75 338 ARG A CA 1
ATOM 2635 C C . ARG A 1 338 ? 39.996 14.346 -36.202 1.00 78.75 338 ARG A C 1
ATOM 2637 O O . ARG A 1 338 ? 40.673 15.369 -36.113 1.00 78.75 338 ARG A O 1
ATOM 2644 N N . VAL A 1 339 ? 40.444 13.245 -36.809 1.00 79.69 339 VAL A N 1
ATOM 2645 C CA . VAL A 1 339 ? 41.707 13.226 -37.562 1.00 79.69 339 VAL A CA 1
ATOM 2646 C C . VAL A 1 339 ? 41.572 14.034 -38.850 1.00 79.69 339 VAL A C 1
ATOM 2648 O O . VAL A 1 339 ? 42.476 14.810 -39.150 1.00 79.69 339 VAL A O 1
ATOM 2651 N N . ALA A 1 340 ? 40.455 13.909 -39.573 1.00 76.19 340 ALA A N 1
ATOM 2652 C CA . ALA A 1 340 ? 40.185 14.720 -40.761 1.00 76.19 340 ALA A CA 1
ATOM 2653 C C . ALA A 1 340 ? 40.173 16.223 -40.421 1.00 76.19 340 ALA A C 1
ATOM 2655 O O . ALA A 1 340 ? 40.939 16.986 -41.010 1.00 76.19 340 ALA A O 1
ATOM 2656 N N . ASP A 1 341 ? 39.434 16.622 -39.382 1.00 70.12 341 ASP A N 1
ATOM 2657 C CA . ASP A 1 341 ? 39.384 18.003 -38.880 1.00 70.12 341 ASP A CA 1
ATOM 2658 C C . ASP A 1 341 ? 40.765 18.528 -38.467 1.00 70.12 341 ASP A C 1
ATOM 2660 O O . ASP A 1 341 ? 41.119 19.680 -38.728 1.00 70.12 341 ASP A O 1
ATOM 2664 N N . ALA A 1 342 ? 41.570 17.697 -37.797 1.00 71.62 342 ALA A N 1
ATOM 2665 C CA . ALA A 1 342 ? 42.914 18.078 -37.376 1.00 71.62 342 ALA A CA 1
ATOM 2666 C C . ALA A 1 342 ? 43.836 18.337 -38.577 1.00 71.62 342 ALA A C 1
ATOM 2668 O O . ALA A 1 342 ? 44.627 19.280 -38.544 1.00 71.62 342 ALA A O 1
ATOM 2669 N N . LEU A 1 343 ? 43.725 17.539 -39.641 1.00 72.19 343 LEU A N 1
ATOM 2670 C CA . LEU A 1 343 ? 44.490 17.740 -40.871 1.00 72.19 343 LEU A CA 1
ATOM 2671 C C . LEU A 1 343 ? 43.996 18.963 -41.654 1.00 72.19 343 LEU A C 1
ATOM 2673 O O . LEU A 1 343 ? 44.822 19.710 -42.176 1.00 72.19 343 LEU A O 1
ATOM 2677 N N . GLU A 1 344 ? 42.684 19.218 -41.694 1.00 67.38 344 GLU A N 1
ATOM 2678 C CA . GLU A 1 344 ? 42.124 20.431 -42.306 1.00 67.38 344 GLU A CA 1
ATOM 2679 C C . GLU A 1 344 ? 42.604 21.699 -41.584 1.00 67.38 344 GLU A C 1
ATOM 2681 O O . GLU A 1 344 ? 43.056 22.648 -42.226 1.00 67.38 344 GLU A O 1
ATOM 2686 N N . ARG A 1 345 ? 42.633 21.688 -40.245 1.00 64.62 345 ARG A N 1
ATOM 2687 C CA . ARG A 1 345 ? 43.198 22.783 -39.430 1.00 64.62 345 ARG A CA 1
ATOM 2688 C C . ARG A 1 345 ? 44.684 23.016 -39.680 1.00 64.62 345 ARG A C 1
ATOM 2690 O O . ARG A 1 345 ? 45.162 24.137 -39.519 1.00 64.62 345 ARG A O 1
ATOM 2697 N N . MET A 1 346 ? 45.422 21.970 -40.047 1.00 66.00 346 MET A N 1
ATOM 2698 C CA . MET A 1 346 ? 46.832 22.086 -40.422 1.00 66.00 346 MET A CA 1
ATOM 2699 C C . MET A 1 346 ? 47.024 22.680 -41.826 1.00 66.00 346 MET A C 1
ATOM 2701 O O . MET A 1 346 ? 48.068 23.284 -42.060 1.00 66.00 346 MET A O 1
ATOM 2705 N N . LEU A 1 347 ? 46.049 22.538 -42.737 1.00 64.25 347 LEU A N 1
ATOM 2706 C CA . LEU A 1 347 ? 46.080 23.130 -44.086 1.00 64.25 347 LEU A CA 1
ATOM 2707 C C . LEU A 1 347 ? 45.724 24.610 -44.107 1.00 64.25 347 LEU A C 1
ATOM 2709 O O . LEU A 1 347 ? 46.326 25.359 -44.872 1.00 64.25 347 LEU A O 1
ATOM 2713 N N . ASP A 1 348 ? 44.732 25.018 -43.315 1.00 59.62 348 ASP A N 1
ATOM 2714 C CA . ASP A 1 348 ? 44.201 26.383 -43.348 1.00 59.62 348 ASP A CA 1
ATOM 2715 C C . ASP A 1 348 ? 43.991 26.944 -41.925 1.00 59.62 348 ASP A C 1
ATOM 2717 O O . ASP A 1 348 ? 42.863 27.023 -41.424 1.00 59.62 348 ASP A O 1
ATOM 2721 N N . PRO A 1 349 ? 45.079 27.347 -41.235 1.00 56.38 349 PRO A N 1
ATOM 2722 C CA . PRO A 1 349 ? 45.015 27.880 -39.870 1.00 56.38 349 PRO A CA 1
ATOM 2723 C C . PRO A 1 349 ? 44.183 29.167 -39.765 1.00 56.38 349 PRO A C 1
ATOM 2725 O O . PRO A 1 349 ? 43.662 29.501 -38.701 1.00 56.38 349 PRO A O 1
ATOM 2728 N N . SER A 1 350 ? 44.061 29.902 -40.872 1.00 53.03 350 SER A N 1
ATOM 2729 C CA . SER A 1 350 ? 43.410 31.208 -40.959 1.00 53.03 350 SER A CA 1
ATOM 2730 C C . SER A 1 350 ? 41.883 31.122 -40.882 1.00 53.03 350 SER A C 1
ATOM 2732 O O . SER A 1 350 ? 41.237 32.093 -40.493 1.00 53.03 350 SER A O 1
ATOM 2734 N N . ARG A 1 351 ? 41.288 29.968 -41.216 1.00 51.19 351 ARG A N 1
ATOM 2735 C CA . ARG A 1 351 ? 39.827 29.791 -41.277 1.00 51.19 351 ARG A CA 1
ATOM 2736 C C . ARG A 1 351 ? 39.147 29.470 -39.950 1.00 51.19 351 ARG A C 1
ATOM 2738 O O . ARG A 1 351 ? 37.922 29.546 -39.888 1.00 51.19 351 ARG A O 1
ATOM 2745 N N . HIS A 1 352 ? 39.875 29.068 -38.909 1.00 49.00 352 HIS A N 1
ATOM 2746 C CA . HIS A 1 352 ? 39.267 28.558 -37.664 1.00 49.00 352 HIS A CA 1
ATOM 2747 C C . HIS A 1 352 ? 39.599 29.373 -36.408 1.00 49.00 352 HIS A C 1
ATOM 2749 O O . HIS A 1 352 ? 39.046 29.102 -35.347 1.00 49.00 352 HIS A O 1
ATOM 2755 N N . ALA A 1 353 ? 40.381 30.450 -36.540 1.00 45.03 353 ALA A N 1
ATOM 2756 C CA . ALA A 1 353 ? 40.612 31.419 -35.463 1.00 45.03 353 ALA A CA 1
ATOM 2757 C C . ALA A 1 353 ? 39.326 32.131 -34.977 1.00 45.03 353 ALA A C 1
ATOM 2759 O O . ALA A 1 353 ? 39.327 32.735 -33.910 1.00 45.03 353 ALA A O 1
ATOM 2760 N N . ALA A 1 354 ? 38.224 32.052 -35.734 1.00 43.03 354 ALA A N 1
ATOM 2761 C CA . ALA A 1 354 ? 36.943 32.668 -35.381 1.00 43.03 354 ALA A CA 1
ATOM 2762 C C . ALA A 1 354 ? 36.009 31.773 -34.536 1.00 43.03 354 ALA A C 1
ATOM 2764 O O . ALA A 1 354 ? 35.013 32.275 -34.024 1.00 43.03 354 ALA A O 1
ATOM 2765 N N . ALA A 1 355 ? 36.296 30.473 -34.386 1.00 44.03 355 ALA A N 1
ATOM 2766 C CA . ALA A 1 355 ? 35.404 29.532 -33.692 1.00 44.03 355 ALA A CA 1
ATOM 2767 C C . ALA A 1 355 ? 35.847 29.183 -32.257 1.00 44.03 355 ALA A C 1
ATOM 2769 O O . ALA A 1 355 ? 35.111 28.512 -31.539 1.00 44.03 355 ALA A O 1
ATOM 2770 N N . ASP A 1 356 ? 37.024 29.642 -31.823 1.00 41.41 356 ASP A N 1
ATOM 2771 C CA . ASP A 1 356 ? 37.720 29.096 -30.651 1.00 41.41 356 ASP A CA 1
ATOM 2772 C C . ASP A 1 356 ? 37.780 30.083 -29.471 1.00 41.41 356 ASP A C 1
ATOM 2774 O O . ASP A 1 356 ? 38.845 30.405 -28.947 1.00 41.41 356 ASP A O 1
ATOM 2778 N N . GLN A 1 357 ? 36.618 30.600 -29.050 1.00 39.00 357 GLN A N 1
ATOM 2779 C CA . GLN A 1 357 ? 36.515 31.395 -27.815 1.00 39.00 357 GLN A CA 1
ATOM 2780 C C . GLN A 1 357 ? 35.865 30.678 -26.627 1.00 39.00 357 GLN A C 1
ATOM 2782 O O . GLN A 1 357 ? 35.838 31.257 -25.544 1.00 39.00 357 GLN A O 1
ATOM 2787 N N . GLN A 1 358 ? 35.409 29.426 -26.748 1.00 40.25 358 GLN A N 1
ATOM 2788 C CA . GLN A 1 358 ? 34.863 28.691 -25.596 1.00 40.25 358 GLN A CA 1
ATOM 2789 C C . GLN A 1 358 ? 35.099 27.170 -25.648 1.00 40.25 358 GLN A C 1
ATOM 2791 O O . GLN A 1 358 ? 34.144 26.409 -25.583 1.00 40.25 358 GLN A O 1
ATOM 2796 N N . GLN A 1 359 ? 36.354 26.702 -25.681 1.00 37.25 359 GLN A N 1
ATOM 2797 C CA . GLN A 1 359 ? 36.744 25.530 -24.877 1.00 37.25 359 GLN A CA 1
ATOM 2798 C C . GLN A 1 359 ? 38.273 25.432 -24.743 1.00 37.25 359 GLN A C 1
ATOM 2800 O O . GLN A 1 359 ? 38.993 25.222 -25.711 1.00 37.25 359 GLN A O 1
ATOM 2805 N N . GLU A 1 360 ? 38.778 25.595 -23.521 1.00 32.88 360 GLU A N 1
ATOM 2806 C CA . GLU A 1 360 ? 40.204 25.547 -23.204 1.00 32.88 360 GLU A CA 1
ATOM 2807 C C . GLU A 1 360 ? 40.877 24.218 -23.587 1.00 32.88 360 GLU A C 1
ATOM 2809 O O . GLU A 1 360 ? 40.462 23.129 -23.188 1.00 32.88 360 GLU A O 1
ATOM 2814 N N . ASN A 1 361 ? 41.993 24.363 -24.304 1.00 38.16 361 ASN A N 1
ATOM 2815 C CA . ASN A 1 361 ? 43.197 23.534 -24.297 1.00 38.16 361 ASN A CA 1
ATOM 2816 C C . ASN A 1 361 ? 43.246 22.397 -23.260 1.00 38.16 361 ASN A C 1
ATOM 2818 O O . ASN A 1 361 ? 43.487 22.637 -22.076 1.00 38.16 361 ASN A O 1
ATOM 2822 N N . ARG A 1 362 ? 43.287 21.150 -23.748 1.00 37.97 362 ARG A N 1
ATOM 2823 C CA . ARG A 1 362 ? 44.268 20.155 -23.277 1.00 37.97 362 ARG A CA 1
ATOM 2824 C C . ARG A 1 362 ? 44.478 19.036 -24.307 1.00 37.97 362 ARG A C 1
ATOM 2826 O O . ARG A 1 362 ? 43.543 18.353 -24.700 1.00 37.97 362 ARG A O 1
ATOM 2833 N N . ALA A 1 363 ? 45.755 18.850 -24.659 1.00 35.84 363 ALA A N 1
ATOM 2834 C CA . ALA A 1 363 ? 46.357 17.769 -25.452 1.00 35.84 363 ALA A CA 1
ATOM 2835 C C . ALA A 1 363 ? 46.260 17.832 -26.995 1.00 35.84 363 ALA A C 1
ATOM 2837 O O . ALA A 1 363 ? 45.818 16.885 -27.633 1.00 35.84 363 ALA A O 1
ATOM 2838 N N . PHE A 1 364 ? 46.832 18.873 -27.611 1.00 40.19 364 PHE A N 1
ATOM 2839 C CA . PHE A 1 364 ? 47.432 18.750 -28.949 1.00 40.19 364 PHE A CA 1
ATOM 2840 C C . PHE A 1 364 ? 48.947 18.956 -28.842 1.00 40.19 364 PHE A C 1
ATOM 2842 O O . PHE A 1 364 ? 49.431 20.068 -28.645 1.00 40.19 364 PHE A O 1
ATOM 2849 N N . SER A 1 365 ? 49.724 17.878 -28.951 1.00 38.22 365 SER A N 1
ATOM 2850 C CA . SER A 1 365 ? 51.170 17.987 -29.154 1.00 38.22 365 SER A CA 1
ATOM 2851 C C . SER A 1 365 ? 51.435 18.154 -30.648 1.00 38.22 365 SER A C 1
ATOM 2853 O O . SER A 1 365 ? 51.180 17.230 -31.419 1.00 38.22 365 SER A O 1
ATOM 2855 N N . ARG A 1 366 ? 51.962 19.315 -31.064 1.00 39.50 366 ARG A N 1
ATOM 2856 C CA . ARG A 1 366 ? 52.522 19.482 -32.416 1.00 39.50 366 ARG A CA 1
ATOM 2857 C C . ARG A 1 366 ? 53.601 18.409 -32.646 1.00 39.50 366 ARG A C 1
ATOM 2859 O O . ARG A 1 366 ? 54.437 18.221 -31.754 1.00 39.50 366 ARG A O 1
ATOM 2866 N N . PRO A 1 367 ? 53.621 17.710 -33.796 1.00 34.56 367 PRO A N 1
ATOM 2867 C CA . PRO A 1 367 ? 54.681 16.759 -34.098 1.00 34.56 367 PRO A CA 1
ATOM 2868 C C . PRO A 1 367 ? 56.038 17.470 -34.062 1.00 34.56 367 PRO A C 1
ATOM 2870 O O . PRO A 1 367 ? 56.239 18.484 -34.728 1.00 34.56 367 PRO A O 1
ATOM 2873 N N . ARG A 1 368 ? 56.986 16.945 -33.281 1.00 37.47 368 ARG A N 1
ATOM 2874 C CA . ARG A 1 368 ? 58.398 17.314 -33.410 1.00 37.47 368 ARG A CA 1
ATOM 2875 C C . ARG A 1 368 ? 58.940 16.601 -34.641 1.00 37.47 368 ARG A C 1
ATOM 2877 O O . ARG A 1 368 ? 59.383 15.468 -34.521 1.00 37.47 368 ARG A O 1
ATOM 2884 N N . THR A 1 369 ? 58.818 17.207 -35.814 1.00 36.16 369 THR A N 1
ATOM 2885 C CA . THR A 1 369 ? 59.665 16.962 -36.996 1.00 36.16 369 THR A CA 1
ATOM 2886 C C . THR A 1 369 ? 59.247 17.934 -38.092 1.00 36.16 369 THR A C 1
ATOM 2888 O O . THR A 1 369 ? 58.094 17.987 -38.507 1.00 36.16 369 THR A O 1
ATOM 2891 N N . THR A 1 370 ? 60.201 18.741 -38.536 1.00 42.62 370 THR A N 1
ATOM 2892 C CA . THR A 1 370 ? 60.116 19.560 -39.741 1.00 42.62 370 THR A CA 1
ATOM 2893 C C . THR A 1 370 ? 60.081 18.647 -40.964 1.00 42.62 370 THR A C 1
ATOM 2895 O O . THR A 1 370 ? 61.126 18.210 -41.434 1.00 42.62 370 THR A O 1
ATOM 2898 N N . SER A 1 371 ? 58.891 18.338 -41.471 1.00 38.72 371 SER A N 1
ATOM 2899 C CA . SER A 1 371 ? 58.708 17.888 -42.854 1.00 38.72 371 SER A CA 1
ATOM 2900 C C . SER A 1 371 ? 57.249 18.077 -43.269 1.00 38.72 371 SER A C 1
ATOM 2902 O O . SER A 1 371 ? 56.367 17.397 -42.740 1.00 38.72 371 SER A O 1
ATOM 2904 N N . GLU A 1 372 ? 56.974 18.936 -44.252 1.00 49.50 372 GLU A N 1
ATOM 2905 C CA . GLU A 1 372 ? 55.869 18.652 -45.179 1.00 49.50 372 GLU A CA 1
ATOM 2906 C C . GLU A 1 372 ? 56.130 17.242 -45.741 1.00 49.50 372 GLU A C 1
ATOM 2908 O O . GLU A 1 372 ? 57.217 17.027 -46.285 1.00 49.50 372 GLU A O 1
ATOM 2913 N N . PRO A 1 373 ? 55.253 16.232 -45.514 1.00 49.06 373 PRO A N 1
ATOM 2914 C CA . PRO A 1 373 ? 54.208 15.945 -46.502 1.00 49.06 373 PRO A CA 1
ATOM 2915 C C . PRO A 1 373 ? 53.015 15.098 -45.973 1.00 49.06 373 PRO A C 1
ATOM 2917 O O . PRO A 1 373 ? 52.439 14.335 -46.744 1.00 49.06 373 PRO A O 1
ATOM 2920 N N . ILE A 1 374 ? 52.637 15.140 -44.684 1.00 49.41 374 ILE A N 1
ATOM 2921 C CA . ILE A 1 374 ? 51.481 14.335 -44.197 1.00 49.41 374 ILE A CA 1
ATOM 2922 C C . ILE A 1 374 ? 50.192 14.809 -44.883 1.00 49.41 374 ILE A C 1
ATOM 2924 O O . ILE A 1 374 ? 49.370 14.027 -45.349 1.00 49.41 374 ILE A O 1
ATOM 2928 N N . VAL A 1 375 ? 50.063 16.123 -45.014 1.00 47.88 375 VAL A N 1
ATOM 2929 C CA . VAL A 1 375 ? 48.817 16.781 -45.390 1.00 47.88 375 VAL A CA 1
ATOM 2930 C C . VAL A 1 375 ? 48.551 16.743 -46.906 1.00 47.88 375 VAL A C 1
ATOM 2932 O O . VAL A 1 375 ? 47.408 16.663 -47.341 1.00 47.88 375 VAL A O 1
ATOM 2935 N N . MET A 1 376 ? 49.607 16.691 -47.727 1.00 47.88 376 MET A N 1
ATOM 2936 C CA . MET A 1 376 ? 49.511 16.541 -49.191 1.00 47.88 376 MET A CA 1
ATOM 2937 C C . MET A 1 376 ? 49.213 15.094 -49.640 1.00 47.88 376 MET A C 1
ATOM 2939 O O . MET A 1 376 ? 48.723 14.889 -50.748 1.00 47.88 376 MET A O 1
ATOM 2943 N N . ARG A 1 377 ? 49.499 14.081 -48.805 1.00 51.78 377 ARG A N 1
ATOM 2944 C CA . ARG A 1 377 ? 49.415 12.649 -49.169 1.00 51.78 377 ARG A CA 1
ATOM 2945 C C . ARG A 1 377 ? 48.051 11.996 -48.911 1.00 51.78 377 ARG A C 1
ATOM 2947 O O . ARG A 1 377 ? 47.804 10.906 -49.419 1.00 51.78 377 ARG A O 1
ATOM 2954 N N . HIS A 1 378 ? 47.159 12.658 -48.173 1.00 56.88 378 HIS A N 1
ATOM 2955 C CA . HIS A 1 378 ? 45.876 12.098 -47.730 1.00 56.88 378 HIS A CA 1
ATOM 2956 C C . HIS A 1 378 ? 44.676 12.940 -48.179 1.00 56.88 378 HIS A C 1
ATOM 2958 O O . HIS A 1 378 ? 43.754 13.197 -47.411 1.00 56.88 378 HIS A O 1
ATOM 2964 N N . ARG A 1 379 ? 44.676 13.364 -49.452 1.00 58.59 379 ARG A N 1
ATOM 2965 C CA . ARG A 1 379 ? 43.603 14.178 -50.051 1.00 58.59 379 ARG A CA 1
ATOM 2966 C C . ARG A 1 379 ? 42.228 13.484 -50.030 1.00 58.59 379 ARG A C 1
ATOM 2968 O O . ARG A 1 379 ? 41.228 14.173 -50.074 1.00 58.59 379 ARG A O 1
ATOM 2975 N N . CYS A 1 380 ? 42.158 12.156 -49.920 1.00 62.69 380 CYS A N 1
ATOM 2976 C CA . CYS A 1 380 ? 40.894 11.421 -49.762 1.00 62.69 380 CYS A CA 1
ATOM 2977 C C . CYS A 1 380 ? 40.214 11.647 -48.398 1.00 62.69 380 CYS A C 1
ATOM 2979 O O . CYS A 1 380 ? 38.992 11.597 -48.316 1.00 62.69 380 CYS A O 1
ATOM 2981 N N . LEU A 1 381 ? 40.985 11.934 -47.343 1.00 64.31 381 LEU A N 1
ATOM 2982 C CA . LEU A 1 381 ? 40.467 12.284 -46.012 1.00 64.31 381 LEU A CA 1
ATOM 2983 C C . LEU A 1 381 ? 40.079 13.764 -45.896 1.00 64.31 381 LEU A C 1
ATOM 2985 O O . LEU A 1 381 ? 39.457 14.153 -44.913 1.00 64.31 381 LEU A O 1
ATOM 2989 N N . LEU A 1 382 ? 40.478 14.584 -46.870 1.00 61.00 382 LEU A N 1
ATOM 2990 C CA . LEU A 1 382 ? 40.392 16.040 -46.847 1.00 61.00 382 LEU A CA 1
ATOM 2991 C C . LEU A 1 382 ? 39.405 16.517 -47.919 1.00 61.00 382 LEU A C 1
ATOM 2993 O O . LEU A 1 382 ? 39.608 16.258 -49.102 1.00 61.00 382 LEU A O 1
ATOM 2997 N N . GLY A 1 383 ? 38.368 17.268 -47.538 1.00 54.59 383 GLY A N 1
ATOM 2998 C CA . GLY A 1 383 ? 37.441 17.870 -48.508 1.00 54.59 383 GLY A CA 1
ATOM 2999 C C . GLY A 1 383 ? 36.046 17.250 -48.604 1.00 54.59 383 GLY A C 1
ATOM 3000 O O . GLY A 1 383 ? 35.282 17.622 -49.498 1.00 54.59 383 GLY A O 1
ATOM 3001 N N . THR A 1 384 ? 35.655 16.391 -47.666 1.00 51.78 384 THR A N 1
ATOM 3002 C CA . THR A 1 384 ? 34.252 16.002 -47.489 1.00 51.78 384 THR A CA 1
ATOM 3003 C C . THR A 1 384 ? 33.535 17.062 -46.655 1.00 51.78 384 THR A C 1
ATOM 3005 O O . THR A 1 384 ? 33.508 16.999 -45.431 1.00 51.78 384 THR A O 1
ATOM 3008 N N . LYS A 1 385 ? 32.987 18.095 -47.303 1.00 49.25 385 LYS A N 1
ATOM 3009 C CA . LYS A 1 385 ? 32.394 19.268 -46.624 1.00 49.25 385 LYS A CA 1
ATOM 3010 C C . LYS A 1 385 ? 31.115 18.963 -45.820 1.00 49.25 385 LYS A C 1
ATOM 3012 O O . LYS A 1 385 ? 30.522 19.887 -45.264 1.00 49.25 385 LYS A O 1
ATOM 3017 N N . LYS A 1 386 ? 30.655 17.707 -45.780 1.00 52.34 386 LYS A N 1
ATOM 3018 C CA . LYS A 1 386 ? 29.515 17.247 -44.977 1.00 52.34 386 LYS A CA 1
ATOM 3019 C C . LYS A 1 386 ? 29.962 16.193 -43.965 1.00 52.34 386 LYS A C 1
ATOM 3021 O O . LYS A 1 386 ? 30.704 15.273 -44.306 1.00 52.34 386 LYS A O 1
ATOM 3026 N N . THR A 1 387 ? 29.451 16.303 -42.739 1.00 52.97 387 THR A N 1
ATOM 3027 C CA . THR A 1 387 ? 29.618 15.295 -41.682 1.00 52.97 387 THR A CA 1
ATOM 3028 C C . THR A 1 387 ? 29.212 13.906 -42.194 1.00 52.97 387 THR A C 1
ATOM 3030 O O . THR A 1 387 ? 28.195 13.760 -42.877 1.00 52.97 387 THR A O 1
ATOM 3033 N N . GLY A 1 388 ? 30.026 12.882 -41.920 1.00 56.41 388 GLY A N 1
ATOM 3034 C CA . GLY A 1 388 ? 29.773 11.500 -42.342 1.00 56.41 388 GLY A CA 1
ATOM 3035 C C . GLY A 1 388 ? 30.160 11.108 -43.778 1.00 56.41 388 GLY A C 1
ATOM 3036 O O . GLY A 1 388 ? 30.072 9.926 -44.114 1.00 56.41 388 GLY A O 1
ATOM 3037 N N . GLU A 1 389 ? 30.608 12.022 -44.646 1.00 64.75 389 GLU A N 1
ATOM 3038 C CA . GLU A 1 389 ? 31.076 11.648 -45.995 1.00 64.75 389 GLU A CA 1
ATOM 3039 C C . GLU A 1 389 ? 32.434 10.923 -45.960 1.00 64.75 389 GLU A C 1
ATOM 3041 O O . GLU A 1 389 ? 32.603 9.930 -46.667 1.00 64.75 389 GLU A O 1
ATOM 3046 N N . CYS A 1 390 ? 33.356 11.322 -45.075 1.00 66.56 390 CYS A N 1
ATOM 3047 C CA . CYS A 1 390 ? 34.651 10.649 -44.909 1.00 66.56 390 CYS A CA 1
ATOM 3048 C C . CYS A 1 390 ? 34.511 9.203 -44.398 1.00 66.56 390 CYS A C 1
ATOM 3050 O O . CYS A 1 390 ? 35.322 8.342 -44.743 1.00 66.56 390 CYS A O 1
ATOM 3052 N N . LEU A 1 391 ? 33.445 8.909 -43.643 1.00 70.31 391 LEU A N 1
ATOM 3053 C CA . LEU A 1 391 ? 33.160 7.587 -43.078 1.00 70.31 391 LEU A CA 1
ATOM 3054 C C . LEU A 1 391 ? 32.761 6.551 -44.142 1.00 70.31 391 LEU A C 1
ATOM 3056 O O . LEU A 1 391 ? 32.861 5.352 -43.894 1.00 70.31 391 LEU A O 1
ATOM 3060 N N . LYS A 1 392 ? 32.346 6.986 -45.339 1.00 72.81 392 LYS A N 1
ATOM 3061 C CA . LYS A 1 392 ? 32.001 6.071 -46.442 1.00 72.81 392 LYS A CA 1
ATOM 3062 C C . LYS A 1 392 ? 33.219 5.319 -46.977 1.00 72.81 392 LYS A C 1
ATOM 3064 O 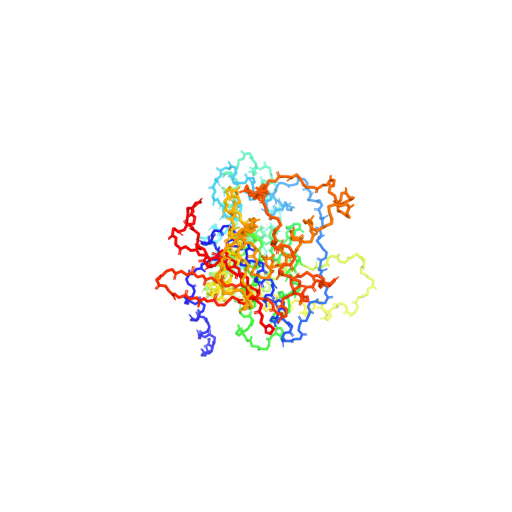O . LYS A 1 392 ? 33.097 4.180 -47.414 1.00 72.81 392 LYS A O 1
ATOM 3069 N N . GLU A 1 393 ? 34.380 5.959 -46.926 1.00 72.94 393 GLU A N 1
ATOM 3070 C CA . GLU A 1 393 ? 35.587 5.517 -47.633 1.00 72.94 393 GLU A CA 1
ATOM 3071 C C . GLU A 1 393 ? 36.750 5.244 -46.674 1.00 72.94 393 GLU A C 1
ATOM 3073 O O . GLU A 1 393 ? 37.725 4.595 -47.049 1.00 72.94 393 GLU A O 1
ATOM 3078 N N . HIS A 1 394 ? 36.630 5.683 -45.417 1.00 80.19 394 HIS A N 1
ATOM 3079 C CA . HIS A 1 394 ? 37.656 5.529 -44.396 1.00 80.19 394 HIS A CA 1
ATOM 3080 C C . HIS A 1 394 ? 37.132 4.743 -43.204 1.00 80.19 394 HIS A C 1
ATOM 3082 O O . HIS A 1 394 ? 35.997 4.905 -42.749 1.00 80.19 394 HIS A O 1
ATOM 3088 N N . SER A 1 395 ? 37.967 3.860 -42.674 1.00 81.94 395 SER A N 1
ATOM 3089 C CA . SER A 1 395 ? 37.652 3.096 -41.470 1.00 81.94 395 SER A CA 1
ATOM 3090 C C . SER A 1 395 ? 38.864 3.024 -40.558 1.00 81.94 395 SER A C 1
ATOM 3092 O O . SER A 1 395 ? 40.009 3.020 -41.016 1.00 81.94 395 SER A O 1
ATOM 3094 N N . LEU A 1 396 ? 38.592 2.979 -39.257 1.00 82.88 396 LEU A N 1
ATOM 3095 C CA . LEU A 1 396 ? 39.617 2.824 -38.240 1.00 82.88 396 LEU A CA 1
ATOM 3096 C C . LEU A 1 396 ? 39.946 1.340 -38.067 1.00 82.88 396 LEU A C 1
ATOM 3098 O O . LEU A 1 396 ? 39.055 0.496 -37.947 1.00 82.88 396 LEU A O 1
ATOM 3102 N N . TYR A 1 397 ? 41.235 1.043 -38.030 1.00 82.50 397 TYR A N 1
ATOM 3103 C CA . TYR A 1 397 ? 41.800 -0.273 -37.801 1.00 82.50 397 TYR A CA 1
ATOM 3104 C C . TYR A 1 397 ? 42.508 -0.297 -36.457 1.00 82.50 397 TYR A C 1
ATOM 3106 O O . TYR A 1 397 ? 43.240 0.626 -36.089 1.00 82.50 397 TYR A O 1
ATOM 3114 N N . PHE A 1 398 ? 42.288 -1.393 -35.746 1.00 79.62 398 PHE A N 1
ATOM 3115 C CA . PHE A 1 398 ? 42.997 -1.746 -34.533 1.00 79.62 398 PHE A CA 1
ATOM 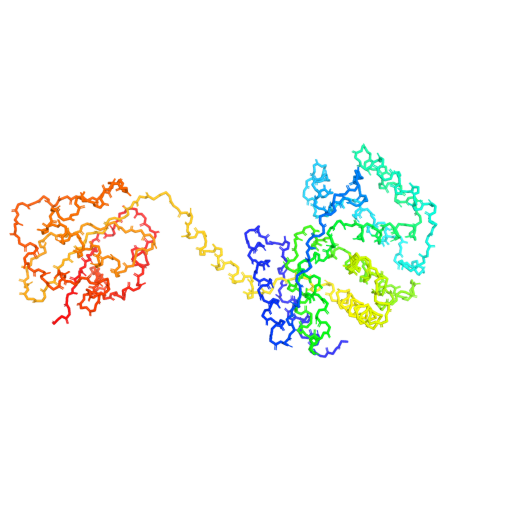3116 C C . PHE A 1 398 ? 43.964 -2.888 -34.842 1.00 79.62 398 PHE A C 1
ATOM 3118 O O . PHE A 1 398 ? 43.541 -3.928 -35.351 1.00 79.62 398 PHE A O 1
ATOM 3125 N N . ILE A 1 399 ? 45.248 -2.698 -34.540 1.00 75.56 399 ILE A N 1
ATOM 3126 C CA . ILE A 1 399 ? 46.304 -3.673 -34.819 1.00 75.56 399 ILE A CA 1
ATOM 3127 C C . ILE A 1 399 ? 47.009 -4.015 -33.510 1.00 75.56 399 ILE A C 1
ATOM 3129 O O . ILE A 1 399 ? 47.456 -3.135 -32.767 1.00 75.56 399 ILE A O 1
ATOM 3133 N N . ARG A 1 400 ? 47.101 -5.314 -33.221 1.00 70.50 400 ARG A N 1
ATOM 3134 C CA . ARG A 1 400 ? 47.756 -5.837 -32.020 1.00 70.50 400 ARG A CA 1
ATOM 3135 C C . ARG A 1 400 ? 48.690 -6.973 -32.412 1.00 70.50 400 ARG A C 1
ATOM 3137 O O . ARG A 1 400 ? 48.243 -7.911 -33.071 1.00 70.50 400 ARG A O 1
ATOM 3144 N N . GLU A 1 401 ? 49.942 -6.913 -31.956 1.00 56.53 401 GLU A N 1
ATOM 3145 C CA . GLU A 1 401 ? 51.026 -7.835 -32.357 1.00 56.53 401 GLU A CA 1
ATOM 3146 C C . GLU A 1 401 ? 50.658 -9.332 -32.274 1.00 56.53 401 GLU A C 1
ATOM 3148 O O . GLU A 1 401 ? 51.116 -10.109 -33.102 1.00 56.53 401 GLU A O 1
ATOM 3153 N N . ASN A 1 402 ? 49.767 -9.731 -31.355 1.00 51.50 402 ASN A N 1
ATOM 3154 C CA . ASN A 1 402 ? 49.381 -11.136 -31.144 1.00 51.50 402 ASN A CA 1
ATOM 3155 C C . ASN A 1 402 ? 47.973 -11.526 -31.645 1.00 51.50 402 ASN A C 1
ATOM 3157 O O . ASN A 1 402 ? 47.596 -12.686 -31.514 1.00 51.50 402 ASN A O 1
ATOM 3161 N N . VAL A 1 403 ? 47.160 -10.586 -32.150 1.00 52.41 403 VAL A N 1
ATOM 3162 C CA . VAL A 1 403 ? 45.727 -10.833 -32.467 1.00 52.41 403 VAL A CA 1
ATOM 3163 C C . VAL A 1 403 ? 45.373 -10.497 -33.925 1.00 52.41 403 VAL A C 1
ATOM 3165 O O . VAL A 1 403 ? 44.286 -10.828 -34.389 1.00 52.41 403 VAL A O 1
ATOM 3168 N N . GLY A 1 404 ? 46.302 -9.901 -34.678 1.00 60.88 404 GLY A N 1
ATOM 3169 C CA . GLY A 1 404 ? 46.075 -9.477 -36.060 1.00 60.88 404 GLY A CA 1
ATOM 3170 C C . GLY A 1 404 ? 45.423 -8.095 -36.159 1.00 60.88 404 GLY A C 1
ATOM 3171 O O . GLY A 1 404 ? 45.319 -7.361 -35.172 1.00 60.88 404 GLY A O 1
ATOM 3172 N N . GLU A 1 405 ? 45.027 -7.715 -37.374 1.00 76.00 405 GLU A N 1
ATOM 3173 C CA . GLU A 1 405 ? 44.358 -6.442 -37.662 1.00 76.00 405 GLU A CA 1
ATOM 3174 C C . GLU A 1 405 ? 42.834 -6.601 -37.714 1.00 76.00 405 GLU A C 1
ATOM 3176 O O . GLU A 1 405 ? 42.311 -7.574 -38.257 1.00 76.00 405 GLU A O 1
ATOM 3181 N N . ARG A 1 406 ? 42.103 -5.632 -37.154 1.00 75.62 406 ARG A N 1
ATOM 3182 C CA . ARG A 1 406 ? 40.636 -5.621 -37.152 1.00 75.62 406 ARG A CA 1
ATOM 3183 C C . ARG A 1 406 ? 40.099 -4.267 -37.602 1.00 75.62 406 ARG A C 1
ATOM 3185 O O . ARG A 1 406 ? 40.401 -3.247 -36.983 1.00 75.62 406 ARG A O 1
ATOM 3192 N N . ARG A 1 407 ? 39.251 -4.273 -38.635 1.00 80.44 407 ARG A N 1
ATOM 3193 C CA . ARG A 1 407 ? 38.430 -3.119 -39.034 1.00 80.44 407 ARG A CA 1
ATOM 3194 C C . ARG A 1 407 ? 37.326 -2.894 -38.003 1.00 80.44 407 ARG A C 1
ATOM 3196 O O . ARG A 1 407 ? 36.674 -3.851 -37.585 1.00 80.44 407 ARG A O 1
ATOM 3203 N N . LEU A 1 408 ? 37.110 -1.645 -37.615 1.00 76.75 408 LEU A N 1
ATOM 3204 C CA . LEU A 1 408 ? 36.071 -1.260 -36.667 1.00 76.75 408 LEU A CA 1
ATOM 3205 C C . LEU A 1 408 ? 34.888 -0.630 -37.395 1.00 76.75 408 LEU A C 1
ATOM 3207 O O . LEU A 1 408 ? 35.079 0.238 -38.248 1.00 76.75 408 LEU A O 1
ATOM 3211 N N . ASP A 1 409 ? 33.674 -1.029 -37.017 1.00 76.00 409 ASP A N 1
ATOM 3212 C CA . ASP A 1 409 ? 32.463 -0.328 -37.442 1.00 76.00 409 ASP A CA 1
ATOM 3213 C C . ASP A 1 409 ? 32.456 1.077 -36.842 1.00 76.00 409 ASP A C 1
ATOM 3215 O O . ASP A 1 409 ? 32.858 1.258 -35.689 1.00 76.00 409 ASP A O 1
ATOM 3219 N N . HIS A 1 410 ? 31.958 2.075 -37.574 1.00 69.56 410 HIS A N 1
ATOM 3220 C CA . HIS A 1 410 ? 32.008 3.476 -37.137 1.00 69.56 410 HIS A CA 1
ATOM 3221 C C . HIS A 1 410 ? 31.296 3.732 -35.808 1.00 69.56 410 HIS A C 1
ATOM 3223 O O . HIS A 1 410 ? 31.748 4.575 -35.044 1.00 69.56 410 HIS A O 1
ATOM 3229 N N . ASN A 1 411 ? 30.264 2.949 -35.484 1.00 69.06 411 ASN A N 1
ATOM 3230 C CA . ASN A 1 411 ? 29.527 3.039 -34.218 1.00 69.06 411 ASN A CA 1
ATOM 3231 C C . ASN A 1 411 ? 30.228 2.329 -33.044 1.00 69.06 411 ASN A C 1
ATOM 3233 O O . ASN A 1 411 ? 29.715 2.324 -31.925 1.00 69.06 411 ASN A O 1
ATOM 3237 N N . THR A 1 412 ? 31.385 1.702 -33.275 1.00 67.69 412 THR A N 1
ATOM 3238 C CA . THR A 1 412 ? 32.123 0.973 -32.238 1.00 67.69 412 THR A CA 1
ATOM 3239 C C . THR A 1 412 ? 32.759 1.951 -31.262 1.00 67.69 412 THR A C 1
ATOM 3241 O O . THR A 1 412 ? 33.567 2.788 -31.658 1.00 67.69 412 THR A O 1
ATOM 3244 N N . TYR A 1 413 ? 32.454 1.825 -29.971 1.00 69.75 413 TYR A N 1
ATOM 3245 C CA . TYR A 1 413 ? 33.097 2.624 -28.928 1.00 69.75 413 TYR A CA 1
ATOM 3246 C C . TYR A 1 413 ? 34.554 2.211 -28.737 1.00 69.75 413 TYR A C 1
ATOM 3248 O O . TYR A 1 413 ? 34.843 1.046 -28.467 1.00 69.75 413 TYR A O 1
ATOM 3256 N N . ILE A 1 414 ? 35.475 3.169 -28.795 1.00 67.88 414 ILE A N 1
ATOM 3257 C CA . ILE A 1 414 ? 36.915 2.903 -28.692 1.00 67.88 414 ILE A CA 1
ATOM 3258 C C . ILE A 1 414 ? 37.272 2.247 -27.356 1.00 67.88 414 ILE A C 1
ATOM 3260 O O . ILE A 1 414 ? 38.060 1.305 -27.316 1.00 67.88 414 ILE A O 1
ATOM 3264 N N . GLN A 1 415 ? 36.631 2.656 -26.262 1.00 65.69 415 GLN A N 1
ATOM 3265 C CA . GLN A 1 415 ? 36.888 2.063 -24.949 1.00 65.69 415 GLN A CA 1
ATOM 3266 C C . GLN A 1 415 ? 36.523 0.584 -24.834 1.00 65.69 415 GLN A C 1
ATOM 3268 O O . GLN A 1 415 ? 37.144 -0.128 -24.047 1.00 65.69 415 GLN A O 1
ATOM 3273 N N . SER A 1 416 ? 35.586 0.097 -25.655 1.00 59.56 416 SER A N 1
ATOM 3274 C CA . SER A 1 416 ? 35.267 -1.335 -25.708 1.00 59.56 416 SER A CA 1
ATOM 3275 C C . SER A 1 416 ? 36.424 -2.184 -26.253 1.00 59.56 416 SER A C 1
ATOM 3277 O O . SER A 1 416 ? 36.459 -3.391 -26.034 1.00 59.56 416 SER A O 1
ATOM 3279 N N . ILE A 1 417 ? 37.385 -1.547 -26.930 1.00 63.94 417 ILE A N 1
ATOM 3280 C CA . ILE A 1 417 ? 38.558 -2.182 -27.537 1.00 63.94 417 ILE A CA 1
ATOM 3281 C C . ILE A 1 417 ? 39.793 -1.992 -26.652 1.00 63.94 417 ILE A C 1
ATOM 3283 O O . ILE A 1 417 ? 40.590 -2.915 -26.505 1.00 63.94 417 ILE A O 1
ATOM 3287 N N . VAL A 1 418 ? 39.953 -0.804 -26.053 1.00 58.88 418 VAL A N 1
ATOM 3288 C CA . VAL A 1 418 ? 41.129 -0.467 -25.227 1.00 58.88 418 VAL A CA 1
ATOM 3289 C C . VAL A 1 418 ? 41.069 -1.102 -23.833 1.00 58.88 418 VAL A C 1
ATOM 3291 O O . VAL A 1 418 ? 42.115 -1.402 -23.262 1.00 58.88 418 VAL A O 1
ATOM 3294 N N . GLY A 1 419 ? 39.870 -1.393 -23.316 1.00 50.66 419 GLY A N 1
ATOM 3295 C CA . GLY A 1 419 ? 39.676 -1.993 -21.997 1.00 50.66 419 GLY A CA 1
ATOM 3296 C C . GLY A 1 419 ? 39.847 -0.987 -20.853 1.00 50.66 419 GLY A C 1
ATOM 3297 O O . GLY A 1 419 ? 40.714 -0.115 -20.867 1.00 50.66 419 GLY A O 1
ATOM 3298 N N . SER A 1 420 ? 38.995 -1.098 -19.835 1.00 47.25 420 SER A N 1
ATOM 3299 C CA . SER A 1 420 ? 38.981 -0.223 -18.657 1.00 47.25 420 SER A CA 1
ATOM 3300 C C . SER A 1 420 ? 40.111 -0.594 -17.684 1.00 47.25 420 SER A C 1
ATOM 3302 O O . SER A 1 420 ? 39.863 -1.200 -16.646 1.00 47.25 420 SER A O 1
ATOM 3304 N N . GLY A 1 421 ? 41.372 -0.298 -18.019 1.00 41.28 421 GLY A N 1
ATOM 3305 C CA . GLY A 1 421 ? 42.498 -0.702 -17.169 1.00 41.28 421 GLY A CA 1
ATOM 3306 C C . GLY A 1 421 ? 43.795 0.065 -17.400 1.00 41.28 421 GLY A C 1
ATOM 3307 O O . GLY A 1 421 ? 44.524 -0.214 -18.343 1.00 41.28 421 GLY A O 1
ATOM 3308 N N . SER A 1 422 ? 44.121 0.944 -16.446 1.00 38.53 422 SER A N 1
ATOM 3309 C CA . SER A 1 422 ? 45.368 1.712 -16.303 1.00 38.53 422 SER A CA 1
ATOM 3310 C C . SER A 1 422 ? 45.642 2.724 -17.424 1.00 38.53 422 SER A C 1
ATOM 3312 O O . SER A 1 422 ? 45.592 2.415 -18.605 1.00 38.53 422 SER A O 1
ATOM 3314 N N . GLY A 1 423 ? 45.951 3.969 -17.061 1.00 43.84 423 GLY A N 1
ATOM 3315 C CA . GLY A 1 423 ? 46.209 5.077 -17.992 1.00 43.84 423 GLY A CA 1
ATOM 3316 C C . GLY A 1 423 ? 47.478 4.951 -18.854 1.00 43.84 423 GLY A C 1
ATOM 3317 O O . GLY A 1 423 ? 48.142 5.957 -19.094 1.00 43.84 423 GLY A O 1
ATOM 3318 N N . ARG A 1 424 ? 47.854 3.747 -19.304 1.00 43.91 424 ARG A N 1
ATOM 3319 C CA . ARG A 1 424 ? 48.890 3.497 -20.312 1.00 43.91 424 ARG A CA 1
ATOM 3320 C C . ARG A 1 424 ? 48.427 2.398 -21.266 1.00 43.91 424 ARG A C 1
ATOM 3322 O O . ARG A 1 424 ? 48.085 1.304 -20.835 1.00 43.91 424 ARG A O 1
ATOM 3329 N N . PHE A 1 425 ? 48.453 2.699 -22.564 1.00 51.94 425 PHE A N 1
ATOM 3330 C CA . PHE A 1 425 ? 48.178 1.728 -23.623 1.00 51.94 425 PHE A CA 1
ATOM 3331 C C . PHE A 1 425 ? 49.103 0.515 -23.501 1.00 51.94 425 PHE A C 1
ATOM 3333 O O . PHE A 1 425 ? 50.290 0.669 -23.200 1.00 51.94 425 PHE A O 1
ATOM 3340 N N . ALA A 1 426 ? 48.571 -0.681 -23.767 1.00 49.94 426 ALA A N 1
ATOM 3341 C CA . ALA A 1 426 ? 49.385 -1.881 -23.894 1.00 49.94 426 ALA A CA 1
ATOM 3342 C C . ALA A 1 426 ? 50.473 -1.641 -24.955 1.00 49.94 426 ALA A C 1
ATOM 3344 O O . ALA A 1 426 ? 50.171 -1.278 -26.095 1.00 49.94 426 ALA A O 1
ATOM 3345 N N . THR A 1 427 ? 51.738 -1.819 -24.578 1.00 50.53 427 THR A N 1
ATOM 3346 C CA . THR A 1 427 ? 52.876 -1.752 -25.501 1.00 50.53 427 THR A CA 1
ATOM 3347 C C . THR A 1 427 ? 52.629 -2.710 -26.673 1.00 50.53 427 THR A C 1
ATOM 3349 O O . THR A 1 427 ? 52.284 -3.865 -26.433 1.00 50.53 427 THR A O 1
ATOM 3352 N N . GLY A 1 428 ? 52.739 -2.226 -27.917 1.00 56.72 428 GLY A N 1
ATOM 3353 C CA . GLY A 1 428 ? 52.485 -3.032 -29.126 1.00 56.72 428 GLY A CA 1
ATOM 3354 C C . GLY A 1 428 ? 51.067 -2.928 -29.718 1.00 56.72 428 GLY A C 1
ATOM 3355 O O . GLY A 1 428 ? 50.643 -3.818 -30.454 1.00 56.72 428 GLY A O 1
ATOM 3356 N N . THR A 1 429 ? 50.304 -1.871 -29.399 1.00 66.75 429 THR A N 1
ATOM 3357 C CA . THR A 1 429 ? 49.042 -1.542 -30.096 1.00 66.75 429 THR A CA 1
ATOM 3358 C C . THR A 1 429 ? 49.207 -0.345 -31.027 1.00 66.75 429 THR A C 1
ATOM 3360 O O . THR A 1 429 ? 49.683 0.712 -30.608 1.00 66.75 429 THR A O 1
ATOM 3363 N N . THR A 1 430 ? 48.785 -0.497 -32.283 1.00 75.25 430 THR A N 1
ATOM 3364 C CA . THR A 1 430 ? 48.775 0.579 -33.281 1.00 75.25 430 THR A CA 1
ATOM 3365 C C . THR A 1 430 ? 47.365 0.809 -33.824 1.00 75.25 430 THR A C 1
ATOM 3367 O O . THR A 1 430 ? 46.552 -0.110 -33.942 1.00 75.25 430 THR A O 1
ATOM 3370 N N . TRP A 1 431 ? 47.064 2.077 -34.109 1.00 81.94 431 TRP A N 1
ATOM 3371 C CA . TRP A 1 431 ? 45.779 2.529 -34.638 1.00 81.94 431 TRP A CA 1
ATOM 3372 C C . TRP A 1 431 ? 46.005 3.154 -36.000 1.00 81.94 431 TRP A C 1
ATOM 3374 O O . TRP A 1 431 ? 46.838 4.052 -36.123 1.00 81.94 431 TRP A O 1
ATOM 3384 N N . GLU A 1 432 ? 45.263 2.701 -37.002 1.00 83.81 432 GLU A N 1
ATOM 3385 C CA . GLU A 1 432 ? 45.435 3.148 -38.383 1.00 83.81 432 GLU A CA 1
ATOM 3386 C C . GLU A 1 432 ? 44.100 3.540 -39.004 1.00 83.81 432 GLU A C 1
ATOM 3388 O O . GLU A 1 432 ? 43.131 2.794 -38.923 1.00 83.81 432 GLU A O 1
ATOM 3393 N N . ILE A 1 433 ? 44.042 4.686 -39.674 1.00 83.38 433 ILE A N 1
ATOM 3394 C CA . ILE A 1 433 ? 42.960 4.985 -40.610 1.00 83.38 433 ILE A CA 1
ATOM 3395 C C . ILE A 1 433 ? 43.406 4.517 -41.984 1.00 83.38 433 ILE A C 1
ATOM 3397 O O . ILE A 1 433 ? 44.461 4.930 -42.477 1.00 83.38 433 ILE A O 1
ATOM 3401 N N . ARG A 1 434 ? 42.587 3.665 -42.600 1.00 80.88 434 ARG A N 1
ATOM 3402 C CA . ARG A 1 434 ? 42.799 3.192 -43.967 1.00 80.88 434 ARG A CA 1
ATOM 3403 C C . ARG A 1 434 ? 41.671 3.668 -44.861 1.00 80.88 434 ARG A C 1
ATOM 3405 O O . ARG A 1 434 ? 40.514 3.735 -44.445 1.00 80.88 434 ARG A O 1
ATOM 3412 N N . CYS A 1 435 ? 42.055 4.001 -46.082 1.00 75.25 435 CYS A N 1
ATOM 3413 C CA . CYS A 1 435 ? 41.166 4.366 -47.170 1.00 75.25 435 CYS A CA 1
ATOM 3414 C C . CYS A 1 435 ? 40.843 3.118 -48.012 1.00 75.25 435 CYS A C 1
ATOM 3416 O O . CYS A 1 435 ? 41.711 2.262 -48.198 1.00 75.25 435 CYS A O 1
ATOM 3418 N N . HIS A 1 436 ? 39.603 3.014 -48.488 1.00 69.75 436 HIS A N 1
ATOM 3419 C CA . HIS A 1 436 ? 39.070 1.872 -49.241 1.00 69.75 436 HIS A CA 1
ATOM 3420 C C . HIS A 1 436 ? 38.685 2.211 -50.692 1.00 69.75 436 HIS A C 1
ATOM 3422 O O . HIS A 1 436 ? 37.841 1.525 -51.265 1.00 69.75 436 HIS A O 1
ATOM 3428 N N . HIS A 1 437 ? 39.292 3.261 -51.256 1.00 64.94 437 HIS A N 1
ATOM 3429 C CA . HIS A 1 437 ? 39.194 3.620 -52.676 1.00 64.94 437 HIS A CA 1
ATOM 3430 C C . HIS A 1 437 ? 39.814 2.601 -53.622 1.00 64.94 437 HIS A C 1
ATOM 3432 O O . HIS A 1 437 ? 40.869 2.025 -53.265 1.00 64.94 437 HIS A O 1
#

Secondary structure (DSSP, 8-state):
--HHHHHHHHHHHH---BGGGS-HHHHHHHHHHHHHHHHHHHHHTT-----PPPP--PPPPS-SSTT--HHHHHHHHHTTSTT-SS-HHHHHHHHHHHHHTTTSTTTTTS---HHHHHHHHHHHHHHTTT-HHHHHHHHHHS-HHHHHHHHHHHHHH-SS-TT-TTTHHHHHHGGGSS-HHHHHHHHHHHHHHS-HHHHHHHHHHHHHHHHHHHTHHHH---HHHHHHHHHHHHSPPP--S----TTTHHHHHHHHHHHHHHHHHHHHHTGGGTTBPPHHHHHHHHHHHHHHHTTT------EEEEEEEE-TT--S----PEEEEE-TT-BHHHHHHHHHHHHHHHH-GGGTTTS-SSS--------S-----HHHH-TTSS---STTSGGGTEEEEEEETTTEEEEPPTT-BTHHHH-S--SSPPTTEEEEEEE--

InterPro domains:
  IPR000198 Rho GTPase-activating protein domain [PF00620] (87-238)
  IPR000198 Rho GTPase-activating protein domain [PS50238] (68-275)
  IPR000198 Rho GTPase-activating protein domain [SM00324] (84-272)
  IPR008936 Rho GTPase activation protein [G3DSA:1.10.555.10] (38-287)
  IPR008936 Rho GTPase activation protein [SSF48350] (65-272)

Organism: NCBI:txid931172

Mean predicted aligned error: 16.76 Å

Foldseek 3Di:
DDPVVVVVLVVLVVQPDFLVNDDPLLLVLLLVVLVVVLQVLCVVLVNHLPDQQDQQPDPADPFQQQLDAFVSQVVLCCVVPPPDQGHPLLVLLLVLCLVPPLLAAQQLHDADDPVLLVVLSVCCRVAVNPPVVVNSVSSNPDDSNSSSVVVLRRQQSYSAHLLGSRCLSSLLCLVVPPDLSSSLVSQQSSLSNGDRSSSVSLLSVLASLLSSCVSCVRHVQHLLNSLLSNLCSRRPDPDDDDDPDPPPVPVVVVSSSVSSSVSSSSCNVSSVSHRRRNPVSSVVSVVVVVVVVLVDDDDDPFQWAFEFEDEPVDDDDRPGTFIDTADQQQFQLNVLLVVLVVLQCVVCVPPCPVPPPDDDDDDDDDDPDPDDDPSVPPCLSYDPPDRPPSVVFKFKWKAAPPPGIDTGDRNHRPCVVQDPDDSDGDPRIHMYIYTRD

Solvent-accessible surface area (backbone atoms only — not comparable to full-atom values): 25229 Å² total; per-residue (Å²): 130,57,74,68,60,48,52,47,61,46,52,49,59,69,34,79,49,40,53,88,77,46,55,70,70,48,37,54,39,37,21,55,50,22,50,52,49,42,50,52,58,30,51,77,72,70,55,68,70,91,64,81,54,73,78,59,82,60,78,52,62,98,43,71,59,72,26,27,47,70,65,60,42,31,54,60,41,36,77,78,42,75,86,64,64,54,34,62,72,56,52,49,52,52,50,50,37,61,78,69,26,40,59,37,71,37,60,77,69,55,83,44,55,67,66,60,41,53,50,52,50,52,52,36,52,70,26,52,87,82,36,49,70,57,40,51,50,53,58,73,73,45,54,60,38,32,52,38,51,48,53,50,49,50,50,48,39,26,50,61,40,58,61,36,50,86,42,46,56,58,55,50,48,37,75,73,47,89,47,68,69,57,31,52,50,45,51,25,30,52,45,45,42,43,56,68,57,39,34,49,44,48,51,56,50,26,50,52,51,34,53,36,35,74,30,23,91,57,11,71,30,44,57,66,58,50,14,59,63,45,20,58,30,55,56,60,78,81,86,73,83,79,94,84,64,85,74,74,49,52,65,53,50,52,48,51,53,54,34,37,22,52,41,37,35,50,49,32,77,44,31,95,59,49,40,43,43,55,65,68,54,50,52,50,22,49,52,52,47,53,60,50,50,75,71,70,78,72,90,83,72,80,46,67,46,58,37,32,79,49,51,90,90,59,82,86,76,94,74,74,57,50,68,41,77,43,54,92,80,36,23,35,40,56,53,54,51,52,50,33,52,52,50,51,48,70,75,44,63,82,78,51,76,86,73,72,86,83,76,86,90,83,77,79,78,78,79,93,66,98,62,94,56,66,74,77,73,44,57,85,59,52,82,58,93,47,91,70,53,50,60,77,46,39,44,38,30,46,35,36,88,90,78,50,77,43,82,48,58,48,85,39,46,47,51,81,73,72,51,98,66,71,104,60,80,68,88,66,63,51,34,35,38,38,63,72,126

pLDDT: mean 77.05, std 19.54, range [31.83, 98.44]

Sequence (437 aa):
MTGSEKDLATSLRHSSTQIGDLGEDDRNLVRSLAIIEVAALLDTHGLVPTRRRKPNRKKGKDNVVFGASLNSLLELDKRRCPGIKIPLIFQWILHYLHSNGLKEEGLMRLAGSVQKVQLLKADIEKSYVTSPMLVEKLIQQSSVHDVSILLKQLVRQFPEPLLTNSHMDSFLQVPNIPNVQDQINTLNLLILALPDAHRELLQELLHFLAKVVEEESANRMSLGNVAMIIAPNLFPPPRSKKRDHKNQDLAAEVTVAAMSSKVTQTLIKYSHFLGAVPPELLAQARLQNRRSTNKHDFPNIPQVLRVHICSPALRHHPTGGVAVAVGDRTTAGDVVERVADALERMLDPSRHAAADQQQENRAFSRPRTTSEPIVMRHRCLLGTKKTGECLKEHSLYFIRENVGERRLDHNTYIQSIVGSGSGRFATGTTWEIRCHH